Protein AF-A0A7G1IGL3-F1 (afdb_monomer)

pLDDT: mean 75.63, std 27.86, range [20.97, 98.25]

Mean predicted aligned error: 15.27 Å

Secondary structure (DSSP, 8-state):
--HHHHHHHHGGGS-HHHHHTTT-EE-GGG-SS-EEPPPEEESSS-TT--HHHHHHHHHHTTT---EEE-TT-BTTB--EEEEEE-TTSSSEEEEE-TT--EEEEEEEETTTTEEEEEE-TTS-EEEEEE-TTS-EEEEEEB-PPTTS---B---TT--SS--HHHHHHHHH-TTSHHHHHHHTT-SEEEEEETTHHHHSTT---EEEEEEESS-GGGSPTT----EEEEEEEE-TTS-EEEEEEEE-SB--B-B-TTSPBPB-TTSSBPBPSS-BSSEEEEE--EEEPTTS-EEEEE--EEES--S--SS---SSS--EEEEEEE----SSS------EEEEEEETTEEEEE-------PPPP--------------------------------------------------------------------

Nearest PDB structures (foldseek):
  5kis-assembly1_A  TM=7.017E-01  e=1.530E-17  Yersinia entomophaga
  4igl-assembly2_C  TM=7.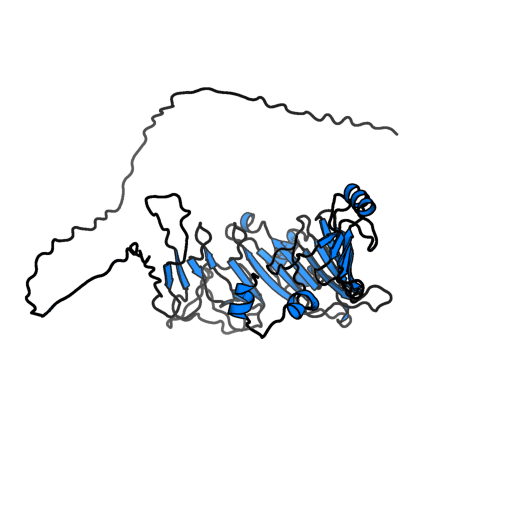071E-01  e=2.386E-16  Yersinia entomophaga
  4igl-assembly1_A  TM=6.979E-01  e=2.171E-15  Yersinia entomophaga
  6suq-assembly1_A  TM=7.398E-01  e=1.391E-12  Photorhabdus luminescens

Organism: Mycobacterium kansasii (NCBI:txid1768)

Radius of gyration: 34.88 Å; Cα contacts (8 Å, |Δi|>4): 692; chains: 1; bounding box: 99×84×81 Å

Structure (mmCIF, N/CA/C/O backbone):
data_AF-A0A7G1IGL3-F1
#
_entry.id   AF-A0A7G1IGL3-F1
#
loop_
_atom_site.group_PDB
_atom_site.id
_atom_site.type_symbol
_atom_site.label_atom_id
_atom_site.label_alt_id
_atom_site.label_comp_id
_atom_site.label_asym_id
_atom_site.label_entity_id
_atom_site.label_seq_id
_atom_site.pdbx_PDB_ins_code
_atom_site.Cartn_x
_atom_site.Cartn_y
_atom_site.Cartn_z
_atom_site.occupancy
_atom_site.B_iso_or_equiv
_atom_site.auth_seq_id
_atom_site.auth_comp_id
_atom_site.auth_asym_id
_atom_site.auth_atom_id
_atom_site.pdbx_PDB_model_num
ATOM 1 N N . MET A 1 1 ? -1.898 -15.864 -35.839 1.00 87.75 1 MET A N 1
ATOM 2 C CA . MET A 1 1 ? -3.063 -15.982 -36.743 1.00 87.75 1 MET A CA 1
ATOM 3 C C . MET A 1 1 ? -2.631 -16.668 -38.027 1.00 87.75 1 MET A C 1
ATOM 5 O O . MET A 1 1 ? -1.588 -16.322 -38.558 1.00 87.75 1 MET A O 1
ATOM 9 N N . THR A 1 2 ? -3.381 -17.653 -38.517 1.00 89.69 2 THR A N 1
ATOM 10 C CA . THR A 1 2 ? -3.116 -18.250 -39.839 1.00 89.69 2 THR A CA 1
ATOM 11 C C . THR A 1 2 ? -3.740 -17.384 -40.940 1.00 89.69 2 THR A C 1
ATOM 13 O O . THR A 1 2 ? -4.746 -16.734 -40.653 1.00 89.69 2 THR A O 1
ATOM 16 N N . PRO A 1 3 ? -3.218 -17.391 -42.183 1.00 86.44 3 PRO A N 1
ATOM 17 C CA . PRO A 1 3 ? -3.793 -16.609 -43.285 1.00 86.44 3 PRO A CA 1
ATOM 18 C C . PRO A 1 3 ? -5.290 -16.876 -43.486 1.00 86.44 3 PRO A C 1
ATOM 20 O O . PRO A 1 3 ? -6.085 -15.946 -43.490 1.00 86.44 3 PRO A O 1
ATOM 23 N N . GLY A 1 4 ? -5.705 -18.150 -43.475 1.00 89.19 4 GLY A N 1
ATOM 24 C CA . GLY A 1 4 ? -7.122 -18.508 -43.606 1.00 89.19 4 GLY A CA 1
ATOM 25 C C . GLY A 1 4 ? -8.015 -17.991 -42.469 1.00 89.19 4 GLY A C 1
ATOM 26 O O . GLY A 1 4 ? -9.182 -17.688 -42.699 1.00 89.19 4 GLY A O 1
ATOM 27 N N . LEU A 1 5 ? -7.483 -17.835 -41.249 1.00 90.62 5 LEU A N 1
ATOM 28 C CA . LEU A 1 5 ? -8.224 -17.205 -40.151 1.00 90.62 5 LEU A CA 1
ATOM 29 C C . LEU A 1 5 ? -8.339 -15.688 -40.353 1.00 90.62 5 LEU A C 1
ATOM 31 O O . LEU A 1 5 ? -9.361 -15.105 -39.991 1.00 90.62 5 LEU A O 1
ATOM 35 N N . VAL A 1 6 ? -7.309 -15.053 -40.925 1.00 89.88 6 VAL A N 1
ATOM 36 C CA . VAL A 1 6 ? -7.352 -13.626 -41.275 1.00 89.88 6 VAL A CA 1
ATOM 37 C C . VAL A 1 6 ? -8.449 -13.381 -42.304 1.00 89.88 6 VAL A C 1
ATOM 39 O O . VAL A 1 6 ? -9.320 -12.545 -42.066 1.00 89.88 6 VAL A O 1
ATOM 42 N N . ASP A 1 7 ? -8.478 -14.177 -43.371 1.00 89.12 7 ASP A N 1
ATOM 43 C CA . ASP A 1 7 ? -9.485 -14.069 -44.428 1.00 89.12 7 ASP A CA 1
ATOM 44 C C . ASP A 1 7 ? -10.902 -14.316 -43.894 1.00 89.12 7 ASP A C 1
ATOM 46 O O . ASP A 1 7 ? -11.820 -13.549 -44.185 1.00 89.12 7 ASP A O 1
ATOM 50 N N . GLN A 1 8 ? -11.083 -15.345 -43.056 1.00 93.12 8 GLN A N 1
ATOM 51 C CA . GLN A 1 8 ? -12.389 -15.700 -42.497 1.00 93.12 8 GLN A CA 1
ATOM 52 C C . GLN A 1 8 ? -12.962 -14.615 -41.572 1.00 93.12 8 GLN A C 1
ATOM 54 O O . GLN A 1 8 ? -14.171 -14.381 -41.576 1.00 93.12 8 GLN A O 1
ATOM 59 N N . VAL A 1 9 ? -12.125 -13.996 -40.735 1.00 93.50 9 VAL A N 1
ATOM 60 C CA . VAL A 1 9 ? -12.582 -13.066 -39.688 1.00 93.50 9 VAL A CA 1
ATOM 61 C C . VAL A 1 9 ? -12.574 -11.617 -40.170 1.00 93.50 9 VAL A C 1
ATOM 63 O O . VAL A 1 9 ? -13.503 -10.863 -39.874 1.00 93.50 9 VAL A O 1
ATOM 66 N N . TYR A 1 10 ? -11.531 -11.215 -40.895 1.00 90.25 10 TYR A N 1
ATOM 67 C CA . TYR A 1 10 ? -11.286 -9.820 -41.260 1.00 90.25 10 TYR A CA 1
ATOM 68 C C . TYR A 1 10 ? -11.553 -9.525 -42.738 1.00 90.25 10 TYR A C 1
ATOM 70 O O . TYR A 1 10 ? -11.852 -8.373 -43.069 1.00 90.25 10 TYR A O 1
ATOM 78 N N . GLY A 1 11 ? -11.502 -10.531 -43.618 1.00 88.12 11 GLY A N 1
ATOM 79 C CA . GLY A 1 11 ? -11.645 -10.339 -45.061 1.00 88.12 11 GLY A CA 1
ATOM 80 C C . GLY A 1 11 ? -10.693 -9.254 -45.572 1.00 88.12 11 GLY A C 1
ATOM 81 O O . GLY A 1 11 ? -9.519 -9.228 -45.225 1.00 88.12 11 GLY A O 1
ATOM 82 N N . THR A 1 12 ? -11.211 -8.288 -46.332 1.00 89.06 12 THR A N 1
ATOM 83 C CA . THR A 1 12 ? -10.421 -7.184 -46.912 1.00 89.06 12 THR A CA 1
ATOM 84 C C . THR A 1 12 ? -10.144 -6.016 -45.959 1.00 89.06 12 THR A C 1
ATOM 86 O O . THR A 1 12 ? -9.533 -5.029 -46.365 1.00 89.06 12 THR A O 1
ATOM 89 N N . LYS A 1 13 ? -10.588 -6.079 -44.696 1.00 90.38 13 LYS A N 1
ATOM 90 C CA . LYS A 1 13 ? -10.428 -4.971 -43.732 1.00 90.38 13 LYS A CA 1
ATOM 91 C C . LYS A 1 13 ? -8.998 -4.815 -43.213 1.00 90.38 13 LYS A C 1
ATOM 93 O O . LYS A 1 13 ? -8.679 -3.786 -42.626 1.00 90.38 13 LYS A O 1
ATOM 98 N N . VAL A 1 14 ? -8.168 -5.840 -43.378 1.00 90.75 14 VAL A N 1
ATOM 99 C CA . VAL A 1 14 ? -6.785 -5.887 -42.901 1.00 90.75 14 VAL A CA 1
ATOM 100 C C . VAL A 1 14 ? -5.908 -6.350 -44.059 1.00 90.75 14 VAL A C 1
ATOM 102 O O . VAL A 1 14 ? -6.238 -7.323 -44.730 1.00 90.75 14 VAL A O 1
ATOM 105 N N . SER A 1 15 ? -4.802 -5.650 -44.306 1.00 89.50 15 SER A N 1
ATOM 106 C CA . SER A 1 15 ? -3.821 -6.021 -45.329 1.00 89.50 15 SER A CA 1
ATOM 107 C C . SER A 1 15 ? -2.584 -6.663 -44.701 1.00 89.50 15 SER A C 1
ATOM 109 O O . SER A 1 15 ? -2.277 -6.414 -43.534 1.00 89.50 15 SER A O 1
ATOM 111 N N . ALA A 1 16 ? -1.831 -7.440 -45.487 1.00 87.19 16 ALA A N 1
ATOM 112 C CA . ALA A 1 16 ? -0.535 -7.968 -45.053 1.00 87.19 16 ALA A CA 1
ATOM 113 C C . ALA A 1 16 ? 0.412 -6.833 -44.625 1.00 87.19 16 ALA A C 1
ATOM 115 O O . ALA A 1 16 ? 0.957 -6.878 -43.533 1.00 87.19 16 ALA A O 1
ATOM 116 N N . ALA A 1 17 ? 0.474 -5.737 -45.392 1.00 90.00 17 ALA A N 1
ATOM 117 C CA . ALA A 1 17 ? 1.268 -4.557 -45.039 1.00 90.00 17 ALA A CA 1
ATOM 118 C C . ALA A 1 17 ? 0.882 -3.939 -43.680 1.00 90.00 17 ALA A C 1
ATOM 120 O O . ALA A 1 17 ? 1.744 -3.431 -42.964 1.00 90.00 17 ALA A O 1
ATOM 121 N N . LEU A 1 18 ? -0.404 -3.984 -43.311 1.00 91.06 18 LEU A N 1
ATOM 122 C CA . LEU A 1 18 ? -0.856 -3.522 -42.001 1.00 91.06 18 LEU A CA 1
ATOM 123 C C . LEU A 1 18 ? -0.391 -4.464 -40.885 1.00 91.06 18 LEU A C 1
ATOM 125 O O . LEU A 1 18 ? -0.004 -3.984 -39.827 1.00 91.06 18 LEU A O 1
ATOM 129 N N . LEU A 1 19 ? -0.435 -5.778 -41.107 1.00 89.69 19 LEU A N 1
ATOM 130 C CA . LEU A 1 19 ? -0.016 -6.778 -40.121 1.00 89.69 19 LEU A CA 1
ATOM 131 C C . LEU A 1 19 ? 1.510 -6.798 -39.942 1.00 89.69 19 LEU A C 1
ATOM 133 O O . LEU A 1 19 ? 1.983 -6.792 -38.807 1.00 89.69 19 LEU A O 1
ATOM 137 N N . ASP A 1 20 ? 2.258 -6.746 -41.041 1.00 87.62 20 ASP A N 1
ATOM 138 C CA . ASP A 1 20 ? 3.723 -6.837 -41.059 1.00 87.62 20 ASP A CA 1
ATOM 139 C C . ASP A 1 20 ? 4.401 -5.529 -40.626 1.00 87.62 20 ASP A C 1
ATOM 141 O O . ASP A 1 20 ? 5.503 -5.545 -40.084 1.00 87.62 20 ASP A O 1
ATOM 145 N N . GLY A 1 21 ? 3.752 -4.385 -40.867 1.00 86.56 21 GLY A N 1
ATOM 146 C CA . GLY A 1 21 ? 4.241 -3.071 -40.456 1.00 86.56 21 GLY A CA 1
ATOM 147 C C . GLY A 1 21 ? 3.646 -2.634 -39.110 1.00 86.56 21 GLY A C 1
ATOM 148 O O . GLY A 1 21 ? 4.119 -3.076 -38.063 1.00 86.56 21 GLY A O 1
ATOM 149 N N . PRO A 1 22 ? 2.607 -1.773 -39.093 1.00 86.06 22 PRO A N 1
ATOM 150 C CA . PRO A 1 22 ? 2.036 -1.235 -37.851 1.00 86.06 22 PRO A CA 1
ATOM 151 C C . PRO A 1 22 ? 1.496 -2.287 -36.870 1.00 86.06 22 PRO A C 1
ATOM 153 O O . PRO A 1 22 ? 1.399 -2.022 -35.676 1.00 86.06 22 PRO A O 1
ATOM 156 N N . GLY A 1 23 ? 1.111 -3.465 -37.363 1.00 87.69 23 GLY A N 1
ATOM 157 C CA . GLY A 1 23 ? 0.586 -4.569 -36.563 1.00 87.69 23 GLY A CA 1
ATOM 158 C C . GLY A 1 23 ? 1.650 -5.329 -35.773 1.00 87.69 23 GLY A C 1
ATOM 159 O O . GLY A 1 23 ? 1.290 -6.040 -34.835 1.00 87.69 23 GLY A O 1
ATOM 160 N N . GLY A 1 24 ? 2.935 -5.172 -36.115 1.00 87.44 24 GLY A N 1
ATOM 161 C CA . GLY A 1 24 ? 4.056 -5.777 -35.391 1.00 87.44 24 GLY A CA 1
ATOM 162 C C . GLY A 1 24 ? 4.089 -7.309 -35.424 1.00 87.44 24 GLY A C 1
ATOM 163 O O . GLY A 1 24 ? 4.694 -7.928 -34.542 1.00 87.44 24 GLY A O 1
ATOM 164 N N . TYR A 1 25 ? 3.419 -7.939 -36.394 1.00 90.94 25 TYR A N 1
ATOM 165 C CA . TYR A 1 25 ? 3.463 -9.388 -36.551 1.00 90.94 25 TYR A CA 1
ATOM 166 C C . TYR A 1 25 ? 4.767 -9.825 -37.222 1.00 90.94 25 TYR A C 1
ATOM 168 O O . TYR A 1 25 ? 5.313 -9.150 -38.088 1.00 90.94 25 TYR A O 1
ATOM 176 N N . ALA A 1 26 ? 5.262 -10.987 -36.809 1.00 89.56 26 ALA A N 1
ATOM 177 C CA . ALA A 1 26 ? 6.474 -11.599 -37.324 1.00 89.56 26 ALA A CA 1
ATOM 178 C C . ALA A 1 26 ? 6.188 -12.975 -37.937 1.00 89.56 26 ALA A C 1
ATOM 180 O O . ALA A 1 26 ? 5.237 -13.669 -37.563 1.00 89.56 26 ALA A O 1
ATOM 181 N N . HIS A 1 27 ? 7.077 -13.386 -38.838 1.00 90.81 27 HIS A N 1
ATOM 182 C CA . HIS A 1 27 ? 7.062 -14.672 -39.530 1.00 90.81 27 HIS A CA 1
ATOM 183 C C . HIS A 1 27 ? 8.341 -15.457 -39.186 1.00 90.81 27 HIS A C 1
ATOM 185 O O . HIS A 1 27 ? 9.282 -15.473 -39.984 1.00 90.81 27 HIS A O 1
ATOM 191 N N . PRO A 1 28 ? 8.434 -16.056 -37.979 1.00 88.38 28 PRO A N 1
ATOM 192 C CA . PRO A 1 28 ? 9.621 -16.799 -37.559 1.00 88.38 28 PRO A CA 1
ATOM 193 C C . PRO A 1 28 ? 9.902 -17.936 -38.543 1.00 88.38 28 PRO A C 1
ATOM 195 O O . PRO A 1 28 ? 8.982 -18.653 -38.935 1.00 88.38 28 PRO A O 1
ATOM 198 N N . ASP A 1 29 ? 11.157 -18.060 -38.972 1.00 89.31 29 ASP A N 1
ATOM 199 C CA . ASP A 1 29 ? 11.633 -19.079 -39.918 1.00 89.31 29 ASP A CA 1
ATOM 200 C C . ASP A 1 29 ? 10.814 -19.167 -41.223 1.00 89.31 29 ASP A C 1
ATOM 202 O O . ASP A 1 29 ? 10.638 -20.239 -41.801 1.00 89.31 29 ASP A O 1
ATOM 206 N N . GLY A 1 30 ? 10.273 -18.031 -41.685 1.00 86.12 30 GLY A N 1
ATOM 207 C CA . GLY A 1 30 ? 9.450 -17.967 -42.898 1.00 86.12 30 GLY A CA 1
ATOM 208 C C . GLY A 1 30 ? 8.064 -18.602 -42.746 1.00 86.12 30 GLY A C 1
ATOM 209 O O . GLY A 1 30 ? 7.402 -18.888 -43.743 1.00 86.12 30 GLY A O 1
ATOM 210 N N . HIS A 1 31 ? 7.608 -18.840 -41.513 1.00 89.38 31 HIS A N 1
ATOM 211 C CA . HIS A 1 31 ? 6.307 -19.442 -41.250 1.00 89.38 31 HIS A CA 1
ATOM 212 C C . HIS A 1 31 ? 5.160 -18.575 -41.819 1.00 89.38 31 HIS A C 1
ATOM 214 O O . HIS A 1 31 ? 5.106 -17.376 -41.547 1.00 89.38 31 HIS A O 1
ATOM 220 N N . PRO A 1 32 ? 4.172 -19.158 -42.529 1.00 88.06 32 PRO A N 1
ATOM 221 C CA . PRO A 1 32 ? 3.148 -18.395 -43.259 1.00 88.06 32 PRO A CA 1
ATOM 222 C C . PRO A 1 32 ? 2.116 -17.697 -42.360 1.00 88.06 32 PRO A C 1
ATOM 224 O O . PRO A 1 32 ? 1.385 -16.817 -42.797 1.00 88.06 32 PRO A O 1
ATOM 227 N N . GLY A 1 33 ? 2.002 -18.115 -41.102 1.00 91.31 33 GLY A N 1
ATOM 228 C CA . GLY A 1 33 ? 1.154 -17.463 -40.103 1.00 91.31 33 GLY A CA 1
ATOM 229 C C . GLY A 1 33 ? 1.803 -16.239 -39.462 1.00 91.31 33 GLY A C 1
ATOM 230 O O . GLY A 1 33 ? 3.015 -16.200 -39.301 1.00 91.31 33 GLY A O 1
ATOM 231 N N . TYR A 1 34 ? 0.962 -15.309 -39.025 1.00 91.50 34 TYR A N 1
ATOM 232 C CA . TYR A 1 34 ? 1.317 -14.118 -38.261 1.00 91.50 34 TYR A CA 1
ATOM 233 C C . TYR A 1 34 ? 1.525 -14.458 -36.783 1.00 91.50 34 TYR A C 1
ATOM 235 O O . TYR A 1 34 ? 0.597 -14.945 -36.122 1.00 91.50 34 TYR A O 1
ATOM 243 N N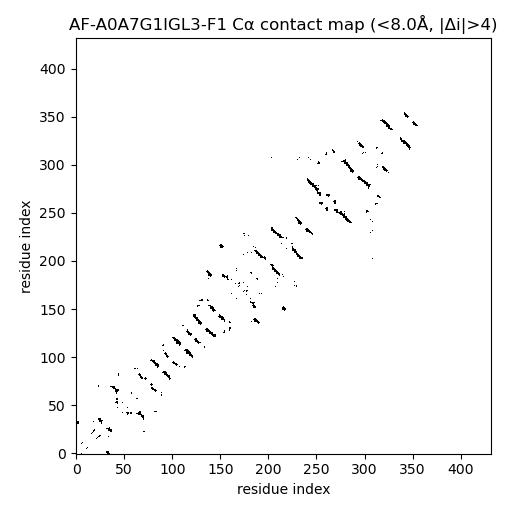 . TRP A 1 35 ? 2.703 -14.172 -36.241 1.00 92.38 35 TRP A N 1
ATOM 244 C CA . TRP A 1 35 ? 3.031 -14.381 -34.830 1.00 92.38 35 TRP A CA 1
ATOM 245 C C . TRP A 1 35 ? 3.256 -13.053 -34.122 1.00 92.38 35 TRP A C 1
ATOM 247 O O . TRP A 1 35 ? 3.836 -12.135 -34.685 1.00 92.38 35 TRP A O 1
ATOM 257 N N . THR A 1 36 ? 2.821 -12.945 -32.871 1.00 90.81 36 THR A N 1
ATOM 258 C CA . THR A 1 36 ? 3.187 -11.810 -32.021 1.00 90.81 36 THR A CA 1
ATOM 259 C C . THR A 1 36 ? 4.529 -12.106 -31.371 1.00 90.81 36 THR A C 1
ATOM 261 O O . THR A 1 36 ? 4.674 -13.149 -30.726 1.00 90.81 36 THR A O 1
ATOM 264 N N . SER A 1 37 ? 5.494 -11.199 -31.499 1.00 88.75 37 SER A N 1
ATOM 265 C CA . SER A 1 37 ? 6.718 -11.304 -30.702 1.00 88.75 37 SER A CA 1
ATOM 266 C C . SER A 1 37 ? 6.401 -11.017 -29.233 1.00 88.75 37 SER A C 1
ATOM 268 O O . SER A 1 37 ? 5.534 -10.200 -28.928 1.00 88.75 37 SER A O 1
ATOM 270 N N . SER A 1 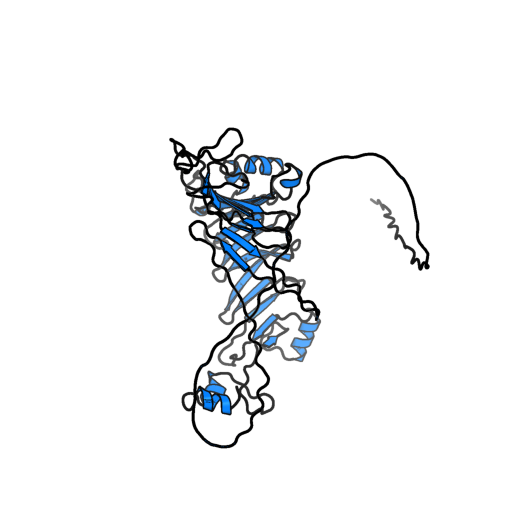38 ? 7.086 -11.688 -28.311 1.00 90.38 38 SER A N 1
ATOM 271 C CA . SER A 1 38 ? 7.060 -11.316 -26.896 1.00 90.38 38 SER A CA 1
ATOM 272 C C . SER A 1 38 ? 8.072 -10.206 -26.620 1.00 90.38 38 SER A C 1
ATOM 274 O O . SER A 1 38 ? 9.048 -10.043 -27.357 1.00 90.38 38 SER A O 1
ATOM 276 N N . THR A 1 39 ? 7.871 -9.479 -25.523 1.00 92.44 39 THR A N 1
ATOM 277 C CA . THR A 1 39 ? 8.895 -8.597 -24.951 1.00 92.44 39 THR A CA 1
ATOM 278 C C . THR A 1 39 ? 10.199 -9.368 -24.756 1.00 92.44 39 THR A C 1
ATOM 280 O O . THR A 1 39 ? 10.188 -10.517 -24.305 1.00 92.44 39 THR A O 1
ATOM 283 N N . ARG A 1 40 ? 11.320 -8.745 -25.119 1.00 93.12 40 ARG A N 1
ATOM 284 C CA . ARG A 1 40 ? 12.663 -9.284 -24.911 1.00 93.12 40 ARG A CA 1
ATOM 285 C C . ARG A 1 40 ? 13.221 -8.770 -23.595 1.00 93.12 40 ARG A C 1
ATOM 287 O O . ARG A 1 40 ? 13.164 -7.570 -23.329 1.00 93.12 40 ARG A O 1
ATOM 294 N N . GLU A 1 41 ? 13.779 -9.679 -22.813 1.00 95.50 41 GLU A N 1
ATOM 295 C CA . GLU A 1 41 ? 14.557 -9.363 -21.620 1.00 95.50 41 GLU A CA 1
ATOM 296 C C . GLU A 1 41 ? 16.033 -9.281 -22.010 1.00 95.50 41 GLU A C 1
ATOM 298 O O . GLU A 1 41 ? 16.555 -10.185 -22.661 1.00 95.50 41 GLU A O 1
ATOM 303 N N . LEU A 1 42 ? 16.681 -8.184 -21.638 1.00 95.94 42 LEU A N 1
ATOM 304 C CA . LEU A 1 42 ? 18.093 -7.915 -21.878 1.00 95.94 42 LEU A CA 1
ATOM 305 C C . LEU A 1 42 ? 18.804 -7.858 -20.523 1.00 95.94 42 LEU A C 1
ATOM 307 O O . LEU A 1 42 ? 18.299 -7.273 -19.555 1.00 95.94 42 LEU A O 1
ATOM 311 N N . LEU A 1 43 ? 19.963 -8.501 -20.447 1.00 96.88 43 LEU A N 1
ATOM 312 C CA . LEU A 1 43 ? 20.664 -8.818 -19.200 1.00 96.88 43 LEU A CA 1
ATOM 313 C C . LEU A 1 43 ? 21.818 -7.857 -18.890 1.00 96.88 43 LEU A C 1
ATOM 315 O O . LEU A 1 43 ? 22.590 -8.092 -17.961 1.00 96.88 43 LEU A O 1
ATOM 319 N N . SER A 1 44 ? 21.943 -6.779 -19.661 1.00 96.19 44 SER A N 1
ATOM 320 C CA . SER A 1 44 ? 22.918 -5.719 -19.432 1.00 96.19 44 SER A CA 1
ATOM 321 C C . SER A 1 44 ? 22.268 -4.336 -19.484 1.00 96.19 44 SER A C 1
ATOM 323 O O . SER A 1 44 ? 21.238 -4.143 -20.143 1.00 96.19 44 SER A O 1
ATOM 325 N N . PRO A 1 45 ? 22.846 -3.343 -18.789 1.00 93.75 45 PRO A N 1
ATOM 326 C CA . PRO A 1 45 ? 22.284 -2.000 -18.750 1.00 93.75 45 PRO A CA 1
ATOM 327 C C . PRO A 1 45 ? 22.565 -1.196 -20.031 1.00 93.75 45 PRO A C 1
ATOM 329 O O . PRO A 1 45 ? 21.823 -0.259 -20.327 1.00 93.75 45 PRO A O 1
ATOM 332 N N . GLY A 1 46 ? 23.612 -1.522 -20.800 1.00 91.81 46 GLY A N 1
ATOM 333 C CA . GLY A 1 46 ? 24.063 -0.718 -21.936 1.00 91.81 46 GLY A CA 1
ATOM 334 C C . GLY A 1 46 ? 23.222 -0.920 -23.196 1.00 91.81 46 GLY A C 1
ATOM 335 O O . GLY A 1 46 ? 23.158 -2.016 -23.751 1.00 91.81 46 GLY A O 1
ATOM 336 N N . ALA A 1 47 ? 22.604 0.160 -23.693 1.00 86.94 47 ALA A N 1
ATOM 337 C CA . ALA A 1 47 ? 21.700 0.130 -24.851 1.00 86.94 47 ALA A CA 1
ATOM 338 C C . ALA A 1 47 ? 22.316 -0.458 -26.129 1.00 86.94 47 ALA A C 1
ATOM 340 O O . ALA A 1 47 ? 21.622 -1.071 -26.943 1.00 86.94 47 ALA A O 1
ATOM 341 N N . THR A 1 48 ? 23.627 -0.282 -26.254 1.00 90.75 48 THR A N 1
ATOM 342 C CA . THR A 1 48 ? 24.457 -0.632 -27.404 1.00 90.75 48 THR A CA 1
ATOM 343 C C . THR A 1 48 ? 25.381 -1.819 -27.128 1.00 90.75 48 THR A C 1
ATOM 345 O O . THR A 1 48 ? 26.286 -2.064 -27.924 1.00 90.75 48 THR A O 1
ATOM 348 N N . ASP A 1 49 ? 25.204 -2.519 -26.003 1.00 94.44 49 ASP A N 1
ATOM 349 C CA . ASP A 1 49 ? 26.029 -3.678 -25.669 1.00 94.44 49 ASP A CA 1
ATOM 350 C C . ASP A 1 49 ? 25.830 -4.779 -26.714 1.00 94.44 49 ASP A C 1
ATOM 352 O O . ASP A 1 49 ? 24.709 -5.120 -27.097 1.00 94.44 49 ASP A O 1
ATOM 356 N N . ASN A 1 50 ? 26.938 -5.343 -27.186 1.00 95.25 50 ASN A N 1
ATOM 357 C CA . ASN A 1 50 ? 26.903 -6.508 -28.058 1.00 95.25 50 ASN A CA 1
ATOM 358 C C . ASN A 1 50 ? 26.690 -7.804 -27.240 1.00 95.25 50 ASN A C 1
ATOM 360 O O . ASN A 1 50 ? 26.890 -7.802 -26.022 1.00 95.25 50 ASN A O 1
ATOM 364 N N . PRO A 1 51 ? 26.361 -8.943 -27.882 1.00 96.31 51 PRO A N 1
ATOM 365 C CA . PRO A 1 51 ? 26.073 -10.189 -27.164 1.00 96.31 51 PRO A CA 1
ATOM 366 C C . PRO A 1 51 ? 27.194 -10.680 -26.233 1.00 96.31 51 PRO A C 1
ATOM 368 O O . PRO A 1 51 ? 26.917 -11.289 -25.202 1.00 96.31 51 PRO A O 1
ATOM 371 N N . ALA A 1 52 ? 28.465 -10.423 -26.563 1.00 97.44 52 ALA A N 1
ATOM 372 C CA . ALA A 1 52 ? 29.588 -10.823 -25.714 1.00 97.44 52 ALA A CA 1
ATOM 373 C C . ALA A 1 52 ? 29.699 -9.941 -24.459 1.00 97.44 52 ALA A C 1
ATOM 375 O O . ALA A 1 52 ? 29.971 -10.455 -23.372 1.00 97.44 52 ALA A O 1
ATOM 376 N N . GLN A 1 53 ? 29.459 -8.633 -24.599 1.00 97.38 53 GLN A N 1
ATOM 377 C CA . GLN A 1 53 ? 29.397 -7.690 -23.478 1.00 97.38 53 GLN A CA 1
ATOM 378 C C . GLN A 1 53 ? 28.208 -8.000 -22.566 1.00 97.38 53 GLN A C 1
ATOM 380 O O . GLN A 1 53 ? 28.380 -8.082 -21.350 1.00 97.38 53 GLN A O 1
ATOM 385 N N . GLU A 1 54 ? 27.035 -8.257 -23.153 1.00 97.44 54 GLU A N 1
ATOM 386 C CA . GLU A 1 54 ? 25.837 -8.634 -22.406 1.00 97.44 54 GLU A CA 1
ATOM 387 C C . GLU A 1 54 ? 26.060 -9.923 -21.613 1.00 97.44 54 GLU A C 1
ATOM 389 O O . GLU A 1 54 ? 25.809 -9.961 -20.411 1.00 97.44 54 GLU A O 1
ATOM 394 N N . PHE A 1 55 ? 26.613 -10.962 -22.246 1.00 97.69 55 PHE A N 1
ATOM 395 C CA . PHE A 1 55 ? 26.913 -12.221 -21.567 1.00 97.69 55 PHE A CA 1
ATOM 396 C C . PHE A 1 55 ? 27.915 -12.048 -20.418 1.00 97.69 55 PHE A C 1
ATOM 398 O O . PHE A 1 55 ? 27.730 -12.623 -19.342 1.00 97.69 55 PHE A O 1
ATOM 405 N N . ALA A 1 56 ? 28.974 -11.258 -20.623 1.00 98.06 56 ALA A N 1
ATOM 406 C CA . ALA A 1 56 ? 29.967 -10.992 -19.588 1.00 98.06 56 ALA A CA 1
ATOM 407 C C . ALA A 1 56 ? 29.350 -10.267 -18.380 1.00 98.06 56 ALA A C 1
ATOM 409 O O . ALA A 1 56 ? 29.598 -10.672 -17.242 1.00 98.06 56 ALA A O 1
ATOM 410 N N . TYR A 1 57 ? 28.514 -9.253 -18.630 1.00 97.12 57 TYR A N 1
ATOM 411 C CA . TYR A 1 57 ? 27.798 -8.520 -17.587 1.00 97.12 57 TYR A CA 1
ATOM 412 C C . TYR A 1 57 ? 26.811 -9.433 -16.852 1.00 97.12 57 TYR A C 1
ATOM 414 O O . TYR A 1 57 ? 26.869 -9.567 -15.632 1.00 97.12 57 TYR A O 1
ATOM 422 N N . ALA A 1 58 ? 25.963 -10.145 -17.594 1.00 97.06 58 ALA A N 1
ATOM 423 C CA . ALA A 1 58 ? 24.975 -11.061 -17.041 1.00 97.06 58 ALA A CA 1
ATOM 424 C C . ALA A 1 58 ? 25.624 -12.120 -16.139 1.00 97.06 58 ALA A C 1
ATOM 426 O O . ALA A 1 58 ? 25.133 -12.391 -15.046 1.00 97.06 58 ALA A O 1
ATOM 427 N N . ARG A 1 59 ? 26.772 -12.679 -16.545 1.00 97.88 59 ARG A N 1
ATOM 428 C CA . ARG A 1 59 ? 27.509 -13.656 -15.732 1.00 97.88 59 ARG A CA 1
ATOM 429 C C . ARG A 1 59 ? 28.011 -13.067 -14.412 1.00 97.88 59 ARG A C 1
ATOM 431 O O . ARG A 1 59 ? 28.050 -13.789 -13.419 1.00 97.88 59 ARG A O 1
ATOM 438 N N . ALA A 1 60 ? 28.414 -11.799 -14.405 1.00 96.94 60 ALA A N 1
ATOM 439 C CA . ALA A 1 60 ? 28.858 -11.105 -13.198 1.00 96.94 60 ALA A CA 1
ATOM 440 C C . ALA A 1 60 ? 27.688 -10.711 -12.277 1.00 96.94 60 ALA A C 1
ATOM 442 O O . ALA A 1 60 ? 27.861 -10.715 -11.064 1.00 96.94 60 ALA A O 1
ATOM 443 N N . HIS A 1 61 ? 26.506 -10.458 -12.849 1.00 96.38 61 HIS A N 1
ATOM 444 C CA . HIS A 1 61 ? 25.313 -9.936 -12.169 1.00 96.38 61 HIS A CA 1
ATOM 445 C C . HIS A 1 61 ? 24.142 -10.937 -12.164 1.00 96.38 61 HIS A C 1
ATOM 447 O O . HIS A 1 61 ? 22.977 -10.575 -12.329 1.00 96.38 61 HIS A O 1
ATOM 453 N N . PHE A 1 62 ? 24.449 -12.229 -12.004 1.00 96.94 62 PHE A N 1
ATOM 454 C CA . PHE A 1 62 ? 23.477 -13.312 -11.774 1.00 96.94 62 PHE A CA 1
ATOM 455 C C . PHE A 1 62 ? 22.354 -13.446 -12.822 1.00 96.94 62 PHE A C 1
ATOM 457 O O . PHE A 1 62 ? 21.253 -13.895 -12.498 1.00 96.94 62 PHE A O 1
ATOM 464 N N . PHE A 1 63 ? 22.630 -13.079 -14.076 1.00 96.62 63 PHE A N 1
ATOM 465 C CA . PHE A 1 63 ? 21.704 -13.141 -15.212 1.00 96.62 63 PHE A CA 1
ATOM 466 C C . PHE A 1 63 ? 20.357 -12.461 -14.923 1.00 96.62 63 PHE A C 1
ATOM 468 O O . PHE A 1 63 ? 19.294 -12.960 -15.295 1.00 96.62 63 PHE A O 1
ATOM 475 N N . ARG A 1 64 ? 20.393 -11.329 -14.212 1.00 95.69 64 ARG A N 1
ATOM 476 C CA . ARG A 1 64 ? 19.196 -10.553 -13.884 1.00 95.69 64 ARG A CA 1
ATOM 477 C C . ARG A 1 64 ? 18.739 -9.737 -15.101 1.00 95.69 64 ARG A C 1
ATOM 479 O O . ARG A 1 64 ? 19.578 -9.122 -15.756 1.00 95.69 64 ARG A O 1
ATOM 486 N N . PRO A 1 65 ? 17.429 -9.688 -15.398 1.00 95.38 65 PRO A N 1
ATOM 487 C CA . PRO A 1 65 ? 16.915 -8.809 -16.439 1.00 95.38 65 PRO A CA 1
ATOM 488 C C . PRO A 1 65 ? 17.036 -7.353 -15.985 1.00 95.38 65 PRO A C 1
ATOM 490 O O . PRO A 1 65 ? 16.542 -6.983 -14.918 1.00 95.38 65 PRO A O 1
ATOM 493 N N . LEU A 1 66 ? 17.697 -6.534 -16.801 1.00 96.50 66 LEU A N 1
ATOM 494 C CA . LEU A 1 66 ? 17.928 -5.113 -16.528 1.00 96.50 66 LEU A CA 1
ATOM 495 C C . LEU A 1 66 ? 17.223 -4.209 -17.526 1.00 96.50 66 LEU A C 1
ATOM 497 O O . LEU A 1 66 ? 16.960 -3.048 -17.224 1.00 96.50 66 LEU A O 1
ATOM 501 N N . ARG A 1 67 ? 16.883 -4.728 -18.703 1.00 96.00 67 ARG A N 1
ATOM 502 C CA . ARG A 1 67 ? 16.133 -3.994 -19.713 1.00 96.00 67 ARG A CA 1
ATOM 503 C C . ARG A 1 67 ? 15.038 -4.858 -20.298 1.00 96.00 67 ARG A C 1
ATOM 505 O O . ARG A 1 67 ? 15.224 -6.050 -20.521 1.00 96.00 67 ARG A O 1
ATOM 512 N N . LEU A 1 68 ? 13.902 -4.235 -20.567 1.00 95.38 68 LEU A N 1
ATOM 513 C CA . LEU A 1 68 ? 12.825 -4.839 -21.338 1.00 95.38 68 LEU A CA 1
ATOM 514 C C . LEU A 1 68 ? 12.678 -4.051 -22.624 1.00 95.38 68 LEU A C 1
ATOM 516 O O . LEU A 1 68 ? 12.657 -2.824 -22.592 1.00 95.38 68 LEU A O 1
ATOM 520 N N . ARG A 1 69 ? 12.569 -4.761 -23.740 1.00 94.38 69 ARG A N 1
ATOM 521 C CA . ARG A 1 69 ? 12.336 -4.183 -25.058 1.00 94.38 69 ARG A CA 1
ATOM 522 C C . ARG A 1 69 ? 11.083 -4.811 -25.637 1.00 94.38 69 ARG A C 1
ATOM 524 O O . ARG A 1 69 ? 11.031 -6.030 -25.811 1.00 94.38 69 ARG A O 1
ATOM 531 N N . ASP A 1 70 ? 10.071 -4.001 -25.905 1.00 91.50 70 ASP A N 1
ATOM 532 C CA . ASP A 1 70 ? 8.839 -4.516 -26.490 1.00 91.50 70 ASP A CA 1
ATOM 533 C C . ASP A 1 70 ? 9.012 -4.859 -27.993 1.00 91.50 70 ASP A C 1
ATOM 535 O O . ASP A 1 70 ? 10.022 -4.501 -28.612 1.00 91.50 70 ASP A O 1
ATOM 539 N N . PRO A 1 71 ? 8.044 -5.567 -28.599 1.00 89.44 71 PRO A N 1
ATOM 540 C CA . PRO A 1 71 ? 8.058 -5.908 -30.024 1.00 89.44 71 PRO A CA 1
ATOM 541 C C . PRO A 1 71 ? 8.055 -4.730 -31.002 1.00 89.44 71 PRO A C 1
ATOM 543 O O . PRO A 1 71 ? 8.453 -4.905 -32.150 1.00 89.44 71 PRO A O 1
ATOM 546 N N . PHE A 1 72 ? 7.579 -3.562 -30.574 1.00 90.06 72 PHE A N 1
ATOM 547 C CA . PHE A 1 72 ? 7.426 -2.367 -31.402 1.00 90.06 72 PHE A CA 1
ATOM 548 C C . PHE A 1 72 ? 8.657 -1.455 -31.345 1.00 90.06 72 PHE A C 1
ATOM 550 O O . PHE A 1 72 ? 8.663 -0.386 -31.958 1.00 90.06 72 PHE A O 1
ATOM 557 N N . HIS A 1 73 ? 9.713 -1.876 -30.644 1.00 90.56 73 HIS A N 1
ATOM 558 C CA . HIS A 1 73 ? 10.986 -1.176 -30.621 1.00 90.56 73 HIS A CA 1
ATOM 559 C C . HIS A 1 73 ? 11.552 -0.996 -32.032 1.00 90.56 73 HIS A C 1
ATOM 561 O O . HIS A 1 73 ? 11.785 -1.966 -32.758 1.00 90.56 73 HIS A O 1
ATOM 567 N N . THR A 1 74 ? 11.884 0.242 -32.384 1.00 88.62 74 THR A N 1
ATOM 568 C CA . THR A 1 74 ? 12.612 0.564 -33.614 1.00 88.62 74 THR A CA 1
ATOM 569 C C . THR A 1 74 ? 13.761 1.519 -33.312 1.00 88.62 74 THR A C 1
ATOM 571 O O . THR A 1 74 ? 13.788 2.168 -32.269 1.00 88.62 74 THR A O 1
ATOM 574 N N . ALA A 1 75 ? 14.693 1.675 -34.255 1.00 85.62 75 ALA A N 1
ATOM 575 C CA . ALA A 1 75 ? 15.760 2.670 -34.129 1.00 85.62 75 ALA A CA 1
ATOM 576 C C . ALA A 1 75 ? 15.227 4.115 -34.001 1.00 85.62 75 ALA A C 1
ATOM 578 O O . ALA A 1 75 ? 15.912 4.969 -33.447 1.00 85.62 75 ALA A O 1
ATOM 579 N N . ALA A 1 76 ? 14.012 4.387 -34.495 1.00 88.31 76 ALA A N 1
ATOM 580 C CA . ALA A 1 76 ? 13.360 5.694 -34.408 1.00 88.31 76 ALA A CA 1
ATOM 581 C C . ALA A 1 76 ? 12.478 5.855 -33.157 1.00 88.31 76 ALA A C 1
ATOM 583 O O . ALA A 1 76 ? 12.141 6.974 -32.776 1.00 88.31 76 ALA A O 1
ATOM 584 N N . THR A 1 77 ? 12.065 4.757 -32.522 1.00 89.19 77 THR A N 1
ATOM 585 C CA . THR A 1 77 ? 11.159 4.771 -31.369 1.00 89.19 77 THR A CA 1
ATOM 586 C C . THR A 1 77 ? 11.615 3.730 -30.361 1.00 89.19 77 THR A C 1
ATOM 588 O O . THR A 1 77 ? 11.352 2.534 -30.508 1.00 89.19 77 THR A O 1
ATOM 591 N N . SER A 1 78 ? 12.311 4.202 -29.326 1.00 90.50 78 SER A N 1
ATOM 592 C CA . SER A 1 78 ? 12.716 3.350 -28.216 1.00 90.50 78 SER A CA 1
ATOM 593 C C . SER A 1 78 ? 11.514 3.022 -27.343 1.00 90.50 78 SER A C 1
ATOM 595 O O . SER A 1 78 ? 10.823 3.910 -26.854 1.00 90.50 78 SER A O 1
ATOM 597 N N . THR A 1 79 ? 11.304 1.734 -27.116 1.00 93.69 79 THR A N 1
ATOM 598 C CA . THR A 1 79 ? 10.321 1.197 -26.169 1.00 93.69 79 THR A CA 1
ATOM 599 C C . THR A 1 79 ? 10.990 0.527 -24.969 1.00 93.69 79 THR A C 1
ATOM 601 O O . THR A 1 79 ? 10.418 -0.345 -24.315 1.00 93.69 79 THR A O 1
ATOM 604 N N . GLU A 1 80 ? 12.244 0.891 -24.693 1.00 94.62 80 GLU A N 1
ATOM 605 C CA . GLU A 1 80 ? 13.015 0.241 -23.642 1.00 94.62 80 GLU A CA 1
ATOM 606 C C . GLU A 1 80 ? 12.698 0.776 -22.258 1.00 94.62 80 GLU A C 1
ATOM 608 O O . GLU A 1 80 ? 12.805 1.973 -22.010 1.00 94.62 80 GLU A O 1
ATOM 613 N N . SER A 1 81 ? 12.408 -0.130 -21.331 1.00 95.50 81 SER A N 1
ATOM 614 C CA . SER A 1 81 ? 12.400 0.180 -19.904 1.00 95.50 81 SER A CA 1
ATOM 615 C C . SER A 1 81 ? 13.645 -0.378 -19.233 1.00 95.50 81 SER A C 1
ATOM 617 O O . SER A 1 81 ? 14.057 -1.500 -19.534 1.00 95.50 81 SER A O 1
ATOM 619 N N . PHE A 1 82 ? 14.196 0.366 -18.283 1.00 96.19 82 PHE A N 1
ATOM 620 C CA . PHE A 1 82 ? 15.423 0.046 -17.568 1.00 96.19 82 PHE A CA 1
ATOM 621 C C . PHE A 1 82 ? 15.118 -0.261 -16.106 1.00 96.19 82 PHE A C 1
ATOM 623 O O . PHE A 1 82 ? 14.250 0.354 -15.491 1.00 96.19 82 PHE A O 1
ATOM 630 N N . THR A 1 83 ? 15.872 -1.194 -15.546 1.00 96.81 83 THR A N 1
ATOM 631 C CA . THR A 1 83 ? 15.900 -1.550 -14.133 1.00 96.81 83 THR A CA 1
ATOM 632 C C . THR A 1 83 ? 17.345 -1.470 -13.670 1.00 96.81 83 THR A C 1
ATOM 634 O O . THR A 1 83 ? 18.232 -2.061 -14.280 1.00 96.81 83 THR A O 1
ATOM 637 N N . VAL A 1 84 ? 17.584 -0.744 -12.586 1.00 96.19 84 VAL A N 1
ATOM 638 C CA . VAL A 1 84 ? 18.883 -0.659 -11.920 1.00 96.19 84 VAL A CA 1
ATOM 639 C C . VAL A 1 84 ? 18.760 -1.373 -10.587 1.00 96.19 84 VAL A C 1
ATOM 641 O O . VAL A 1 84 ? 17.814 -1.126 -9.835 1.00 96.19 84 VAL A O 1
ATOM 644 N N . LEU A 1 85 ? 19.701 -2.266 -10.298 1.00 96.44 85 LEU A N 1
ATOM 645 C CA . LEU A 1 85 ? 19.779 -2.968 -9.021 1.00 96.44 85 LEU A CA 1
ATOM 646 C C . LEU A 1 85 ? 20.678 -2.215 -8.032 1.00 96.44 85 LEU A C 1
ATOM 648 O O . LEU A 1 85 ? 21.421 -1.304 -8.400 1.00 96.44 85 LEU A O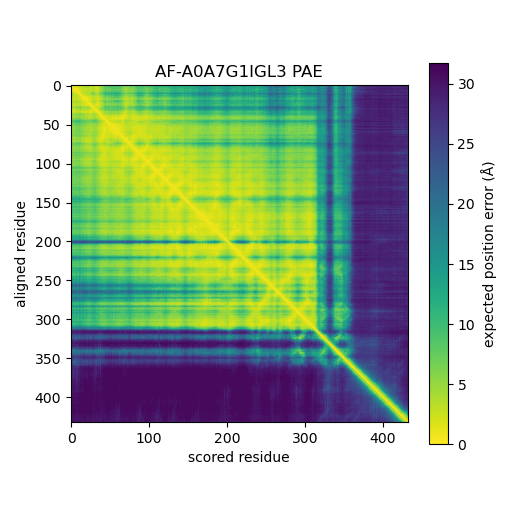 1
ATOM 652 N N . ASP A 1 86 ? 20.582 -2.575 -6.758 1.00 96.31 86 ASP A N 1
ATOM 653 C CA . ASP A 1 86 ? 21.509 -2.131 -5.726 1.00 96.31 86 ASP A CA 1
ATOM 654 C C . ASP A 1 86 ? 22.905 -2.754 -5.914 1.00 96.31 86 ASP A C 1
ATOM 656 O O . ASP A 1 86 ? 23.122 -3.624 -6.755 1.00 96.31 86 ASP A O 1
ATOM 660 N N . ALA A 1 87 ? 23.866 -2.334 -5.089 1.00 94.62 87 ALA A N 1
ATOM 661 C CA . ALA A 1 87 ? 25.257 -2.787 -5.183 1.00 94.62 87 ALA A CA 1
ATOM 662 C C . ALA A 1 87 ? 25.456 -4.306 -4.986 1.00 94.62 87 ALA A C 1
ATOM 664 O O . ALA A 1 87 ? 26.550 -4.805 -5.237 1.00 94.62 87 ALA A O 1
ATOM 665 N N . HIS A 1 88 ? 24.433 -5.028 -4.517 1.00 95.06 88 HIS A N 1
ATOM 666 C CA . HIS A 1 88 ? 24.478 -6.466 -4.257 1.00 95.06 88 HIS A CA 1
ATOM 667 C C . HIS A 1 88 ? 23.656 -7.294 -5.259 1.00 95.06 88 HIS A C 1
ATOM 669 O O . HIS A 1 88 ? 23.499 -8.494 -5.042 1.00 95.06 88 HIS A O 1
ATOM 675 N N . ASP A 1 89 ? 23.100 -6.679 -6.311 1.00 95.38 89 ASP A N 1
ATOM 676 C CA . ASP A 1 89 ? 22.202 -7.325 -7.282 1.00 95.38 89 ASP A CA 1
ATOM 677 C C . ASP A 1 89 ? 20.939 -7.963 -6.653 1.00 95.38 89 ASP A C 1
ATOM 679 O O . ASP A 1 89 ? 20.361 -8.915 -7.190 1.00 95.38 89 ASP A O 1
ATOM 683 N N . LEU A 1 90 ? 20.485 -7.450 -5.503 1.00 94.94 90 LEU A N 1
ATOM 684 C CA . LEU A 1 90 ? 19.374 -8.004 -4.723 1.00 94.94 90 LEU A CA 1
ATOM 685 C C . LEU A 1 90 ? 18.062 -7.253 -4.952 1.00 94.94 90 LEU A C 1
ATOM 687 O O . LEU A 1 90 ? 17.022 -7.872 -5.194 1.00 94.94 90 LEU A O 1
ATOM 691 N N . LEU A 1 91 ? 18.089 -5.928 -4.829 1.00 96.88 91 LEU A N 1
ATOM 692 C CA . LEU A 1 91 ? 16.906 -5.074 -4.818 1.00 96.88 91 LEU A CA 1
ATOM 693 C C . LEU A 1 91 ? 16.926 -4.108 -5.989 1.00 96.88 91 LEU A C 1
ATOM 695 O O . LEU A 1 91 ? 17.965 -3.583 -6.368 1.00 96.88 91 LEU A O 1
ATOM 699 N N . VAL A 1 92 ? 15.744 -3.831 -6.532 1.00 96.69 92 VAL A N 1
ATOM 700 C CA . VAL A 1 92 ? 15.582 -2.791 -7.546 1.00 96.69 92 VAL A CA 1
ATOM 701 C C . VAL A 1 92 ? 15.744 -1.426 -6.883 1.00 96.69 92 VAL A C 1
ATOM 703 O O . VAL A 1 92 ? 14.967 -1.057 -6.001 1.00 96.69 92 VAL A O 1
ATOM 706 N N . ALA A 1 93 ? 16.763 -0.691 -7.315 1.00 96.94 93 ALA A N 1
ATOM 707 C CA . ALA A 1 93 ? 17.068 0.661 -6.874 1.00 96.94 93 ALA A CA 1
ATOM 708 C C . ALA A 1 93 ? 16.386 1.719 -7.752 1.00 96.94 93 ALA A C 1
ATOM 710 O O . ALA A 1 93 ? 15.987 2.765 -7.246 1.00 96.94 93 ALA A O 1
ATOM 711 N N . GLU A 1 94 ? 16.217 1.462 -9.049 1.00 97.75 94 GLU A N 1
ATOM 712 C CA . GLU A 1 94 ? 15.573 2.390 -9.983 1.00 97.75 94 GLU A CA 1
ATOM 713 C C . GLU A 1 94 ? 14.853 1.626 -11.094 1.00 97.75 94 GLU A C 1
ATOM 715 O O . GLU A 1 94 ? 15.342 0.606 -11.576 1.00 97.75 94 GLU A O 1
ATOM 720 N N . THR A 1 95 ? 13.707 2.140 -11.526 1.00 97.31 95 THR A N 1
ATOM 721 C CA . THR A 1 95 ? 13.060 1.743 -12.778 1.00 97.31 95 THR A CA 1
ATOM 722 C C . THR A 1 95 ? 12.804 2.974 -13.623 1.00 97.31 95 THR A C 1
ATOM 724 O O . THR A 1 95 ? 12.289 3.971 -13.112 1.00 97.31 95 THR A O 1
ATOM 727 N N . ARG A 1 96 ? 13.098 2.887 -14.915 1.00 96.94 96 ARG A N 1
ATOM 728 C CA . ARG A 1 96 ? 12.826 3.938 -15.891 1.00 96.94 96 ARG A CA 1
ATOM 729 C C . ARG A 1 96 ? 11.993 3.374 -17.027 1.00 96.94 96 ARG A C 1
ATOM 731 O O . ARG A 1 96 ? 12.364 2.348 -17.589 1.00 96.94 96 ARG A O 1
ATOM 738 N N . ASP A 1 97 ? 10.883 4.018 -17.358 1.00 95.25 97 ASP A N 1
ATOM 739 C CA . ASP A 1 97 ? 10.083 3.622 -18.517 1.00 95.25 97 ASP A CA 1
ATOM 740 C C . ASP A 1 97 ? 10.671 4.150 -19.840 1.00 95.25 97 ASP A C 1
ATOM 742 O O . ASP A 1 97 ? 11.656 4.893 -19.856 1.00 95.25 97 ASP A O 1
ATOM 746 N N . ALA A 1 98 ? 10.057 3.774 -20.963 1.00 93.19 98 ALA A N 1
ATOM 747 C CA . ALA A 1 98 ? 10.497 4.190 -22.295 1.00 93.19 98 ALA A CA 1
ATOM 748 C C . ALA A 1 98 ? 10.389 5.703 -22.553 1.00 93.19 98 ALA A C 1
ATOM 750 O O . ALA A 1 98 ? 11.058 6.222 -23.445 1.00 93.19 98 ALA A O 1
ATOM 751 N N . LEU A 1 99 ? 9.570 6.416 -21.773 1.00 94.06 99 LEU A N 1
ATOM 752 C CA . LEU A 1 99 ? 9.413 7.869 -21.851 1.00 94.06 99 LEU A CA 1
ATOM 753 C C . LEU A 1 99 ? 10.386 8.611 -20.923 1.00 94.06 99 LEU A C 1
ATOM 755 O O . LEU A 1 99 ? 10.423 9.840 -20.926 1.00 94.06 99 LEU A O 1
ATOM 759 N N . GLY A 1 100 ? 11.190 7.883 -20.145 1.00 93.69 100 GLY A N 1
ATOM 760 C CA . GLY A 1 100 ? 12.154 8.442 -19.204 1.00 93.69 100 GLY A CA 1
ATOM 761 C C . GLY A 1 100 ? 11.595 8.705 -17.805 1.00 93.69 100 GLY A C 1
ATOM 762 O O . GLY A 1 100 ? 12.343 9.179 -16.943 1.00 93.69 100 GLY A O 1
ATOM 763 N N . ASN A 1 101 ? 10.331 8.365 -17.528 1.00 97.25 101 ASN A N 1
ATOM 764 C CA . ASN A 1 101 ? 9.773 8.499 -16.185 1.00 97.25 101 ASN A CA 1
ATOM 765 C C . ASN A 1 101 ? 10.508 7.548 -15.248 1.00 97.25 101 ASN A C 1
ATOM 767 O O . ASN A 1 101 ? 10.573 6.340 -15.486 1.00 97.25 101 ASN A O 1
ATOM 771 N N . THR A 1 102 ? 11.068 8.103 -14.179 1.00 97.69 102 THR A N 1
ATOM 772 C CA . THR A 1 102 ? 11.982 7.384 -13.297 1.00 97.69 102 THR A CA 1
ATOM 773 C C . THR A 1 102 ? 11.374 7.252 -11.910 1.00 97.69 102 THR A C 1
ATOM 775 O O . THR A 1 102 ? 11.011 8.241 -11.290 1.00 97.69 102 THR A O 1
ATOM 778 N N . THR A 1 103 ? 11.283 6.025 -11.410 1.00 97.94 103 THR A N 1
ATOM 779 C CA . THR A 1 103 ? 10.927 5.733 -10.018 1.00 97.94 103 THR A CA 1
ATOM 780 C C . THR A 1 103 ? 12.159 5.180 -9.321 1.00 97.94 103 THR A C 1
ATOM 782 O O . THR A 1 103 ? 12.770 4.235 -9.820 1.00 97.94 103 THR A O 1
ATOM 785 N N . ARG A 1 104 ? 12.535 5.747 -8.174 1.00 97.81 104 ARG A N 1
ATOM 786 C CA . ARG A 1 104 ? 13.784 5.397 -7.485 1.00 97.81 104 ARG A CA 1
ATOM 787 C C . ARG A 1 104 ? 13.542 5.029 -6.032 1.00 97.81 104 ARG A C 1
ATOM 789 O O . ARG A 1 104 ? 12.957 5.799 -5.279 1.00 97.81 104 ARG A O 1
ATOM 796 N N . ALA A 1 105 ? 14.049 3.882 -5.600 1.00 97.44 105 ALA A N 1
ATOM 797 C CA . ALA A 1 105 ? 14.152 3.566 -4.185 1.00 97.44 105 ALA A CA 1
ATOM 798 C C . ALA A 1 105 ? 15.275 4.416 -3.573 1.00 97.44 105 ALA A C 1
ATOM 800 O O . ALA A 1 105 ? 16.460 4.184 -3.807 1.00 97.44 105 ALA A O 1
ATOM 801 N N . VAL A 1 106 ? 14.896 5.431 -2.798 1.00 95.38 106 VAL A N 1
ATOM 802 C CA . VAL A 1 106 ? 15.840 6.310 -2.085 1.00 95.38 106 VAL A CA 1
ATOM 803 C C . VAL A 1 106 ? 16.199 5.768 -0.700 1.00 95.38 106 VAL A C 1
ATOM 805 O O . VAL A 1 106 ? 17.130 6.251 -0.064 1.00 95.38 106 VAL A O 1
ATOM 808 N N . GLY A 1 107 ? 15.485 4.738 -0.238 1.00 95.69 107 GLY A N 1
ATOM 809 C CA . GLY A 1 107 ? 15.810 3.975 0.961 1.00 95.69 107 GLY A CA 1
ATOM 810 C C . GLY A 1 107 ? 15.422 2.510 0.791 1.00 95.69 107 GLY A C 1
ATOM 811 O O . GLY A 1 107 ? 14.313 2.207 0.349 1.00 95.69 107 GLY A O 1
ATOM 812 N N . LEU A 1 108 ? 16.331 1.608 1.158 1.00 96.56 108 LEU A N 1
ATOM 813 C CA . LEU A 1 108 ? 16.139 0.157 1.138 1.00 96.56 108 LEU A CA 1
ATOM 814 C C . LEU A 1 108 ? 16.275 -0.389 2.564 1.00 96.56 108 LEU A C 1
ATOM 816 O O . LEU A 1 108 ? 17.220 -0.045 3.271 1.00 96.56 108 LEU A O 1
ATOM 820 N N . ASP A 1 109 ? 15.346 -1.248 2.981 1.00 96.31 109 ASP A N 1
ATOM 821 C CA . ASP A 1 109 ? 15.437 -2.003 4.231 1.00 96.31 109 ASP A CA 1
ATOM 822 C C . ASP A 1 109 ? 15.804 -3.461 3.918 1.00 96.31 109 ASP A C 1
ATOM 824 O O . ASP A 1 109 ? 14.977 -4.270 3.480 1.00 96.31 109 ASP A O 1
ATOM 828 N N . TYR A 1 110 ? 17.072 -3.802 4.153 1.00 96.38 110 TYR A N 1
ATOM 829 C CA . TYR A 1 110 ? 17.614 -5.137 3.894 1.00 96.38 110 TYR A CA 1
ATOM 830 C C . TYR A 1 110 ? 17.130 -6.206 4.880 1.00 96.38 110 TYR A C 1
ATOM 832 O O . TYR A 1 110 ? 17.256 -7.390 4.579 1.00 96.38 110 TYR A O 1
ATOM 840 N N . ARG A 1 111 ? 16.534 -5.843 6.028 1.00 96.00 111 ARG A N 1
ATOM 841 C CA . ARG A 1 111 ? 15.938 -6.842 6.937 1.00 96.00 111 ARG A CA 1
ATOM 842 C C . ARG A 1 111 ? 14.710 -7.492 6.311 1.00 96.00 111 ARG A C 1
ATOM 844 O O . ARG A 1 111 ? 14.437 -8.660 6.570 1.00 96.00 111 ARG A O 1
ATOM 851 N N . VAL A 1 112 ? 13.969 -6.726 5.508 1.00 96.62 112 VAL A N 1
ATOM 852 C CA . VAL A 1 112 ? 12.739 -7.174 4.835 1.00 96.62 112 VAL A CA 1
ATOM 853 C C . VAL A 1 112 ? 12.900 -7.336 3.325 1.00 96.62 112 VAL A C 1
ATOM 855 O O . VAL A 1 112 ? 11.975 -7.828 2.680 1.00 96.62 112 VAL A O 1
ATOM 858 N N . LEU A 1 113 ? 14.056 -6.943 2.773 1.00 96.69 113 LEU A N 1
ATOM 859 C CA . LEU A 1 113 ? 14.370 -6.943 1.341 1.00 96.69 113 LEU A CA 1
ATOM 860 C C . LEU A 1 113 ? 13.349 -6.133 0.524 1.00 96.69 113 LEU A C 1
ATOM 862 O O . LEU A 1 113 ? 12.817 -6.604 -0.482 1.00 96.69 113 LEU A O 1
ATOM 866 N N . ARG A 1 114 ? 13.020 -4.920 0.994 1.00 95.94 114 ARG A N 1
ATOM 867 C CA . ARG A 1 114 ? 12.029 -4.028 0.362 1.00 95.94 114 ARG A CA 1
ATOM 868 C C . ARG A 1 114 ? 12.427 -2.554 0.477 1.00 95.94 114 ARG A C 1
ATOM 870 O O . ARG A 1 114 ? 13.150 -2.196 1.407 1.00 95.94 114 ARG A O 1
ATOM 877 N N . PRO A 1 115 ? 11.914 -1.677 -0.403 1.00 96.94 115 PRO A N 1
ATOM 878 C CA . PRO A 1 115 ? 12.063 -0.236 -0.242 1.00 96.94 115 PRO A CA 1
ATOM 879 C C . PRO A 1 115 ? 11.394 0.270 1.040 1.00 96.94 115 PRO A C 1
ATOM 881 O O . PRO A 1 115 ? 10.287 -0.150 1.386 1.00 96.94 115 PRO A O 1
ATOM 884 N N . SER A 1 116 ? 12.062 1.194 1.724 1.00 96.81 116 SER A N 1
ATOM 885 C CA . SER A 1 116 ? 11.519 1.985 2.834 1.00 96.81 116 SER A CA 1
ATOM 886 C C . SER A 1 116 ? 11.183 3.414 2.412 1.00 96.81 116 SER A C 1
ATOM 888 O O . SER A 1 116 ? 10.359 4.060 3.054 1.00 96.81 116 SER A O 1
ATOM 890 N N . ARG A 1 117 ? 11.782 3.917 1.324 1.00 97.44 117 ARG A N 1
ATOM 891 C CA . ARG A 1 117 ? 11.453 5.215 0.720 1.00 97.44 117 ARG A CA 1
ATOM 892 C C . ARG A 1 117 ? 11.542 5.135 -0.802 1.00 97.44 117 ARG A C 1
ATOM 894 O O . ARG A 1 117 ? 12.520 4.608 -1.333 1.00 97.44 117 ARG A O 1
ATOM 901 N N . LEU A 1 118 ? 10.548 5.684 -1.489 1.00 97.56 118 LEU A N 1
ATOM 902 C CA . LEU A 1 118 ? 10.410 5.667 -2.943 1.00 97.56 118 LEU A CA 1
ATOM 903 C C . LEU A 1 118 ? 10.178 7.091 -3.453 1.00 97.56 118 LEU A C 1
ATOM 905 O O . LEU A 1 118 ? 9.274 7.761 -2.968 1.00 97.56 118 LEU A O 1
ATOM 909 N N . ALA A 1 119 ? 10.980 7.530 -4.416 1.00 97.69 119 ALA A N 1
ATOM 910 C CA . ALA A 1 119 ? 10.746 8.733 -5.199 1.00 97.69 119 ALA A CA 1
ATOM 911 C C . ALA A 1 119 ? 9.954 8.372 -6.457 1.00 97.69 119 ALA A C 1
ATOM 913 O O . ALA A 1 119 ? 10.376 7.489 -7.210 1.00 97.69 119 ALA A O 1
ATOM 914 N N . ASP A 1 120 ? 8.821 9.035 -6.664 1.00 96.75 120 ASP A N 1
ATOM 915 C CA . ASP A 1 120 ? 8.032 8.917 -7.890 1.00 96.75 120 ASP A CA 1
ATOM 916 C C . ASP A 1 120 ? 8.656 9.739 -9.048 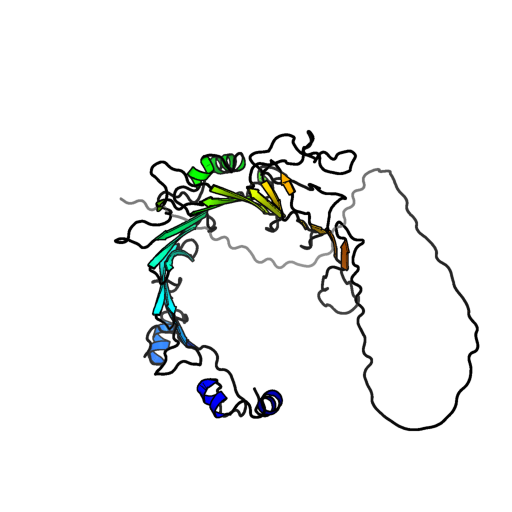1.00 96.75 120 ASP A C 1
ATOM 918 O O . ASP A 1 120 ? 9.588 10.519 -8.819 1.00 96.75 120 ASP A O 1
ATOM 922 N N . PRO A 1 121 ? 8.150 9.616 -10.291 1.00 96.88 121 PRO A N 1
ATOM 923 C CA . PRO A 1 121 ? 8.644 10.405 -11.426 1.00 96.88 121 PRO A CA 1
ATOM 924 C C . PRO A 1 121 ? 8.503 11.926 -11.285 1.00 96.88 121 PRO A C 1
ATOM 926 O O . PRO A 1 121 ? 9.197 12.664 -11.980 1.00 96.88 121 PRO A O 1
ATOM 929 N N . ASN A 1 122 ? 7.641 12.410 -10.388 1.00 95.62 122 ASN A N 1
ATOM 930 C CA . ASN A 1 122 ? 7.473 13.836 -10.102 1.00 95.62 122 ASN A CA 1
ATOM 931 C C . ASN A 1 122 ? 8.438 14.335 -9.009 1.00 95.62 122 ASN A C 1
ATOM 933 O O . ASN A 1 122 ? 8.484 15.540 -8.729 1.00 95.62 122 ASN A O 1
ATOM 937 N N . GLY A 1 123 ? 9.205 13.425 -8.402 1.00 94.12 123 GLY A N 1
ATOM 938 C CA . GLY A 1 123 ? 10.142 13.679 -7.313 1.00 94.12 123 GLY A CA 1
ATOM 939 C C . GLY A 1 123 ? 9.514 13.668 -5.917 1.00 94.12 123 GLY A C 1
ATOM 940 O O . GLY A 1 123 ? 10.209 14.014 -4.961 1.00 94.12 123 GLY A O 1
ATOM 941 N N . ASN A 1 124 ? 8.238 13.296 -5.775 1.00 96.25 124 ASN A N 1
ATOM 942 C CA . ASN A 1 124 ? 7.598 13.176 -4.463 1.00 96.25 124 ASN A CA 1
ATOM 943 C C . ASN A 1 124 ? 8.068 11.897 -3.770 1.00 96.25 124 ASN A C 1
ATOM 945 O O . ASN A 1 124 ? 8.260 10.865 -4.421 1.00 96.25 124 ASN A O 1
ATOM 949 N N . ILE A 1 125 ? 8.223 11.945 -2.447 1.00 97.38 125 ILE A N 1
ATOM 950 C CA . ILE A 1 125 ? 8.685 10.798 -1.666 1.00 97.38 125 ILE A CA 1
ATOM 951 C C . ILE A 1 125 ? 7.513 10.115 -0.962 1.00 97.38 125 ILE A C 1
ATOM 953 O O . ILE A 1 125 ? 6.770 10.725 -0.208 1.00 97.38 125 ILE A O 1
ATOM 957 N N . SER A 1 126 ? 7.386 8.803 -1.128 1.00 97.00 126 SER A N 1
ATOM 958 C CA . SER A 1 126 ? 6.562 7.957 -0.261 1.00 97.00 126 SER A CA 1
ATOM 959 C C . SER A 1 126 ? 7.457 7.109 0.633 1.00 97.00 126 SER A C 1
ATOM 961 O O . SER A 1 126 ? 8.394 6.470 0.154 1.00 97.00 126 SER A O 1
ATOM 963 N N . ALA A 1 127 ? 7.175 7.083 1.931 1.00 97.81 127 ALA A N 1
ATOM 964 C CA . ALA A 1 127 ? 7.964 6.367 2.924 1.00 97.81 127 ALA A CA 1
ATOM 965 C C . ALA A 1 127 ? 7.127 5.337 3.687 1.00 97.81 127 ALA A C 1
ATOM 967 O O . ALA A 1 127 ? 5.929 5.515 3.906 1.00 97.81 127 ALA A O 1
ATOM 968 N N . VAL A 1 128 ? 7.777 4.259 4.118 1.00 98.06 128 VAL A N 1
ATOM 969 C CA . VAL A 1 128 ? 7.187 3.146 4.861 1.00 98.06 128 VAL A CA 1
ATOM 970 C C . VAL A 1 128 ? 8.138 2.715 5.977 1.00 98.06 128 VAL A C 1
ATOM 972 O O . VAL A 1 128 ? 9.329 2.515 5.747 1.00 98.06 128 VAL A O 1
ATOM 975 N N . ALA A 1 129 ? 7.597 2.527 7.180 1.00 97.94 129 ALA A N 1
ATOM 976 C CA . ALA A 1 129 ? 8.285 1.905 8.306 1.00 97.94 129 ALA A CA 1
ATOM 977 C C . ALA A 1 129 ? 7.767 0.477 8.511 1.00 97.94 129 ALA A C 1
ATOM 979 O O . ALA A 1 129 ? 6.555 0.250 8.553 1.00 97.94 129 ALA A O 1
ATOM 980 N N . TYR A 1 130 ? 8.683 -0.477 8.676 1.00 97.94 130 TYR A N 1
ATOM 981 C CA . TYR A 1 130 ? 8.360 -1.879 8.935 1.00 97.94 130 TYR A CA 1
ATOM 982 C C . TYR A 1 130 ? 8.510 -2.222 10.421 1.00 97.94 130 TYR A C 1
ATOM 984 O O . TYR A 1 130 ? 9.455 -1.785 11.079 1.00 97.94 130 TYR A O 1
ATOM 992 N N . ASP A 1 131 ? 7.594 -3.033 10.948 1.00 95.25 131 ASP A N 1
ATOM 993 C CA . ASP A 1 131 ? 7.709 -3.625 12.281 1.00 95.25 131 ASP A CA 1
ATOM 994 C C . ASP A 1 131 ? 8.827 -4.701 12.320 1.00 95.25 131 ASP A C 1
ATOM 996 O O . ASP A 1 131 ? 9.373 -5.100 11.281 1.00 95.25 131 ASP A O 1
ATOM 1000 N N . PRO A 1 132 ? 9.196 -5.225 13.504 1.00 94.38 132 PRO A N 1
ATOM 1001 C CA . PRO A 1 132 ? 10.166 -6.316 13.628 1.00 94.38 132 PRO A CA 1
ATOM 1002 C C . PRO A 1 132 ? 9.824 -7.601 12.858 1.00 94.38 132 PRO A C 1
ATOM 1004 O O . PRO A 1 132 ? 10.702 -8.435 12.654 1.00 94.38 132 PRO A O 1
ATOM 1007 N N . PHE A 1 133 ? 8.578 -7.764 12.416 1.00 93.06 133 PHE A N 1
ATOM 1008 C CA . PHE A 1 133 ? 8.111 -8.898 11.624 1.00 93.06 133 PHE A CA 1
ATOM 1009 C C . PHE A 1 133 ? 8.012 -8.592 10.121 1.00 93.06 133 PHE A C 1
ATOM 1011 O O . PHE A 1 133 ? 7.550 -9.447 9.364 1.00 93.06 133 PHE A O 1
ATOM 1018 N N . GLY A 1 134 ? 8.405 -7.394 9.687 1.00 95.12 134 GLY A N 1
ATOM 1019 C CA . GLY A 1 134 ? 8.353 -6.958 8.295 1.00 95.12 134 GLY A CA 1
ATOM 1020 C C . GLY A 1 134 ? 6.967 -6.560 7.783 1.00 95.12 134 GLY A C 1
ATOM 1021 O O . GLY A 1 134 ? 6.762 -6.477 6.571 1.00 95.12 134 GLY A O 1
ATOM 1022 N N . VAL A 1 135 ? 6.005 -6.315 8.675 1.00 94.75 135 VAL A N 1
ATOM 1023 C CA . VAL A 1 135 ? 4.704 -5.731 8.325 1.00 94.75 135 VAL A CA 1
ATOM 1024 C C . VAL A 1 135 ? 4.824 -4.212 8.321 1.00 94.75 135 VAL A C 1
ATOM 1026 O O . VAL A 1 135 ? 5.553 -3.639 9.121 1.00 94.75 135 VAL A O 1
ATOM 1029 N N . VAL A 1 136 ? 4.106 -3.545 7.420 1.00 97.62 136 VAL A N 1
ATOM 1030 C CA . VAL A 1 136 ? 4.051 -2.080 7.375 1.00 97.62 136 VAL A CA 1
ATOM 1031 C C . VAL A 1 136 ? 3.393 -1.553 8.652 1.00 97.62 136 VAL A C 1
ATOM 1033 O O . VAL A 1 136 ? 2.195 -1.740 8.850 1.00 97.62 136 VAL A O 1
ATOM 1036 N N . ALA A 1 137 ? 4.185 -0.907 9.506 1.00 97.75 137 ALA A N 1
ATOM 1037 C CA . ALA A 1 137 ? 3.737 -0.287 10.749 1.00 97.75 137 ALA A CA 1
ATOM 1038 C C . ALA A 1 137 ? 3.218 1.136 10.520 1.00 97.75 137 ALA A C 1
ATOM 1040 O O . ALA A 1 137 ? 2.279 1.570 11.183 1.00 97.75 137 ALA A O 1
ATOM 1041 N N . GLY A 1 138 ? 3.801 1.860 9.566 1.00 98.06 138 GLY A N 1
ATOM 1042 C CA . GLY A 1 138 ? 3.346 3.193 9.190 1.00 98.06 138 GLY A CA 1
ATOM 1043 C C . GLY A 1 138 ? 3.809 3.599 7.802 1.00 98.06 138 GLY A C 1
ATOM 1044 O O . GLY A 1 138 ? 4.770 3.039 7.270 1.00 98.06 138 GLY A O 1
ATOM 1045 N N . SER A 1 139 ? 3.112 4.568 7.219 1.00 98.25 139 SER A N 1
ATOM 1046 C CA . SER A 1 139 ? 3.464 5.168 5.935 1.00 98.25 139 SER A CA 1
ATOM 1047 C C . SER A 1 139 ? 3.346 6.684 5.992 1.00 98.25 139 SER A C 1
ATOM 1049 O O . SER A 1 139 ? 2.474 7.212 6.684 1.00 98.25 139 SER A O 1
ATOM 1051 N N . ALA A 1 140 ? 4.175 7.372 5.216 1.00 98.00 140 ALA A N 1
ATOM 1052 C CA . ALA A 1 140 ? 4.074 8.807 4.997 1.00 98.00 140 ALA A CA 1
ATOM 1053 C C . ALA A 1 140 ? 4.074 9.106 3.499 1.00 98.00 140 ALA A C 1
ATOM 1055 O O . ALA A 1 140 ? 4.933 8.615 2.763 1.00 98.00 140 ALA A O 1
ATOM 1056 N N . VAL A 1 141 ? 3.108 9.908 3.066 1.00 96.75 141 VAL A N 1
ATOM 1057 C CA . VAL A 1 141 ? 3.152 10.602 1.781 1.00 96.75 141 VAL A CA 1
ATOM 1058 C C . VAL A 1 141 ? 3.834 11.932 2.043 1.00 96.75 141 VAL A C 1
ATOM 1060 O O . VAL A 1 141 ? 3.336 12.741 2.820 1.00 96.75 141 VAL A O 1
ATOM 1063 N N . MET A 1 142 ? 4.999 12.119 1.444 1.00 95.88 142 MET A N 1
ATOM 1064 C CA . MET A 1 142 ? 5.837 13.294 1.620 1.00 95.88 142 MET A CA 1
ATOM 1065 C C . MET A 1 142 ? 5.887 14.069 0.301 1.00 95.88 142 MET A C 1
ATOM 1067 O O . MET A 1 142 ? 5.671 13.516 -0.781 1.00 95.88 142 MET A O 1
ATOM 1071 N N . GLY A 1 143 ? 6.218 15.350 0.391 1.00 93.81 143 GLY A N 1
ATOM 1072 C CA . GLY A 1 143 ? 6.538 16.167 -0.768 1.00 93.81 143 GLY A CA 1
ATOM 1073 C C . GLY A 1 143 ? 7.903 15.839 -1.368 1.00 93.81 143 GLY A C 1
ATOM 1074 O O . GLY A 1 143 ? 8.467 14.746 -1.222 1.00 93.81 143 GLY A O 1
ATOM 1075 N N . LYS A 1 144 ? 8.451 16.834 -2.056 1.00 94.50 144 LYS A N 1
ATOM 1076 C CA . LYS A 1 144 ? 9.781 16.763 -2.662 1.00 94.50 144 LYS A CA 1
ATOM 1077 C C . LYS A 1 144 ? 10.866 17.014 -1.608 1.00 94.50 144 LYS A C 1
ATOM 1079 O O . LYS A 1 144 ? 10.631 17.745 -0.647 1.00 94.50 144 LYS A O 1
ATOM 1084 N N . PRO A 1 145 ? 12.068 16.434 -1.764 1.00 91.19 145 PRO A N 1
ATOM 1085 C CA . PRO A 1 145 ? 13.185 16.754 -0.884 1.00 91.19 145 PRO A CA 1
ATOM 1086 C C . PRO A 1 145 ? 13.619 18.221 -1.040 1.00 91.19 145 PRO A C 1
ATOM 1088 O O . PRO A 1 145 ? 13.308 18.884 -2.034 1.00 91.19 145 PRO A O 1
ATOM 1091 N N . ALA A 1 146 ? 14.391 18.716 -0.067 1.00 88.00 146 ALA A N 1
ATOM 1092 C CA . ALA A 1 146 ? 14.998 20.043 -0.127 1.00 88.00 146 ALA A CA 1
ATOM 1093 C C . ALA A 1 146 ? 15.729 20.264 -1.475 1.00 88.00 146 ALA A C 1
ATOM 1095 O O . ALA A 1 146 ? 16.358 19.332 -1.986 1.00 88.00 146 ALA A O 1
ATOM 1096 N N . PRO A 1 147 ? 15.673 21.476 -2.058 1.00 92.81 147 PRO A N 1
ATOM 1097 C CA . PRO A 1 147 ? 15.241 22.742 -1.454 1.00 92.81 147 PRO A CA 1
ATOM 1098 C C . PRO A 1 147 ? 13.736 23.049 -1.575 1.00 92.81 147 PRO A C 1
ATOM 1100 O O . PRO A 1 147 ? 13.336 24.177 -1.296 1.00 92.81 147 PRO A O 1
ATOM 1103 N N . ALA A 1 148 ? 12.901 22.096 -2.005 1.00 92.50 148 ALA A N 1
ATOM 1104 C CA . ALA A 1 148 ? 11.455 22.305 -2.031 1.00 92.50 148 ALA A CA 1
ATOM 1105 C C . ALA A 1 148 ? 10.893 22.552 -0.612 1.00 92.50 148 ALA A C 1
ATOM 1107 O O . ALA A 1 148 ? 11.482 22.076 0.366 1.00 92.50 148 ALA A O 1
ATOM 1108 N N . PRO A 1 149 ? 9.764 23.277 -0.482 1.00 92.38 149 PRO A N 1
ATOM 1109 C CA . PRO A 1 149 ? 9.048 23.388 0.783 1.00 92.38 149 PRO A CA 1
ATOM 1110 C C . PRO A 1 149 ? 8.697 22.012 1.357 1.00 92.38 149 PRO A C 1
ATOM 1112 O O . PRO A 1 149 ? 8.463 21.056 0.618 1.00 92.38 149 PRO A O 1
ATOM 1115 N N . VAL A 1 150 ? 8.652 21.915 2.686 1.00 91.88 150 VAL A N 1
ATOM 1116 C CA . VAL A 1 150 ? 8.215 20.691 3.364 1.00 91.88 150 VAL A CA 1
ATOM 1117 C C . VAL A 1 150 ? 6.703 20.561 3.201 1.00 91.88 150 VAL A C 1
ATOM 1119 O O . VAL A 1 150 ? 5.949 21.354 3.756 1.00 91.88 150 VAL A O 1
ATOM 1122 N N . GLU A 1 151 ? 6.281 19.545 2.459 1.00 94.50 151 GLU A N 1
ATOM 1123 C CA . GLU A 1 151 ? 4.878 19.215 2.205 1.00 94.50 151 GLU A CA 1
ATOM 1124 C C . GLU A 1 151 ? 4.588 17.771 2.640 1.00 94.50 151 GLU A C 1
ATOM 1126 O O . GLU A 1 151 ? 5.470 16.905 2.618 1.00 94.50 151 GLU A O 1
ATOM 1131 N N . GLY A 1 152 ? 3.337 17.502 3.005 1.00 95.56 152 GLY A N 1
ATOM 1132 C CA . GLY A 1 152 ? 2.857 16.186 3.398 1.00 95.56 152 GLY A CA 1
ATOM 1133 C C . GLY A 1 152 ? 3.180 15.815 4.848 1.00 95.56 152 GLY A C 1
ATOM 1134 O O . GLY A 1 152 ? 3.138 16.629 5.774 1.00 95.56 152 GLY A O 1
ATOM 1135 N N . ASP A 1 153 ? 3.458 14.531 5.032 1.00 97.06 153 ASP A N 1
ATOM 1136 C CA . ASP A 1 153 ? 3.689 13.870 6.312 1.00 97.06 153 ASP A CA 1
ATOM 1137 C C . ASP A 1 153 ? 5.147 13.402 6.452 1.00 97.06 153 ASP A C 1
ATOM 1139 O O . ASP A 1 153 ? 5.948 13.473 5.520 1.00 97.06 153 ASP A O 1
ATOM 1143 N N . THR A 1 154 ? 5.515 12.882 7.624 1.00 95.88 154 THR A N 1
ATOM 1144 C CA . THR A 1 154 ? 6.869 12.371 7.886 1.00 95.88 154 THR A CA 1
ATOM 1145 C C . THR A 1 154 ? 6.862 11.120 8.766 1.00 95.88 154 THR A C 1
ATOM 1147 O O . THR A 1 154 ? 5.953 10.886 9.558 1.00 95.88 154 THR A O 1
ATOM 1150 N N . LEU A 1 155 ? 7.905 10.297 8.640 1.00 96.75 155 LEU A N 1
ATOM 1151 C CA . LEU A 1 155 ? 8.190 9.195 9.567 1.00 96.75 155 LEU A CA 1
ATOM 1152 C C . LEU A 1 155 ? 9.285 9.552 10.584 1.00 96.75 155 LEU A C 1
ATOM 1154 O O . LEU A 1 155 ? 9.757 8.677 11.311 1.00 96.75 155 LEU A O 1
ATOM 1158 N N . ASP A 1 156 ? 9.705 10.814 10.654 1.00 93.69 156 ASP A N 1
ATOM 1159 C CA . ASP A 1 156 ? 10.702 11.249 11.628 1.00 93.69 156 ASP A CA 1
ATOM 1160 C C . ASP A 1 156 ? 10.149 11.112 13.055 1.00 93.69 156 ASP A C 1
ATOM 1162 O O . ASP A 1 156 ? 9.030 11.526 13.361 1.00 93.69 156 ASP A O 1
ATOM 1166 N N . GLY A 1 157 ? 10.916 10.455 13.930 1.00 93.50 157 GLY A N 1
ATOM 1167 C CA . GLY A 1 157 ? 10.479 10.117 15.290 1.00 93.50 157 GLY A CA 1
ATOM 1168 C C . GLY A 1 157 ? 9.410 9.015 15.378 1.00 93.50 157 GLY A C 1
ATOM 1169 O O . GLY A 1 157 ? 8.949 8.709 16.478 1.00 93.50 157 GLY A O 1
ATOM 1170 N N . PHE A 1 158 ? 9.013 8.390 14.263 1.00 97.19 158 PHE A N 1
ATOM 1171 C CA . PHE A 1 158 ? 8.009 7.325 14.264 1.00 97.19 158 PHE A CA 1
ATOM 1172 C C . PHE A 1 158 ? 8.558 6.021 14.859 1.00 97.19 158 PHE A C 1
ATOM 1174 O O . PHE A 1 158 ? 9.523 5.439 14.361 1.00 97.19 158 PHE A O 1
ATOM 1181 N N . VAL A 1 159 ? 7.890 5.504 15.893 1.00 96.94 159 VAL A N 1
ATOM 1182 C CA . VAL A 1 159 ? 8.235 4.219 16.517 1.00 96.94 159 VAL A CA 1
ATOM 1183 C C . VAL A 1 159 ? 7.395 3.097 15.902 1.00 96.94 159 VAL A C 1
ATOM 1185 O O . VAL A 1 159 ? 6.182 3.012 16.131 1.00 96.94 159 VAL A O 1
ATOM 1188 N N . ALA A 1 160 ? 8.046 2.223 15.128 1.00 96.25 160 ALA A N 1
ATOM 1189 C CA . ALA A 1 160 ? 7.388 1.134 14.402 1.00 96.25 160 ALA A CA 1
ATOM 1190 C C . ALA A 1 160 ? 6.802 0.044 15.316 1.00 96.25 160 ALA A C 1
ATOM 1192 O O . ALA A 1 160 ? 5.741 -0.494 15.008 1.00 96.25 160 ALA A O 1
ATOM 1193 N N . ASP A 1 161 ? 7.454 -0.252 16.443 1.00 95.56 161 ASP A N 1
ATOM 1194 C CA . ASP A 1 161 ? 7.011 -1.274 17.397 1.00 95.56 161 ASP A CA 1
ATOM 1195 C C . ASP A 1 161 ? 6.471 -0.620 18.683 1.00 95.56 161 ASP A C 1
ATOM 1197 O O . ASP A 1 161 ? 7.261 -0.159 19.511 1.00 95.56 161 ASP A O 1
ATOM 1201 N N . PRO A 1 162 ? 5.140 -0.489 18.849 1.00 95.62 162 PRO A N 1
ATOM 1202 C CA . PRO A 1 162 ? 4.567 0.052 20.075 1.00 95.62 162 PRO A CA 1
ATOM 1203 C C . PRO A 1 162 ? 4.742 -0.932 21.234 1.00 95.62 162 PRO A C 1
ATOM 1205 O O . PRO A 1 162 ? 4.670 -2.149 21.060 1.00 95.62 162 PRO A O 1
ATOM 1208 N N . THR A 1 163 ? 4.889 -0.412 22.451 1.00 95.50 163 THR A N 1
ATOM 1209 C CA . THR A 1 163 ? 4.965 -1.277 23.634 1.00 95.50 163 THR A CA 1
ATOM 1210 C C . THR A 1 163 ? 3.653 -2.051 23.841 1.00 95.50 163 THR A C 1
ATOM 1212 O O . THR A 1 163 ? 2.576 -1.565 23.477 1.00 95.50 163 THR A O 1
ATOM 1215 N N . PRO A 1 164 ? 3.688 -3.233 24.485 1.00 92.69 164 PRO A N 1
ATOM 1216 C CA . PRO A 1 164 ? 2.472 -3.985 24.793 1.00 92.69 164 PRO A CA 1
ATOM 1217 C C . PRO A 1 164 ? 1.432 -3.182 25.586 1.00 92.69 164 PRO A C 1
ATOM 1219 O O . PRO A 1 164 ? 0.238 -3.369 25.360 1.00 92.69 164 PRO A O 1
ATOM 1222 N N . ALA A 1 165 ? 1.875 -2.282 26.473 1.00 94.31 165 ALA A N 1
ATOM 1223 C CA . ALA A 1 165 ? 1.002 -1.390 27.235 1.00 94.31 165 ALA A CA 1
ATOM 1224 C C . ALA A 1 165 ? 0.274 -0.402 26.312 1.00 94.31 165 ALA A C 1
ATOM 1226 O O . ALA A 1 165 ? -0.950 -0.413 26.270 1.00 94.31 165 ALA A O 1
ATOM 1227 N N . GLN A 1 166 ? 1.011 0.328 25.464 1.00 96.56 166 GLN A N 1
ATOM 1228 C CA . GLN A 1 166 ? 0.416 1.236 24.474 1.00 96.56 166 GLN A CA 1
ATOM 1229 C C . GLN A 1 166 ? -0.558 0.516 23.534 1.00 96.56 166 GLN A C 1
ATOM 1231 O O . GLN A 1 166 ? -1.584 1.073 23.156 1.00 96.56 166 GLN A O 1
ATOM 1236 N N . LEU A 1 167 ? -0.261 -0.730 23.153 1.00 94.69 167 LEU A N 1
ATOM 1237 C CA . LEU A 1 167 ? -1.186 -1.537 22.363 1.00 94.69 167 LEU A CA 1
ATOM 1238 C C . LEU A 1 167 ? -2.490 -1.823 23.122 1.00 94.69 167 LEU A C 1
ATOM 1240 O O . LEU A 1 167 ? -3.559 -1.731 22.525 1.00 94.69 167 LEU A O 1
ATOM 1244 N N . GLN A 1 168 ? -2.424 -2.199 24.404 1.00 92.81 168 GLN A N 1
ATOM 1245 C CA . GLN A 1 168 ? -3.641 -2.440 25.188 1.00 92.81 168 GLN A CA 1
ATOM 1246 C C . GLN A 1 168 ? -4.427 -1.149 25.418 1.00 92.81 168 GLN A C 1
ATOM 1248 O O . GLN A 1 168 ? -5.642 -1.165 25.242 1.00 92.81 168 GLN A O 1
ATOM 1253 N N . ASP A 1 169 ? -3.750 -0.044 25.720 1.00 96.06 169 ASP A N 1
ATOM 1254 C CA . ASP A 1 169 ? -4.383 1.261 25.919 1.00 96.06 169 ASP A CA 1
ATOM 1255 C C . ASP A 1 169 ? -5.077 1.738 24.636 1.00 96.06 169 ASP A C 1
ATOM 1257 O O . ASP A 1 169 ? -6.229 2.169 24.672 1.00 96.06 169 ASP A O 1
ATOM 1261 N N . LEU A 1 170 ? -4.437 1.558 23.474 1.00 96.50 170 LEU A N 1
ATOM 1262 C CA . LEU A 1 170 ? -5.055 1.848 22.179 1.00 96.50 170 LEU A CA 1
ATOM 1263 C C . LEU A 1 170 ? -6.263 0.944 21.909 1.00 96.50 170 LEU A C 1
ATOM 1265 O O . LEU A 1 170 ? -7.253 1.385 21.342 1.00 96.50 170 LEU A O 1
ATOM 1269 N N . LEU A 1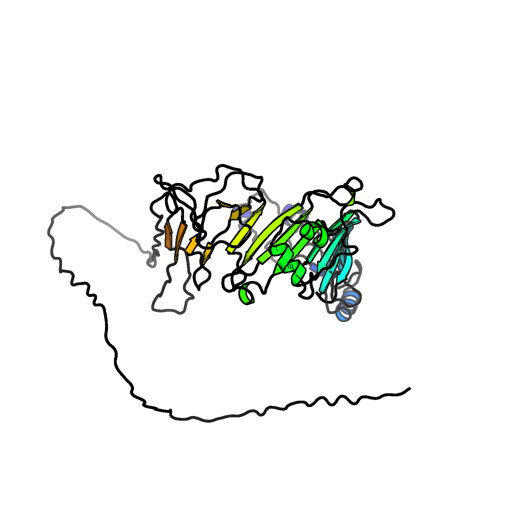 171 ? -6.200 -0.337 22.268 1.00 93.88 171 LEU A N 1
ATOM 1270 C CA . LEU A 1 171 ? -7.338 -1.241 22.100 1.00 93.88 171 LEU A CA 1
ATOM 1271 C C . LEU A 1 171 ? -8.464 -0.960 23.100 1.00 93.88 171 LEU A C 1
ATOM 1273 O O . LEU A 1 171 ? -9.603 -1.331 22.821 1.00 93.88 171 LEU A O 1
ATOM 1277 N N . ALA A 1 172 ? -8.177 -0.330 24.238 1.00 93.88 172 ALA A N 1
ATOM 1278 C CA . ALA A 1 172 ? -9.181 0.119 25.193 1.00 93.88 172 ALA A CA 1
ATOM 1279 C C . ALA A 1 172 ? -9.893 1.383 24.691 1.00 93.88 172 ALA A C 1
ATOM 1281 O O . ALA A 1 172 ? -11.123 1.425 24.717 1.00 93.88 172 ALA A O 1
ATOM 1282 N N . ASP A 1 173 ? -9.138 2.344 24.151 1.00 95.00 173 ASP A N 1
ATOM 1283 C CA . ASP A 1 173 ? -9.661 3.576 23.556 1.00 95.00 173 ASP A CA 1
ATOM 1284 C C . ASP A 1 173 ? -8.995 3.891 22.196 1.00 95.00 173 ASP A C 1
ATOM 1286 O O . ASP A 1 173 ? -8.050 4.684 22.115 1.00 95.00 173 ASP A O 1
ATOM 1290 N N . PRO A 1 174 ? -9.492 3.302 21.087 1.00 95.12 174 PRO A N 1
ATOM 1291 C CA . PRO A 1 174 ? -8.881 3.473 19.769 1.00 95.12 174 PRO A CA 1
ATOM 1292 C C . PRO A 1 174 ? -8.962 4.894 19.214 1.00 95.12 174 PRO A C 1
ATOM 1294 O O . PRO A 1 174 ? -8.222 5.212 18.287 1.00 95.12 174 PRO A O 1
ATOM 1297 N N . ARG A 1 175 ? -9.879 5.724 19.731 1.00 92.50 175 ARG A N 1
ATOM 1298 C CA . ARG A 1 175 ? -10.066 7.130 19.330 1.00 92.50 175 ARG A CA 1
ATOM 1299 C C . ARG A 1 175 ? -9.431 8.109 20.322 1.00 92.50 175 ARG A C 1
ATOM 1301 O O . ARG A 1 175 ? -9.505 9.315 20.097 1.00 92.50 175 ARG A O 1
ATOM 1308 N N . GLY A 1 176 ? -8.816 7.599 21.385 1.00 93.31 176 GLY A N 1
ATOM 1309 C CA . GLY A 1 176 ? -8.163 8.396 22.406 1.00 93.31 176 GLY A CA 1
ATOM 1310 C C . GLY A 1 176 ? -6.918 9.130 21.905 1.00 93.31 176 GLY A C 1
ATOM 1311 O O . GLY A 1 176 ? -6.425 8.881 20.799 1.00 93.31 176 GLY A O 1
ATOM 1312 N N . PRO A 1 177 ? -6.337 10.006 22.742 1.00 94.69 177 PRO A N 1
ATOM 1313 C CA . PRO A 1 177 ? -5.163 10.808 22.385 1.00 94.69 177 PRO A CA 1
ATOM 1314 C C . PRO A 1 177 ? -3.948 9.955 21.992 1.00 94.69 177 PRO A C 1
ATOM 1316 O O . PRO A 1 177 ? -3.139 10.371 21.161 1.00 94.69 177 PRO A O 1
ATOM 1319 N N . LEU A 1 178 ? -3.848 8.728 22.519 1.00 96.62 178 LEU A N 1
ATOM 1320 C CA . LEU A 1 178 ? -2.772 7.799 22.186 1.00 96.62 178 LEU A CA 1
ATOM 1321 C C . LEU A 1 178 ? -2.743 7.439 20.692 1.00 96.62 178 LEU A C 1
ATOM 1323 O O . LEU A 1 178 ? -1.663 7.205 20.152 1.00 96.62 178 LEU A O 1
ATOM 1327 N N . ALA A 1 179 ? -3.889 7.434 20.000 1.00 96.44 179 ALA A N 1
ATOM 1328 C CA . ALA A 1 179 ? -3.935 7.186 18.561 1.00 96.44 179 ALA A CA 1
ATOM 1329 C C . ALA A 1 179 ? -3.113 8.228 17.784 1.00 96.44 179 ALA A C 1
ATOM 1331 O O . ALA A 1 179 ? -2.326 7.863 16.908 1.00 96.44 179 ALA A O 1
ATOM 1332 N N . ALA A 1 180 ? -3.226 9.506 18.159 1.00 95.81 180 ALA A N 1
ATOM 1333 C CA . ALA A 1 180 ? -2.442 10.591 17.575 1.00 95.81 180 ALA A CA 1
ATOM 1334 C C . ALA A 1 180 ? -0.957 10.488 17.951 1.00 95.81 180 ALA A C 1
ATOM 1336 O O . ALA A 1 180 ? -0.097 10.632 17.085 1.00 95.81 180 ALA A O 1
ATOM 1337 N N . THR A 1 181 ? -0.645 10.166 19.212 1.00 96.06 1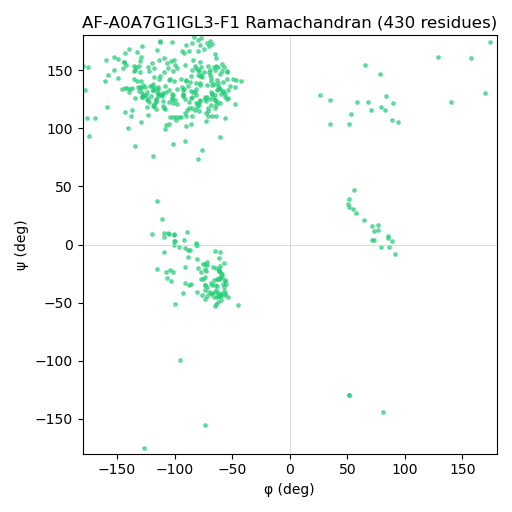81 THR A N 1
ATOM 1338 C CA . THR A 1 181 ? 0.741 9.959 19.667 1.00 96.06 181 THR A CA 1
ATOM 1339 C C . THR A 1 181 ? 1.431 8.832 18.902 1.00 96.06 181 THR A C 1
ATOM 1341 O O . THR A 1 181 ? 2.576 8.977 18.485 1.00 96.06 181 THR A O 1
ATOM 1344 N N . LEU A 1 182 ? 0.739 7.709 18.698 1.00 97.12 182 LEU A N 1
ATOM 1345 C CA . LEU A 1 182 ? 1.280 6.564 17.974 1.00 97.12 182 LEU A CA 1
ATOM 1346 C C . LEU A 1 182 ? 1.387 6.840 16.471 1.00 97.12 182 LEU A C 1
ATOM 1348 O O . LEU A 1 182 ? 2.335 6.375 15.841 1.00 97.12 182 LEU A O 1
ATOM 1352 N N . LEU A 1 183 ? 0.443 7.576 15.882 1.00 97.19 183 LEU A N 1
ATOM 1353 C CA . LEU A 1 183 ? 0.538 7.998 14.484 1.00 97.19 183 LEU A CA 1
ATOM 1354 C C . LEU A 1 183 ? 1.716 8.960 14.260 1.00 97.19 183 LEU A C 1
ATOM 1356 O O . LEU A 1 183 ? 2.370 8.881 13.222 1.00 97.19 183 LEU A O 1
ATOM 1360 N N . ALA A 1 184 ? 2.015 9.816 15.243 1.00 95.81 184 ALA A N 1
ATOM 1361 C CA . ALA A 1 184 ? 3.054 10.838 15.168 1.00 95.81 184 ALA A CA 1
ATOM 1362 C C . ALA A 1 184 ? 2.897 11.686 13.890 1.00 95.81 184 ALA A C 1
ATOM 1364 O O . ALA A 1 184 ? 1.802 12.177 13.605 1.00 95.81 184 ALA A O 1
ATOM 1365 N N . GLY A 1 185 ? 3.965 11.854 13.108 1.00 95.56 185 GLY A N 1
ATOM 1366 C CA . GLY A 1 185 ? 3.939 12.592 11.845 1.00 95.56 185 GLY A CA 1
ATOM 1367 C C . GLY A 1 185 ? 3.406 11.815 10.637 1.00 95.56 185 GLY A C 1
ATOM 1368 O O . GLY A 1 185 ? 3.384 12.382 9.553 1.00 95.56 185 GLY A O 1
ATOM 1369 N N . ALA A 1 186 ? 3.013 10.544 10.784 1.00 97.88 186 ALA A N 1
ATOM 1370 C CA . ALA A 1 186 ? 2.708 9.669 9.652 1.00 97.88 186 ALA A CA 1
ATOM 1371 C C . ALA A 1 186 ? 1.318 9.932 9.038 1.00 97.88 186 ALA A C 1
ATOM 1373 O O . ALA A 1 186 ? 0.394 10.397 9.713 1.00 97.88 186 ALA A O 1
ATOM 1374 N N . THR A 1 187 ? 1.151 9.538 7.771 1.00 98.00 187 THR A N 1
ATOM 1375 C CA . THR A 1 187 ? -0.147 9.528 7.071 1.00 98.00 187 THR A CA 1
ATOM 1376 C C . THR A 1 187 ? -1.020 8.387 7.572 1.00 98.00 187 THR A C 1
ATOM 1378 O O . THR A 1 187 ? -2.207 8.560 7.854 1.00 98.00 187 THR A O 1
ATOM 1381 N N . THR A 1 188 ? -0.432 7.192 7.680 1.00 98.25 188 THR A N 1
ATOM 1382 C CA . THR A 1 188 ? -1.134 6.004 8.167 1.00 98.25 188 THR A CA 1
ATOM 1383 C C . THR A 1 188 ? -0.293 5.239 9.172 1.00 98.25 188 THR A C 1
ATOM 1385 O O . THR A 1 188 ? 0.937 5.213 9.096 1.00 98.25 188 THR A O 1
ATOM 1388 N N . ARG A 1 189 ? -0.973 4.569 10.100 1.00 98.19 189 ARG A N 1
ATOM 1389 C CA . ARG A 1 189 ? -0.384 3.617 11.037 1.00 98.19 189 ARG A CA 1
ATOM 1390 C C . ARG A 1 189 ? -1.204 2.343 11.059 1.00 98.19 189 ARG A C 1
ATOM 1392 O O . ARG A 1 189 ? -2.427 2.392 11.139 1.00 98.19 189 ARG A O 1
ATOM 1399 N N . THR A 1 190 ? -0.525 1.205 11.036 1.00 97.81 190 THR A N 1
ATOM 1400 C CA . THR A 1 190 ? -1.131 -0.115 11.190 1.00 97.81 190 THR A CA 1
ATOM 1401 C C . THR A 1 190 ? -0.463 -0.843 12.344 1.00 97.81 190 THR A C 1
ATOM 1403 O O . THR A 1 190 ? 0.750 -1.016 12.371 1.00 97.81 190 THR A O 1
ATOM 1406 N N . ILE A 1 191 ? -1.261 -1.283 13.311 1.00 96.94 191 ILE A N 1
ATOM 1407 C CA . ILE A 1 191 ? -0.792 -2.025 14.479 1.00 96.94 191 ILE A CA 1
ATOM 1408 C C . ILE A 1 191 ? -1.546 -3.346 14.532 1.00 96.94 191 ILE A C 1
ATOM 1410 O O . ILE A 1 191 ? -2.771 -3.376 14.415 1.00 96.94 191 ILE A O 1
ATOM 1414 N N . VAL A 1 192 ? -0.821 -4.449 14.709 1.00 94.31 192 VAL A N 1
ATOM 1415 C CA . VAL A 1 192 ? -1.406 -5.792 14.718 1.00 94.31 192 VAL A CA 1
ATOM 1416 C C . VAL A 1 192 ? -1.227 -6.437 16.082 1.00 94.31 192 VAL A C 1
ATOM 1418 O O . VAL A 1 192 ? -0.114 -6.767 16.486 1.00 94.31 192 VAL A O 1
ATOM 1421 N N . ASP A 1 193 ? -2.335 -6.725 16.751 1.00 93.25 193 ASP A N 1
ATOM 1422 C CA . ASP A 1 193 ? -2.345 -7.553 17.945 1.00 93.25 193 ASP A CA 1
ATOM 1423 C C . ASP A 1 193 ? -2.552 -9.025 17.586 1.00 93.25 193 ASP A C 1
ATOM 1425 O O . ASP A 1 193 ? -3.662 -9.562 17.539 1.00 93.25 193 ASP A O 1
ATOM 1429 N N . ARG A 1 194 ? -1.432 -9.700 17.340 1.00 89.31 194 ARG A N 1
ATOM 1430 C CA . ARG A 1 194 ? -1.406 -11.130 16.996 1.00 89.31 194 ARG A CA 1
ATOM 1431 C C . ARG A 1 194 ? -1.698 -12.029 18.197 1.00 89.31 194 ARG A C 1
ATOM 1433 O O . ARG A 1 194 ? -2.071 -13.186 18.025 1.00 89.31 194 ARG A O 1
ATOM 1440 N N . ASN A 1 195 ? -1.505 -11.508 19.408 1.00 88.31 195 ASN A N 1
ATOM 1441 C CA . ASN A 1 195 ? -1.578 -12.273 20.649 1.00 88.31 195 ASN A CA 1
ATOM 1442 C C . ASN A 1 195 ? -2.917 -12.102 21.382 1.00 88.31 195 ASN A C 1
ATOM 1444 O O . ASN A 1 195 ? -3.083 -12.715 22.436 1.00 88.31 195 ASN A O 1
ATOM 1448 N N . ALA A 1 196 ? -3.873 -11.349 20.820 1.00 88.56 196 ALA A N 1
ATOM 1449 C CA . ALA A 1 196 ? -5.209 -11.126 21.384 1.00 88.56 196 ALA A CA 1
ATOM 1450 C C . ALA A 1 196 ? -5.848 -12.427 21.896 1.00 88.56 196 ALA A C 1
ATOM 1452 O O . ALA A 1 196 ? -6.193 -12.537 23.070 1.00 88.56 196 ALA A O 1
ATOM 1453 N N . PHE A 1 197 ? -5.879 -13.460 21.048 1.00 87.69 197 PHE A N 1
ATOM 1454 C CA . PHE A 1 197 ? -6.501 -14.746 21.376 1.00 87.69 197 PHE A CA 1
ATOM 1455 C C . PHE A 1 197 ? -5.791 -15.500 22.505 1.00 87.69 197 PHE A C 1
ATOM 1457 O O . PHE A 1 197 ? -6.423 -16.240 23.253 1.00 87.69 197 PHE A O 1
ATOM 1464 N N . ARG A 1 198 ? -4.469 -15.324 22.634 1.00 87.69 198 ARG A N 1
ATOM 1465 C CA . ARG A 1 198 ? -3.689 -15.947 23.712 1.00 87.69 198 ARG A CA 1
ATOM 1466 C C . ARG A 1 198 ? -3.947 -15.273 25.056 1.00 87.69 198 ARG A C 1
ATOM 1468 O O . ARG A 1 198 ? -3.919 -15.956 26.071 1.00 87.69 198 ARG A O 1
ATOM 1475 N N . ARG A 1 199 ? -4.165 -13.952 25.061 1.00 88.06 199 ARG A N 1
ATOM 1476 C CA . ARG A 1 199 ? -4.415 -13.173 26.285 1.00 88.06 199 ARG A CA 1
ATOM 1477 C C . ARG A 1 199 ? -5.864 -13.281 26.746 1.00 88.06 199 ARG A C 1
ATOM 1479 O O . ARG A 1 199 ? -6.111 -13.437 27.936 1.00 88.06 199 ARG A O 1
ATOM 1486 N N . THR A 1 200 ? -6.808 -13.241 25.812 1.00 80.12 200 THR A N 1
ATOM 1487 C CA . THR A 1 200 ? -8.240 -13.301 26.106 1.00 80.12 200 THR A CA 1
ATOM 1488 C C . THR A 1 200 ? -8.884 -14.374 25.232 1.00 80.12 200 THR A C 1
ATOM 1490 O O . THR A 1 200 ? -9.079 -14.153 24.032 1.00 80.12 200 THR A O 1
ATOM 1493 N N . PRO A 1 201 ? -9.233 -15.543 25.801 1.00 69.38 201 PRO A N 1
ATOM 1494 C CA . PRO A 1 201 ? -10.020 -16.543 25.094 1.00 69.38 201 PRO A CA 1
ATOM 1495 C C . PRO A 1 201 ? -11.305 -15.891 24.559 1.00 69.38 201 PRO A C 1
ATOM 1497 O O . PRO A 1 201 ? -12.030 -15.261 25.319 1.00 69.38 201 PRO A O 1
ATOM 1500 N N . ALA A 1 202 ? -11.557 -16.027 23.252 1.00 70.75 202 ALA A N 1
ATOM 1501 C CA . ALA A 1 202 ? -12.598 -15.340 22.461 1.00 70.75 202 ALA A CA 1
ATOM 1502 C C . ALA A 1 202 ? -12.262 -13.948 21.878 1.00 70.75 202 ALA A C 1
ATOM 1504 O O . ALA A 1 202 ? -13.072 -13.429 21.113 1.00 70.75 202 ALA A O 1
ATOM 1505 N N . GLY A 1 203 ? -11.075 -13.381 22.121 1.00 81.00 203 GLY A N 1
ATOM 1506 C CA . GLY A 1 203 ? -10.582 -12.193 21.411 1.00 81.00 203 GLY A CA 1
ATOM 1507 C C . GLY A 1 203 ? -9.871 -12.569 20.103 1.00 81.00 203 GLY A C 1
ATOM 1508 O O . GLY A 1 203 ? -8.742 -13.057 20.163 1.00 81.00 203 GLY A O 1
ATOM 1509 N N . PRO A 1 204 ? -10.474 -12.402 18.910 1.00 91.00 204 PRO A N 1
ATOM 1510 C CA . PRO A 1 204 ? -9.762 -12.667 17.662 1.00 91.00 204 PRO A CA 1
ATOM 1511 C C . PRO A 1 204 ? -8.588 -11.692 17.480 1.00 91.00 204 PRO A C 1
ATOM 1513 O O . PRO A 1 204 ? -8.684 -10.547 17.929 1.00 91.00 204 PRO A O 1
ATOM 1516 N N . PRO A 1 205 ? -7.500 -12.103 16.798 1.00 93.62 205 PRO A N 1
ATOM 1517 C CA . PRO A 1 205 ? -6.463 -11.181 16.351 1.00 93.62 205 PRO A CA 1
ATOM 1518 C C . PRO A 1 205 ? -7.063 -9.953 15.669 1.00 93.62 205 PRO A C 1
ATOM 1520 O O . PRO A 1 205 ? -7.976 -10.072 14.842 1.00 93.62 205 PRO A O 1
ATOM 1523 N N . VAL A 1 206 ? -6.539 -8.783 16.021 1.00 94.94 206 VAL A N 1
ATOM 1524 C CA . VAL A 1 206 ? -7.058 -7.497 15.559 1.00 94.94 206 VAL A CA 1
ATOM 1525 C C . VAL A 1 206 ? -5.952 -6.659 14.945 1.00 94.94 206 VAL A C 1
ATOM 1527 O O . VAL A 1 206 ? -4.840 -6.579 15.462 1.00 94.94 206 VAL A O 1
ATOM 1530 N N . THR A 1 207 ? -6.278 -6.023 13.829 1.00 96.62 207 THR A N 1
ATOM 1531 C CA . THR A 1 207 ? -5.461 -4.996 13.197 1.00 96.62 207 THR A CA 1
ATOM 1532 C C . THR A 1 207 ? -6.162 -3.660 13.363 1.00 96.62 207 THR A C 1
ATOM 1534 O O . THR A 1 207 ? -7.311 -3.518 12.946 1.00 96.62 207 THR A O 1
ATOM 1537 N N . VAL A 1 208 ? -5.477 -2.695 13.967 1.00 97.56 208 VAL A N 1
ATOM 1538 C CA . VAL A 1 208 ? -5.928 -1.307 14.077 1.00 97.56 208 VAL A CA 1
ATOM 1539 C C . VAL A 1 208 ? -5.210 -0.498 13.009 1.00 97.56 208 VAL A C 1
ATOM 1541 O O . VAL A 1 208 ? -3.981 -0.503 12.954 1.00 97.56 208 VAL A O 1
ATOM 1544 N N . THR A 1 209 ? -5.971 0.191 12.170 1.00 98.25 209 THR A N 1
ATOM 1545 C CA . THR A 1 209 ? -5.456 1.139 11.186 1.00 98.25 209 THR A CA 1
ATOM 1546 C C . THR A 1 209 ? -5.930 2.534 11.559 1.00 98.25 209 THR A C 1
ATOM 1548 O O . THR A 1 209 ? -7.125 2.746 11.762 1.00 98.25 209 THR A O 1
ATOM 1551 N N . ILE A 1 210 ? -4.989 3.465 11.647 1.00 98.12 210 ILE A N 1
ATOM 1552 C CA . ILE A 1 210 ? -5.212 4.881 11.921 1.00 98.12 210 ILE A CA 1
ATOM 1553 C C . ILE A 1 210 ? -4.783 5.641 10.670 1.00 98.12 210 ILE A C 1
ATOM 1555 O O . ILE A 1 210 ? -3.701 5.386 10.138 1.00 98.12 210 ILE A O 1
ATOM 1559 N N . VAL A 1 211 ? -5.626 6.550 10.197 1.00 98.00 211 VAL A N 1
ATOM 1560 C CA . VAL A 1 211 ? -5.361 7.390 9.027 1.00 98.00 211 VAL A CA 1
ATOM 1561 C C . VAL A 1 211 ? -5.618 8.841 9.397 1.00 98.00 211 VAL A C 1
ATOM 1563 O O . VAL A 1 211 ? -6.623 9.158 10.030 1.00 98.00 211 VAL A O 1
ATOM 1566 N N . ARG A 1 212 ? -4.694 9.710 9.009 1.00 96.50 212 ARG A N 1
ATOM 1567 C CA . ARG A 1 212 ? -4.800 11.162 9.122 1.00 96.50 212 ARG A CA 1
ATOM 1568 C C . ARG A 1 212 ? -5.619 11.723 7.958 1.00 96.50 212 ARG A C 1
ATOM 1570 O O . ARG A 1 212 ? -5.439 11.279 6.829 1.00 96.50 212 ARG A O 1
ATOM 1577 N N . GLU A 1 213 ? -6.490 12.694 8.220 1.00 95.62 213 GLU A N 1
ATOM 1578 C CA . GLU A 1 213 ? -7.254 13.377 7.162 1.00 95.62 213 GLU A CA 1
ATOM 1579 C C . GLU A 1 213 ? -6.518 14.582 6.558 1.00 95.62 213 GLU A C 1
ATOM 1581 O O . GLU A 1 213 ? -6.647 14.830 5.364 1.00 95.62 213 GLU A O 1
ATOM 1586 N N . ILE A 1 214 ? -5.750 15.319 7.368 1.00 96.25 214 ILE A N 1
ATOM 1587 C CA . ILE A 1 214 ? -5.027 16.531 6.962 1.00 96.25 214 ILE A CA 1
ATOM 1588 C C . ILE A 1 214 ? -3.541 16.338 7.245 1.00 96.25 214 ILE A C 1
ATOM 1590 O O . ILE A 1 214 ? -3.165 16.089 8.397 1.00 96.25 214 ILE A O 1
ATOM 1594 N N . HIS A 1 215 ? -2.709 16.469 6.210 1.00 96.12 215 HIS A N 1
ATOM 1595 C CA . HIS A 1 215 ? -1.257 16.338 6.312 1.00 96.12 215 HIS A CA 1
ATOM 1596 C C . HIS A 1 215 ? -0.664 17.271 7.368 1.00 96.12 215 HIS A C 1
ATOM 1598 O O . HIS A 1 215 ? -1.176 18.361 7.614 1.00 96.12 215 HIS A O 1
ATOM 1604 N N . VAL A 1 216 ? 0.435 16.849 7.997 1.00 94.69 216 VAL A N 1
ATOM 1605 C CA . VAL A 1 216 ? 1.114 17.645 9.030 1.00 94.69 216 VAL A CA 1
ATOM 1606 C C . VAL A 1 216 ? 1.526 19.022 8.507 1.00 94.69 216 VAL A C 1
ATOM 1608 O O . VAL A 1 216 ? 1.367 19.997 9.238 1.00 94.69 216 VAL A O 1
ATOM 1611 N N . SER A 1 217 ? 2.007 19.116 7.261 1.00 94.62 217 SER A N 1
ATOM 1612 C CA . SER A 1 217 ? 2.387 20.393 6.635 1.00 94.62 217 SER A CA 1
ATOM 1613 C C . SER A 1 217 ? 1.238 21.392 6.505 1.00 94.62 217 SER A C 1
ATOM 1615 O O . SER A 1 217 ? 1.475 22.596 6.509 1.00 94.62 217 SER A O 1
ATOM 1617 N N . ASP A 1 218 ? 0.005 20.896 6.400 1.00 95.31 218 ASP A N 1
ATOM 1618 C CA . ASP A 1 218 ? -1.179 21.703 6.092 1.00 95.31 218 ASP A CA 1
ATOM 1619 C C . ASP A 1 218 ? -1.935 22.116 7.365 1.00 95.31 218 ASP A C 1
ATOM 1621 O O . ASP A 1 218 ? -2.947 22.819 7.309 1.00 95.31 218 ASP A O 1
ATOM 1625 N N . LEU A 1 219 ? -1.458 21.675 8.535 1.00 94.12 219 LEU A N 1
ATOM 1626 C CA . LEU A 1 219 ? -2.052 22.016 9.819 1.00 94.12 219 LEU A CA 1
ATOM 1627 C C . LEU A 1 219 ? -1.595 23.402 10.298 1.00 94.12 219 LEU A C 1
ATOM 1629 O O . LEU A 1 219 ? -0.395 23.682 10.353 1.00 94.12 219 LEU A O 1
ATOM 1633 N N . PRO A 1 220 ? -2.528 24.251 10.766 1.00 92.62 220 PRO A N 1
ATOM 1634 C CA . PRO A 1 220 ? -2.175 25.430 11.545 1.00 92.62 220 PRO A CA 1
ATOM 1635 C C . PRO A 1 220 ? -1.370 25.059 12.797 1.00 92.62 220 PRO A C 1
ATOM 1637 O O . PRO A 1 220 ? -1.544 23.982 13.375 1.00 92.62 220 PRO A O 1
ATOM 1640 N N . ALA A 1 221 ? -0.529 25.980 13.269 1.00 88.00 221 ALA A N 1
ATOM 1641 C CA . ALA A 1 221 ? 0.264 25.771 14.477 1.00 88.00 221 ALA A CA 1
ATOM 1642 C C . ALA A 1 221 ? -0.627 25.395 15.679 1.00 88.00 221 ALA A C 1
ATOM 1644 O O . ALA A 1 221 ? -1.567 26.110 16.021 1.00 88.00 221 ALA A O 1
ATOM 1645 N N . GLY A 1 222 ? -0.325 24.259 16.317 1.00 84.88 222 GLY A N 1
ATOM 1646 C CA . GLY A 1 222 ? -1.075 23.740 17.466 1.00 84.88 222 GLY A CA 1
ATOM 1647 C C . GLY A 1 222 ? -2.384 23.014 17.127 1.00 84.88 222 GLY A C 1
ATOM 1648 O O . GLY A 1 222 ? -3.029 22.498 18.039 1.00 84.88 222 GLY A O 1
ATOM 1649 N N . ALA A 1 223 ? -2.778 22.931 15.852 1.00 92.00 223 ALA A N 1
ATOM 1650 C CA . ALA A 1 223 ? -3.937 22.150 15.434 1.00 92.00 223 ALA A CA 1
ATOM 1651 C C . ALA A 1 223 ? -3.612 20.649 15.362 1.00 92.00 223 ALA A C 1
ATOM 1653 O O . ALA A 1 223 ? -2.492 20.241 15.051 1.00 92.00 223 ALA A O 1
ATOM 1654 N N . ALA A 1 224 ? -4.620 19.813 15.611 1.00 90.94 224 ALA A N 1
ATOM 1655 C CA . ALA A 1 224 ? -4.545 18.371 15.414 1.00 90.94 224 ALA A CA 1
ATOM 1656 C C . ALA A 1 224 ? -5.394 17.969 14.204 1.00 90.94 224 ALA A C 1
ATOM 1658 O O . ALA A 1 224 ? -6.526 18.431 14.055 1.00 90.94 224 ALA A O 1
ATOM 1659 N N . SER A 1 225 ? -4.870 17.081 13.357 1.00 94.00 225 SER A N 1
ATOM 1660 C CA . SER A 1 225 ? -5.670 16.506 12.274 1.00 94.00 225 SER A CA 1
ATOM 1661 C C . SER A 1 225 ? -6.759 15.600 12.848 1.00 94.00 225 SER A C 1
ATOM 1663 O O . SER A 1 225 ? -6.463 14.790 13.733 1.00 94.00 225 SER A O 1
ATOM 1665 N N . PRO A 1 226 ? -7.976 15.624 12.280 1.00 94.38 226 PRO A N 1
ATOM 1666 C CA . PRO A 1 226 ? -8.926 14.539 12.454 1.00 94.38 226 PRO A CA 1
ATOM 1667 C C . PRO A 1 226 ? -8.289 13.204 12.056 1.00 94.38 226 PRO A C 1
ATOM 1669 O O . PRO A 1 226 ? -7.497 13.137 11.106 1.00 94.38 226 PRO A O 1
ATOM 1672 N N . LEU A 1 227 ? -8.624 12.156 12.808 1.00 96.00 227 LEU A N 1
ATOM 1673 C CA . LEU A 1 227 ? -8.137 10.800 12.586 1.00 96.00 227 LEU A CA 1
ATOM 1674 C C . LEU A 1 227 ? -9.307 9.865 12.305 1.00 96.00 227 LEU A C 1
ATOM 1676 O O . LEU A 1 227 ? -10.321 9.895 13.005 1.00 96.00 227 LEU A O 1
ATOM 1680 N N . GLN A 1 228 ? -9.118 8.983 11.331 1.00 95.88 228 GLN A N 1
ATOM 1681 C CA . GLN A 1 228 ? -10.009 7.867 11.059 1.00 95.88 228 GLN A CA 1
ATOM 1682 C C . GLN A 1 228 ? -9.406 6.584 11.605 1.00 95.88 228 GLN A C 1
ATOM 1684 O O . GLN A 1 228 ? -8.259 6.242 11.311 1.00 95.88 228 GLN A O 1
ATOM 1689 N N . VAL A 1 229 ? -10.205 5.846 12.372 1.00 96.50 229 VAL A N 1
ATOM 1690 C CA . VAL A 1 229 ? -9.784 4.578 12.966 1.00 96.50 229 VAL A CA 1
ATOM 1691 C C . VAL A 1 229 ? -10.629 3.435 12.425 1.00 96.50 229 VAL A C 1
ATOM 1693 O O . VAL A 1 229 ? -11.860 3.501 12.351 1.00 96.50 229 VAL A O 1
ATOM 1696 N N . ARG A 1 230 ? -9.950 2.350 12.058 1.00 96.94 230 ARG A N 1
ATOM 1697 C CA . ARG A 1 230 ? -10.554 1.107 11.588 1.00 96.94 230 ARG A CA 1
ATOM 1698 C C . ARG A 1 230 ? -9.963 -0.072 12.343 1.00 96.94 230 ARG A C 1
ATOM 1700 O O . ARG A 1 230 ? -8.749 -0.180 12.468 1.00 96.94 230 ARG A O 1
ATOM 1707 N N . LEU A 1 231 ? -10.817 -0.997 12.773 1.00 97.25 231 LEU A N 1
ATOM 1708 C CA . LEU A 1 231 ? -10.398 -2.271 13.349 1.00 97.25 231 LEU A CA 1
ATOM 1709 C C . LEU A 1 231 ? -10.832 -3.414 12.434 1.00 97.25 231 LEU A C 1
ATOM 1711 O O . LEU A 1 231 ? -11.993 -3.501 12.032 1.00 97.25 231 LEU A O 1
ATOM 1715 N N . ALA A 1 232 ? -9.905 -4.303 12.099 1.00 96.50 232 ALA A N 1
ATOM 1716 C CA . ALA A 1 232 ? -10.167 -5.508 11.328 1.00 96.50 232 ALA A CA 1
ATOM 1717 C C . ALA A 1 232 ? -9.840 -6.740 12.173 1.00 96.50 232 ALA A C 1
ATOM 1719 O O . ALA A 1 232 ? -8.708 -6.926 12.610 1.00 96.50 232 ALA A O 1
ATOM 1720 N N . TYR A 1 233 ? -10.841 -7.587 12.387 1.00 95.44 233 TYR A N 1
ATOM 1721 C CA . TYR A 1 233 ? -10.717 -8.828 13.137 1.00 95.44 233 TYR A CA 1
ATOM 1722 C C . TYR A 1 233 ? -10.535 -9.998 12.188 1.00 95.44 233 TYR A C 1
ATOM 1724 O O . TYR A 1 233 ? -11.294 -10.138 11.222 1.00 95.44 233 TYR A O 1
ATOM 1732 N N . SER A 1 234 ? -9.569 -10.855 12.497 1.00 93.19 234 SER A N 1
ATOM 1733 C CA . SER A 1 234 ? -9.269 -12.055 11.720 1.00 93.19 234 SER A CA 1
ATOM 1734 C C . SER A 1 234 ? -9.473 -13.321 12.542 1.00 93.19 234 SER A C 1
ATOM 1736 O O . SER A 1 234 ? -9.344 -13.309 13.762 1.00 93.19 234 SER A O 1
ATOM 1738 N N . ASP A 1 235 ? -9.796 -14.432 11.888 1.00 90.12 235 ASP A N 1
ATOM 1739 C CA . ASP A 1 235 ? -9.815 -15.737 12.546 1.00 90.12 235 ASP A CA 1
ATOM 1740 C C . ASP A 1 235 ? -8.423 -16.389 12.608 1.00 90.12 235 ASP A C 1
ATOM 1742 O O . ASP A 1 235 ? -7.435 -15.867 12.092 1.00 90.12 235 ASP A O 1
ATOM 1746 N N . GLY A 1 236 ? -8.339 -17.571 13.227 1.00 87.56 236 GLY A N 1
ATOM 1747 C CA . GLY A 1 236 ? -7.089 -18.330 13.349 1.00 87.56 236 GLY A CA 1
ATOM 1748 C C . GLY A 1 236 ? -6.497 -18.838 12.025 1.00 87.56 236 GLY A C 1
ATOM 1749 O O . GLY A 1 236 ? -5.404 -19.393 12.039 1.00 87.56 236 GLY A O 1
ATOM 1750 N N . LEU A 1 237 ? -7.192 -18.663 10.894 1.00 89.81 237 LEU A N 1
ATOM 1751 C CA . LEU A 1 237 ? -6.686 -18.958 9.549 1.00 89.81 237 LEU A CA 1
ATOM 1752 C C . LEU A 1 237 ? -6.323 -17.678 8.775 1.00 89.81 237 LEU A C 1
ATOM 1754 O O . LEU A 1 237 ? -6.064 -17.746 7.576 1.00 89.81 237 LEU A O 1
ATOM 1758 N N . GLY A 1 238 ? -6.316 -16.518 9.441 1.00 88.31 238 GLY A N 1
ATOM 1759 C CA . GLY A 1 238 ? -5.955 -15.229 8.848 1.00 88.31 238 GLY A CA 1
ATOM 1760 C C . GLY A 1 238 ? -7.043 -14.614 7.968 1.00 88.31 238 GLY A C 1
ATOM 1761 O O . GLY A 1 238 ? -6.772 -13.671 7.231 1.00 88.31 238 GLY A O 1
ATOM 1762 N N . ARG A 1 239 ? -8.278 -15.127 8.010 1.00 90.38 239 ARG A N 1
ATOM 1763 C CA . ARG A 1 239 ? -9.385 -14.550 7.238 1.00 90.38 239 ARG A CA 1
ATOM 1764 C C . ARG A 1 239 ? -10.021 -13.432 8.035 1.00 90.38 239 ARG A C 1
ATOM 1766 O O . ARG A 1 239 ? -10.395 -13.641 9.186 1.00 90.38 239 ARG A O 1
ATOM 1773 N N . GLN A 1 240 ? -10.236 -12.291 7.395 1.00 92.12 240 GLN A N 1
ATOM 1774 C CA . GLN A 1 240 ? -11.004 -11.204 7.986 1.00 92.12 240 GLN A CA 1
ATOM 1775 C C . GLN A 1 240 ? -12.451 -11.661 8.206 1.00 92.12 240 GLN A C 1
ATOM 1777 O O . GLN A 1 240 ? -13.153 -12.049 7.267 1.00 92.12 240 GLN A O 1
ATOM 1782 N N . VAL A 1 241 ? -12.883 -11.639 9.464 1.00 92.50 241 VAL A N 1
ATOM 1783 C CA . VAL A 1 241 ? -14.220 -12.071 9.871 1.00 92.50 241 VAL A CA 1
ATOM 1784 C C . VAL A 1 241 ? -15.121 -10.914 10.230 1.00 92.50 241 VAL A C 1
ATOM 1786 O O . VAL A 1 241 ? -16.313 -11.070 10.062 1.00 92.50 241 VAL A O 1
ATOM 1789 N N . GLN A 1 242 ? -14.609 -9.782 10.712 1.00 94.06 242 GLN A N 1
ATOM 1790 C CA . GLN A 1 242 ? -15.419 -8.612 11.058 1.00 94.06 242 GLN A CA 1
ATOM 1791 C C . GLN A 1 242 ? -14.582 -7.342 10.916 1.00 94.06 242 GLN A C 1
ATOM 1793 O O . GLN A 1 242 ? -13.368 -7.356 11.105 1.00 94.06 242 GLN A O 1
ATOM 1798 N N . THR A 1 243 ? -15.218 -6.227 10.585 1.00 96.75 243 THR A N 1
ATOM 1799 C CA . THR A 1 243 ? -14.573 -4.914 10.527 1.00 96.75 243 THR A CA 1
ATOM 1800 C C . THR A 1 243 ? -15.415 -3.884 11.239 1.00 96.75 243 THR A C 1
ATOM 1802 O O . THR A 1 243 ? -16.637 -3.905 11.115 1.00 96.75 243 THR A O 1
ATOM 1805 N N . LYS A 1 244 ? -14.748 -2.983 11.952 1.00 96.69 244 LYS A N 1
ATOM 1806 C CA . LYS A 1 244 ? -15.325 -1.825 12.621 1.00 96.69 244 LYS A CA 1
ATOM 1807 C C . LYS A 1 244 ? -14.741 -0.578 11.983 1.00 96.69 244 LYS A C 1
ATOM 1809 O O . LYS A 1 244 ? -13.522 -0.427 11.933 1.00 96.69 244 LYS A O 1
ATOM 1814 N N . VAL A 1 245 ? -15.610 0.274 11.462 1.00 95.88 245 VAL A N 1
ATOM 1815 C CA . VAL A 1 245 ? -15.243 1.574 10.892 1.00 95.88 245 VAL A CA 1
ATOM 1816 C C . VAL A 1 245 ? -15.965 2.649 11.682 1.00 95.88 245 VAL A C 1
ATOM 1818 O O . VAL A 1 245 ? -17.139 2.476 12.012 1.00 95.88 245 VAL A O 1
ATOM 1821 N N . GLN A 1 246 ? -15.262 3.726 12.010 1.00 93.19 246 GLN A N 1
ATOM 1822 C CA . GLN A 1 246 ? -15.843 4.862 12.708 1.00 93.19 246 GLN A CA 1
ATOM 1823 C C . GLN A 1 246 ? -17.017 5.456 11.919 1.00 93.19 246 GLN A C 1
ATOM 1825 O O . GLN A 1 246 ? -16.985 5.562 10.694 1.00 93.19 246 GLN A O 1
ATOM 1830 N N . ALA A 1 247 ? -18.062 5.842 12.639 1.00 92.19 247 ALA A N 1
ATOM 1831 C CA . ALA A 1 247 ? -19.213 6.545 12.105 1.00 92.19 247 ALA A CA 1
ATOM 1832 C C . ALA A 1 247 ? -19.507 7.782 12.952 1.00 92.19 247 ALA A C 1
ATOM 1834 O O . ALA A 1 247 ? -19.133 7.861 14.123 1.00 92.19 247 ALA A O 1
ATOM 1835 N N . ARG A 1 248 ? -20.212 8.743 12.355 1.00 92.25 248 ARG A N 1
ATOM 1836 C CA . ARG A 1 248 ? -20.747 9.896 13.081 1.00 92.25 248 ARG A CA 1
ATOM 1837 C C . ARG A 1 248 ? -21.689 9.432 14.195 1.00 92.25 248 ARG A C 1
ATOM 1839 O O . ARG A 1 248 ? -22.373 8.417 14.026 1.00 92.25 248 ARG A O 1
ATOM 1846 N N . ALA A 1 249 ? -21.746 10.205 15.279 1.00 94.19 249 ALA A N 1
ATOM 1847 C CA . ALA A 1 249 ? -22.692 10.009 16.369 1.00 94.19 249 ALA A CA 1
ATOM 1848 C C . ALA A 1 249 ? -24.120 9.773 15.850 1.00 94.19 249 ALA A C 1
ATOM 1850 O O . ALA A 1 249 ? -24.528 10.320 14.820 1.00 94.19 249 ALA A O 1
ATOM 1851 N N . GLY A 1 250 ? -24.841 8.880 16.515 1.00 93.12 250 GLY A N 1
ATOM 1852 C CA . GLY A 1 250 ? -26.188 8.492 16.114 1.00 93.12 250 GLY A CA 1
ATOM 1853 C C . GLY A 1 250 ? -26.734 7.340 16.953 1.00 93.12 250 GLY A C 1
ATOM 1854 O O . GLY A 1 250 ? -25.984 6.736 17.728 1.00 93.12 250 GLY A O 1
ATOM 1855 N N . PRO A 1 251 ? -28.006 6.963 16.758 1.00 91.12 251 PRO A N 1
ATOM 1856 C CA . PRO A 1 251 ? -28.631 5.909 17.539 1.00 91.12 251 PRO A CA 1
ATOM 1857 C C . PRO A 1 251 ? -28.032 4.535 17.213 1.00 91.12 251 PRO A C 1
ATOM 1859 O O . PRO A 1 251 ? -27.699 4.218 16.058 1.00 91.12 251 PRO A O 1
ATOM 1862 N N . VAL A 1 252 ? -27.914 3.699 18.242 1.00 91.50 252 VAL A N 1
ATOM 1863 C CA . VAL A 1 252 ? -27.422 2.315 18.158 1.00 91.50 252 VAL A CA 1
ATOM 1864 C C . VAL A 1 252 ? -28.397 1.365 18.841 1.00 91.50 252 VAL A C 1
ATOM 1866 O O . VAL A 1 252 ? -29.244 1.792 19.620 1.00 91.50 252 VAL A O 1
ATOM 1869 N N . ALA A 1 253 ? -28.308 0.072 18.540 1.00 89.50 253 ALA A N 1
ATOM 1870 C CA . ALA A 1 253 ? -29.151 -0.918 19.198 1.00 89.50 253 ALA A CA 1
ATOM 1871 C C . ALA A 1 253 ? -28.777 -1.054 20.686 1.00 89.50 253 ALA A C 1
ATOM 1873 O O . ALA A 1 253 ? -27.606 -1.255 21.013 1.00 89.50 253 ALA A O 1
ATOM 1874 N N . GLN A 1 254 ? -29.772 -0.975 21.570 1.00 89.44 254 GLN A N 1
ATOM 1875 C CA . GLN A 1 254 ? -29.615 -1.218 23.000 1.00 89.44 254 GLN A CA 1
ATOM 1876 C C . GLN A 1 254 ? -29.249 -2.676 23.263 1.00 89.44 254 GLN A C 1
ATOM 1878 O O . GLN A 1 254 ? -29.607 -3.581 22.499 1.00 89.44 254 GLN A O 1
ATOM 1883 N N . ARG A 1 255 ? -28.545 -2.908 24.370 1.00 86.19 255 ARG A N 1
ATOM 1884 C CA . ARG A 1 255 ? -28.077 -4.234 24.770 1.00 86.19 255 ARG A CA 1
ATOM 1885 C C . ARG A 1 255 ? -28.431 -4.533 26.212 1.00 86.19 255 ARG A C 1
ATOM 1887 O O . ARG A 1 255 ? -28.462 -3.630 27.041 1.00 86.19 255 ARG A O 1
ATOM 1894 N N . ASP A 1 256 ? -28.674 -5.806 26.491 1.00 85.31 256 ASP A N 1
ATOM 1895 C CA . ASP A 1 256 ? -28.862 -6.296 27.851 1.00 85.31 256 ASP A CA 1
ATOM 1896 C C . ASP A 1 256 ? -27.520 -6.441 28.598 1.00 85.31 256 ASP A C 1
ATOM 1898 O O . ASP A 1 256 ? -26.436 -6.217 28.046 1.00 85.31 256 ASP A O 1
ATOM 1902 N N . ALA A 1 257 ? -27.587 -6.847 29.868 1.00 83.19 257 ALA A N 1
ATOM 1903 C CA . ALA A 1 257 ? -26.406 -7.073 30.704 1.00 83.19 257 ALA A CA 1
ATOM 1904 C C . ALA A 1 257 ? -25.470 -8.174 30.160 1.00 83.19 257 ALA A C 1
ATOM 1906 O O . ALA A 1 257 ? -24.280 -8.173 30.467 1.00 83.19 257 ALA A O 1
ATOM 1907 N N . ALA A 1 258 ? -25.982 -9.094 29.334 1.00 79.25 258 ALA A N 1
ATOM 1908 C CA . ALA A 1 258 ? -25.197 -10.135 28.672 1.00 79.25 258 ALA A CA 1
ATOM 1909 C C . ALA A 1 258 ? -24.590 -9.663 27.332 1.00 79.25 258 ALA A C 1
ATOM 1911 O O . ALA A 1 258 ? -23.809 -10.388 26.714 1.00 79.25 258 ALA A O 1
ATOM 1912 N N . GLY A 1 259 ? -24.914 -8.447 26.880 1.00 78.12 259 GLY A N 1
ATOM 1913 C CA . GLY A 1 259 ? -24.429 -7.849 25.638 1.00 78.12 259 GLY A CA 1
ATOM 1914 C C . GLY A 1 259 ? -25.235 -8.216 24.389 1.00 78.12 259 GLY A C 1
ATOM 1915 O O . GLY A 1 259 ? -24.837 -7.822 23.285 1.00 78.12 259 GLY A O 1
ATOM 1916 N N . ALA A 1 260 ? -26.351 -8.936 24.531 1.00 82.12 260 ALA A N 1
ATOM 1917 C CA . ALA A 1 260 ? -27.242 -9.252 23.422 1.00 82.12 260 ALA A CA 1
ATOM 1918 C C . ALA A 1 260 ? -28.107 -8.037 23.060 1.00 82.12 260 ALA A C 1
ATOM 1920 O O . ALA A 1 260 ? -28.474 -7.244 23.922 1.00 82.12 260 ALA A O 1
ATOM 1921 N N . VAL A 1 261 ? -28.422 -7.881 21.772 1.00 85.38 261 VAL A N 1
ATOM 1922 C CA . VAL A 1 261 ? -29.284 -6.791 21.289 1.00 85.38 261 VAL A CA 1
ATOM 1923 C C . VAL A 1 261 ? -30.705 -6.985 21.816 1.00 85.38 261 VAL A C 1
ATOM 1925 O O . VAL A 1 261 ? -31.296 -8.046 21.612 1.00 85.38 261 VAL A O 1
ATOM 1928 N N . ILE A 1 262 ? -31.253 -5.951 22.454 1.00 86.44 262 ILE A N 1
ATOM 1929 C CA . ILE A 1 262 ? -32.635 -5.937 22.937 1.00 86.44 262 ILE A CA 1
ATOM 1930 C C . ILE A 1 262 ? -33.563 -5.775 21.734 1.00 86.44 262 ILE A C 1
ATOM 1932 O O . ILE A 1 262 ? -33.427 -4.837 20.945 1.00 86.44 262 ILE A O 1
ATOM 1936 N N . VAL A 1 263 ? -34.513 -6.696 21.600 1.00 84.88 263 VAL A N 1
ATOM 1937 C CA . VAL A 1 263 ? -35.510 -6.702 20.527 1.00 84.88 263 VAL A CA 1
ATOM 1938 C C . VAL A 1 263 ? -36.877 -6.386 21.128 1.00 84.88 263 VAL A C 1
ATOM 1940 O O . VAL A 1 263 ? -37.274 -7.003 22.116 1.00 84.88 263 VAL A O 1
ATOM 1943 N N . GLY A 1 264 ? -37.575 -5.413 20.547 1.00 82.88 264 GLY A N 1
ATOM 1944 C CA . GLY A 1 264 ? -38.917 -5.011 20.945 1.00 82.88 264 GLY A CA 1
ATOM 1945 C C . GLY A 1 264 ? -39.982 -6.043 20.571 1.00 82.88 264 GLY A C 1
ATOM 1946 O O . GLY A 1 264 ? -39.728 -7.022 19.864 1.00 82.88 264 GLY A O 1
ATOM 1947 N N . ALA A 1 265 ? -41.214 -5.806 21.026 1.00 80.88 265 ALA A N 1
ATOM 1948 C CA . ALA A 1 265 ? -42.362 -6.664 20.715 1.00 80.88 265 ALA A CA 1
ATOM 1949 C C . ALA A 1 265 ? -42.679 -6.737 19.203 1.00 80.88 265 ALA A C 1
ATOM 1951 O O . ALA A 1 265 ? -43.290 -7.697 18.742 1.00 80.88 265 ALA A O 1
ATOM 1952 N N . ASP A 1 266 ? -42.226 -5.749 18.430 1.00 78.19 266 ASP A N 1
ATOM 1953 C CA . ASP A 1 266 ? -42.318 -5.650 16.969 1.00 78.19 266 ASP A CA 1
ATOM 1954 C C . ASP A 1 266 ? -41.227 -6.447 16.220 1.00 78.19 266 ASP A C 1
ATOM 1956 O O . ASP A 1 266 ? -41.174 -6.458 14.985 1.00 78.19 266 ASP A O 1
ATOM 1960 N N . GLY A 1 267 ? -40.333 -7.115 16.954 1.00 76.44 267 GLY A N 1
ATOM 1961 C CA . GLY A 1 267 ? -39.212 -7.850 16.384 1.00 76.44 267 GLY A CA 1
ATOM 1962 C C . GLY A 1 267 ? -38.092 -6.956 15.842 1.00 76.44 267 GLY A C 1
ATOM 1963 O O . GLY A 1 267 ? -37.221 -7.477 15.139 1.00 76.44 267 GLY A O 1
ATOM 1964 N N . GLN A 1 268 ? -38.095 -5.647 16.133 1.00 79.25 268 GLN A N 1
ATOM 1965 C CA . GLN A 1 268 ? -37.007 -4.730 15.781 1.00 79.25 268 GLN A CA 1
ATOM 1966 C C . GLN A 1 268 ? -36.051 -4.485 16.957 1.00 79.25 268 GLN A C 1
ATOM 1968 O O . GLN A 1 268 ? -36.456 -4.559 18.116 1.00 79.25 268 GLN A O 1
ATOM 1973 N N . PRO A 1 269 ? -34.772 -4.173 16.688 1.00 84.69 269 PRO A N 1
ATOM 1974 C CA . PRO A 1 269 ? -33.850 -3.698 17.714 1.00 84.69 269 PRO A CA 1
ATOM 1975 C C . PRO A 1 269 ? -34.359 -2.404 18.359 1.00 84.69 269 PRO A C 1
ATOM 1977 O O . PRO A 1 269 ? -34.653 -1.439 17.652 1.00 84.69 269 PRO A O 1
ATOM 1980 N N . VAL A 1 270 ? -34.400 -2.358 19.689 1.00 88.06 270 VAL A N 1
ATOM 1981 C CA . VAL A 1 270 ? -34.677 -1.114 20.421 1.00 88.06 270 VAL A CA 1
ATOM 1982 C C . VAL A 1 270 ? -33.456 -0.209 20.295 1.00 88.06 270 VAL A C 1
ATOM 1984 O O . VAL A 1 270 ? -32.342 -0.643 20.580 1.00 88.06 270 VAL A O 1
ATOM 1987 N N . LEU A 1 271 ? -33.637 1.034 19.851 1.00 89.69 271 LEU A N 1
ATOM 1988 C CA . LEU A 1 271 ? -32.538 1.990 19.685 1.00 89.69 271 LEU A CA 1
ATOM 1989 C C . LEU A 1 271 ? -32.311 2.826 20.952 1.00 89.69 271 LEU A C 1
ATOM 1991 O O . LEU A 1 271 ? -33.212 3.011 21.772 1.00 89.69 271 LEU A O 1
ATOM 1995 N N . THR A 1 272 ? -31.089 3.320 21.141 1.00 89.31 272 THR A N 1
ATOM 1996 C CA . THR A 1 272 ? -30.769 4.291 22.194 1.00 89.31 272 THR A CA 1
ATOM 1997 C C . THR A 1 272 ? -31.539 5.593 21.969 1.00 89.31 272 THR A C 1
ATOM 1999 O O . THR A 1 272 ? -31.712 6.031 20.834 1.00 89.31 272 THR A O 1
ATOM 2002 N N . ALA A 1 273 ? -32.011 6.210 23.057 1.00 85.62 273 ALA A N 1
ATOM 2003 C CA . ALA A 1 273 ? -32.700 7.503 22.994 1.00 85.62 273 ALA A CA 1
ATOM 2004 C C . ALA A 1 273 ? -31.730 8.665 22.722 1.00 85.62 273 ALA A C 1
ATOM 2006 O O . ALA A 1 273 ? -32.116 9.672 22.137 1.00 85.62 273 ALA A O 1
ATOM 2007 N N . THR A 1 274 ? -30.474 8.514 23.144 1.00 89.94 274 THR A N 1
ATOM 2008 C CA . THR A 1 274 ? -29.379 9.441 22.867 1.00 89.94 274 THR A CA 1
ATOM 2009 C C . THR A 1 274 ? -28.436 8.863 21.819 1.00 89.94 274 THR A C 1
ATOM 2011 O O . THR A 1 274 ? -28.288 7.641 21.682 1.00 89.94 274 THR A O 1
ATOM 2014 N N . ASP A 1 275 ? -27.783 9.757 21.084 1.00 91.62 275 ASP A N 1
ATOM 2015 C CA . ASP A 1 275 ? -26.758 9.389 20.118 1.00 91.62 275 ASP A CA 1
ATOM 2016 C C . ASP A 1 275 ? -25.522 8.838 20.832 1.00 91.62 275 ASP A C 1
ATOM 2018 O O . ASP A 1 275 ? -25.009 9.441 21.775 1.00 91.62 275 ASP A O 1
ATOM 2022 N N . ALA A 1 276 ? -25.031 7.689 20.369 1.00 89.75 276 ALA A N 1
ATOM 2023 C CA . ALA A 1 276 ? -23.776 7.131 20.848 1.00 89.75 276 ALA A CA 1
ATOM 2024 C C . ALA A 1 276 ? -22.597 7.791 20.120 1.00 89.75 276 ALA A C 1
ATOM 2026 O O . ALA A 1 276 ? -22.582 7.837 18.888 1.00 89.75 276 ALA A O 1
ATOM 2027 N N . ASP A 1 277 ? -21.592 8.241 20.870 1.00 90.50 277 ASP A N 1
ATOM 2028 C CA . ASP A 1 277 ? -20.265 8.610 20.370 1.00 90.50 277 ASP A CA 1
ATOM 2029 C C . ASP A 1 277 ? -19.217 8.034 21.343 1.00 90.50 277 ASP A C 1
ATOM 2031 O O . ASP A 1 277 ? -19.222 8.405 22.516 1.00 90.50 277 ASP A O 1
ATOM 2035 N N . PRO A 1 278 ? -18.362 7.088 20.916 1.00 91.38 278 PRO A N 1
ATOM 2036 C CA . PRO A 1 278 ? -18.138 6.662 19.540 1.00 91.38 278 PRO A CA 1
ATOM 2037 C C . PRO A 1 278 ? -19.215 5.733 18.967 1.00 91.38 278 PRO A C 1
ATOM 2039 O O . PRO A 1 278 ? -19.657 4.782 19.605 1.00 91.38 278 PRO A O 1
ATOM 2042 N N . ARG A 1 279 ? -19.572 5.966 17.698 1.00 94.69 279 ARG A N 1
ATOM 2043 C CA . ARG A 1 279 ? -20.385 5.052 16.886 1.00 94.69 279 ARG A CA 1
ATOM 2044 C C . ARG A 1 279 ? -19.512 4.318 15.875 1.00 94.69 279 ARG A C 1
ATOM 2046 O O . ARG A 1 279 ? -18.629 4.906 15.253 1.00 94.69 279 ARG A O 1
ATOM 2053 N N . TRP A 1 280 ? -19.808 3.044 15.654 1.00 95.12 280 TRP A N 1
ATOM 2054 C CA . TRP A 1 280 ? -19.087 2.162 14.742 1.00 95.12 280 TRP A CA 1
ATOM 2055 C C . TRP A 1 280 ? -20.043 1.455 13.789 1.00 95.12 280 TRP A C 1
ATOM 2057 O O . TRP A 1 280 ? -21.108 0.990 14.194 1.00 95.12 280 TRP A O 1
ATOM 2067 N N . ILE A 1 281 ? -19.635 1.308 12.531 1.00 95.12 281 ILE A N 1
ATOM 2068 C CA . ILE A 1 281 ? -20.248 0.388 11.571 1.00 95.12 281 ILE A CA 1
ATOM 2069 C C . ILE A 1 281 ? -19.506 -0.941 11.664 1.00 95.12 281 ILE A C 1
ATOM 2071 O O . ILE A 1 281 ? -18.334 -1.039 11.291 1.00 95.12 281 ILE A O 1
ATOM 2075 N N . ALA A 1 282 ? -20.197 -1.972 12.139 1.00 94.00 282 ALA A N 1
ATOM 2076 C CA . ALA A 1 282 ? -19.737 -3.3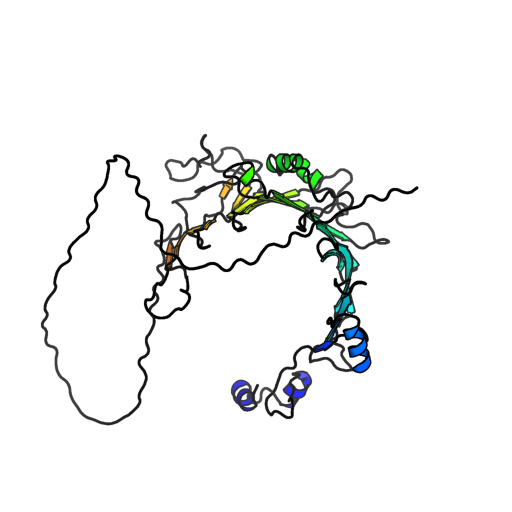47 12.091 1.00 94.00 282 ALA A CA 1
ATOM 2077 C C . ALA A 1 282 ? -20.157 -3.976 10.760 1.00 94.00 282 ALA A C 1
ATOM 2079 O O . ALA A 1 282 ? -21.341 -4.012 10.435 1.00 94.00 282 ALA A O 1
ATOM 2080 N N . SER A 1 283 ? -19.204 -4.480 9.979 1.00 91.62 283 SER A N 1
ATOM 2081 C CA . SER A 1 283 ? -19.459 -5.084 8.666 1.00 91.62 283 SER A CA 1
ATOM 2082 C C . SER A 1 283 ? -18.608 -6.331 8.425 1.00 91.62 283 SER A C 1
ATOM 2084 O O . SER A 1 283 ? -17.689 -6.647 9.184 1.00 91.62 283 SER A O 1
ATOM 2086 N N . GLY A 1 284 ? -18.951 -7.082 7.376 1.00 82.62 284 GLY A N 1
ATOM 2087 C CA . GLY A 1 284 ? -18.187 -8.254 6.944 1.00 82.62 284 GLY A CA 1
ATOM 2088 C C . GLY A 1 284 ? -18.328 -9.489 7.837 1.00 82.62 284 GLY A C 1
ATOM 2089 O O . GLY A 1 284 ? -17.681 -10.493 7.543 1.00 82.62 284 GLY A O 1
ATOM 2090 N N . TRP A 1 285 ? -19.184 -9.449 8.874 1.00 89.50 285 TRP A N 1
ATOM 2091 C CA . TRP A 1 285 ? -19.371 -10.567 9.801 1.00 89.50 285 TRP A CA 1
ATOM 2092 C C . TRP A 1 285 ? -19.759 -11.853 9.067 1.00 89.50 285 TRP A C 1
ATOM 2094 O O . TRP A 1 285 ? -20.862 -11.980 8.527 1.00 89.50 285 TRP A O 1
ATOM 2104 N N . THR A 1 286 ? -18.820 -12.802 9.025 1.00 87.62 286 THR A N 1
ATOM 2105 C CA . THR A 1 286 ? -18.952 -14.052 8.273 1.00 87.62 286 THR A CA 1
ATOM 2106 C C . THR A 1 286 ? -18.509 -15.242 9.110 1.00 87.62 286 THR A C 1
ATOM 2108 O O . THR A 1 286 ? -17.379 -15.308 9.586 1.00 87.62 286 THR A O 1
ATOM 2111 N N . VAL A 1 287 ? -19.390 -16.235 9.230 1.00 87.69 287 VAL A N 1
ATOM 2112 C CA . VAL A 1 287 ? -19.090 -17.513 9.882 1.00 87.69 287 VAL A CA 1
ATOM 2113 C C . VAL A 1 287 ? -18.751 -18.542 8.818 1.00 87.69 287 VAL A C 1
ATOM 2115 O O . VAL A 1 287 ? -19.579 -18.866 7.958 1.00 87.69 287 VAL A O 1
ATOM 2118 N N . TYR A 1 288 ? -17.546 -19.089 8.908 1.00 88.38 288 TYR A N 1
ATOM 2119 C CA . TYR A 1 288 ? -17.038 -20.112 8.004 1.00 88.38 288 TYR A CA 1
ATOM 2120 C C . TYR A 1 288 ? -17.139 -21.513 8.615 1.00 88.38 288 TYR A C 1
ATOM 2122 O O . TYR A 1 288 ? -17.117 -21.679 9.830 1.00 88.38 288 TYR A O 1
ATOM 2130 N N . ASN A 1 289 ? -17.211 -22.541 7.770 1.00 88.00 289 ASN A N 1
ATOM 2131 C CA . ASN A 1 289 ? -16.961 -23.916 8.202 1.00 88.00 289 ASN A CA 1
ATOM 2132 C C . ASN A 1 289 ? -15.459 -24.252 8.175 1.00 88.00 289 ASN A C 1
ATOM 2134 O O . ASN A 1 289 ? -14.643 -23.512 7.619 1.00 88.00 289 ASN A O 1
ATOM 2138 N N . ASN A 1 290 ? -15.116 -25.439 8.683 1.00 88.62 290 ASN A N 1
ATOM 2139 C CA . ASN A 1 290 ? -13.749 -25.982 8.717 1.00 88.62 290 ASN A CA 1
ATOM 2140 C C . ASN A 1 290 ? -13.109 -26.172 7.327 1.00 88.62 290 ASN A C 1
ATOM 2142 O O . ASN A 1 290 ? -11.946 -26.539 7.233 1.00 88.62 290 ASN A O 1
ATOM 2146 N N . LYS A 1 291 ? -13.864 -25.974 6.240 1.00 88.31 291 LYS A N 1
ATOM 2147 C CA . LYS A 1 291 ? -13.395 -26.123 4.855 1.00 88.31 291 LYS A CA 1
ATOM 2148 C C . LYS A 1 291 ? -13.191 -24.787 4.150 1.00 88.31 291 LYS A C 1
ATOM 2150 O O . LYS A 1 291 ? -13.042 -24.773 2.935 1.00 88.31 291 LYS A O 1
ATOM 2155 N N . GLY A 1 292 ? -13.245 -23.673 4.873 1.00 85.25 292 GLY A N 1
ATOM 2156 C CA . GLY A 1 292 ? -13.034 -22.369 4.257 1.00 85.25 292 GLY A CA 1
ATOM 2157 C C . GLY A 1 292 ? -14.307 -21.681 3.771 1.00 85.25 292 GLY A C 1
ATOM 2158 O O . GLY A 1 292 ? -14.253 -20.518 3.395 1.00 85.25 292 GLY A O 1
ATOM 2159 N N . PHE A 1 293 ? -15.458 -22.358 3.779 1.00 87.12 293 PHE A N 1
ATOM 2160 C CA . PHE A 1 293 ? -16.651 -21.842 3.116 1.00 87.12 293 PHE A CA 1
ATOM 2161 C C . PHE A 1 293 ? -17.555 -21.048 4.049 1.00 87.12 293 PHE A C 1
ATOM 2163 O O . PHE A 1 293 ? -17.865 -21.505 5.151 1.00 87.12 293 PHE A O 1
ATOM 2170 N N . ALA A 1 294 ? -18.040 -19.900 3.571 1.00 88.19 294 ALA A N 1
ATOM 2171 C CA . ALA A 1 294 ? -19.016 -19.086 4.281 1.00 88.19 294 ALA A CA 1
ATOM 2172 C C . ALA A 1 294 ? -20.332 -19.864 4.451 1.00 88.19 294 ALA A C 1
ATOM 2174 O O . ALA A 1 294 ? -20.940 -20.324 3.480 1.00 88.19 294 ALA A O 1
ATOM 2175 N N . VAL A 1 295 ? -20.759 -20.027 5.702 1.00 87.62 295 VAL A N 1
ATOM 2176 C CA . VAL A 1 295 ? -22.025 -20.666 6.093 1.00 87.62 295 VAL A CA 1
ATOM 2177 C C . VAL A 1 295 ? -23.053 -19.616 6.498 1.00 87.62 295 VAL A C 1
ATOM 2179 O O . VAL A 1 295 ? -24.255 -19.836 6.321 1.00 87.62 295 VAL A O 1
ATOM 2182 N N . ARG A 1 296 ? -22.597 -18.488 7.054 1.00 85.00 296 ARG A N 1
ATOM 2183 C CA . ARG A 1 296 ? -23.441 -17.352 7.439 1.00 85.00 296 ARG A CA 1
ATOM 2184 C C . ARG A 1 296 ? -22.740 -16.054 7.078 1.00 85.00 296 ARG A C 1
ATOM 2186 O O . ARG A 1 296 ? -21.583 -15.899 7.451 1.00 85.00 296 ARG A O 1
ATOM 2193 N N . GLN A 1 297 ? -23.443 -15.143 6.420 1.00 84.88 297 GLN A N 1
ATOM 2194 C CA . GLN A 1 297 ? -23.019 -13.751 6.277 1.00 84.88 297 GLN A CA 1
ATOM 2195 C C . GLN A 1 297 ? -24.101 -12.853 6.863 1.00 84.88 297 GLN A C 1
ATOM 2197 O O . GLN A 1 297 ? -25.299 -13.095 6.661 1.00 84.88 297 GLN A O 1
ATOM 2202 N N . TYR A 1 298 ? -23.661 -11.856 7.617 1.00 85.88 298 TYR A N 1
ATOM 2203 C CA . TYR A 1 298 ? -24.519 -10.932 8.341 1.00 85.88 298 TYR A CA 1
ATOM 2204 C C . TYR A 1 298 ? -24.463 -9.555 7.681 1.00 85.88 298 TYR A C 1
ATOM 2206 O O . TYR A 1 298 ? -23.453 -9.173 7.087 1.00 85.88 298 TYR A O 1
ATOM 2214 N N . GLN A 1 299 ? -25.577 -8.831 7.763 1.00 84.31 299 GLN A N 1
ATOM 2215 C CA . GLN A 1 299 ? -25.656 -7.459 7.276 1.00 84.31 299 GLN A CA 1
ATOM 2216 C C . GLN A 1 299 ? -24.849 -6.518 8.181 1.00 84.31 299 GLN A C 1
ATOM 2218 O O . GLN A 1 299 ? -24.682 -6.817 9.368 1.00 84.31 299 GLN A O 1
ATOM 2223 N N . PRO A 1 300 ? -24.358 -5.389 7.645 1.00 90.06 300 PRO A N 1
ATOM 2224 C CA . PRO A 1 300 ? -23.751 -4.356 8.465 1.00 90.06 300 PRO A CA 1
ATOM 2225 C C . PRO A 1 300 ? -24.730 -3.790 9.502 1.00 90.06 300 PRO A C 1
ATOM 2227 O O . PRO A 1 300 ? -25.926 -3.685 9.233 1.00 90.06 300 PRO A O 1
ATOM 2230 N N . PHE A 1 301 ? -24.223 -3.399 10.670 1.00 89.81 301 PHE A N 1
ATOM 2231 C CA . PHE A 1 301 ? -25.017 -2.772 11.730 1.00 89.81 301 PHE A CA 1
ATOM 2232 C C . PHE A 1 301 ? -24.219 -1.698 12.475 1.00 89.81 301 PHE A C 1
ATOM 2234 O O . PHE A 1 301 ? -22.988 -1.721 12.485 1.00 89.81 301 PHE A O 1
ATOM 2241 N N . TYR A 1 302 ? -24.927 -0.762 13.108 1.00 92.88 302 TYR A N 1
ATOM 2242 C CA . TYR A 1 302 ? -24.321 0.254 13.967 1.00 92.88 302 TYR A CA 1
ATOM 2243 C C . TYR A 1 302 ? -24.226 -0.226 15.415 1.00 92.88 302 TYR A C 1
ATOM 2245 O O . TYR A 1 302 ? -25.155 -0.849 15.928 1.00 92.88 302 TYR A O 1
ATOM 2253 N N . THR A 1 303 ? -23.127 0.105 16.086 1.00 92.19 303 THR A N 1
ATOM 2254 C CA . THR A 1 303 ? -22.923 -0.176 17.510 1.00 92.19 303 THR A CA 1
ATOM 2255 C C . THR A 1 303 ? -22.039 0.890 18.154 1.00 92.19 303 THR A C 1
ATOM 2257 O O . THR A 1 303 ? -21.285 1.576 17.475 1.00 92.19 303 THR A O 1
ATOM 2260 N N . ASP A 1 304 ? -22.109 0.994 19.469 1.00 92.50 304 ASP A N 1
ATOM 2261 C CA . ASP A 1 304 ? -21.233 1.767 20.357 1.00 92.50 304 ASP A CA 1
ATOM 2262 C C . ASP A 1 304 ? -19.891 1.075 20.685 1.00 92.50 304 ASP A C 1
ATOM 2264 O O . ASP A 1 304 ? -18.971 1.700 21.202 1.00 92.50 304 ASP A O 1
ATOM 2268 N N . ARG A 1 305 ? -19.744 -0.220 20.374 1.00 92.00 305 ARG A N 1
ATOM 2269 C CA . ARG A 1 305 ? -18.573 -1.037 20.733 1.00 92.00 305 ARG A CA 1
ATOM 2270 C C . ARG A 1 305 ? -17.622 -1.250 19.560 1.00 92.00 305 ARG A C 1
ATOM 2272 O O . ARG A 1 305 ? -18.002 -1.811 18.522 1.00 92.00 305 ARG A O 1
ATOM 2279 N N . HIS A 1 306 ? -16.353 -0.903 19.755 1.00 93.25 306 HIS A N 1
ATOM 2280 C CA . HIS A 1 306 ? -15.288 -1.231 18.805 1.00 93.25 306 HIS A CA 1
ATOM 2281 C C . HIS A 1 306 ? -14.805 -2.671 18.925 1.00 93.25 306 HIS A C 1
ATOM 2283 O O . HIS A 1 306 ? -14.226 -3.166 17.968 1.00 93.25 306 HIS A O 1
ATOM 2289 N N . GLN A 1 307 ? -15.036 -3.352 20.052 1.00 92.00 307 GLN A N 1
ATOM 2290 C CA . GLN A 1 307 ? -14.604 -4.737 20.235 1.00 92.00 307 GLN A CA 1
ATOM 2291 C C . GLN A 1 307 ? -15.302 -5.683 19.251 1.00 92.00 307 GLN A C 1
ATOM 2293 O O . GLN A 1 307 ? -16.361 -5.385 18.688 1.00 92.00 307 GLN A O 1
ATOM 2298 N N . PHE A 1 308 ? -14.702 -6.857 19.060 1.00 91.19 308 PHE A N 1
ATOM 2299 C CA . PHE A 1 308 ? -15.307 -7.926 18.283 1.00 91.19 308 PHE A CA 1
ATOM 2300 C C . PHE A 1 308 ? -16.625 -8.375 18.912 1.00 91.19 308 PHE A C 1
ATOM 2302 O O . PHE A 1 308 ? -16.698 -8.632 20.114 1.00 91.19 308 PHE A O 1
ATOM 2309 N N . GLU A 1 309 ? -17.650 -8.536 18.080 1.00 89.12 309 GLU A N 1
ATOM 2310 C CA . GLU A 1 309 ? -18.957 -8.984 18.542 1.00 89.12 309 GLU A CA 1
ATOM 2311 C C . GLU A 1 309 ? -19.412 -10.237 17.813 1.00 89.12 309 GLU A C 1
ATOM 2313 O O . GLU A 1 309 ? -19.501 -10.279 16.582 1.00 89.12 309 GLU A O 1
ATOM 2318 N N . PHE A 1 310 ? -19.737 -11.261 18.592 1.00 85.31 310 PHE A N 1
ATOM 2319 C CA . PHE A 1 310 ? -20.117 -12.557 18.068 1.00 85.31 310 PHE A CA 1
ATOM 2320 C C . PHE A 1 310 ? -21.633 -12.669 17.867 1.00 85.31 310 PHE A C 1
ATOM 2322 O O . PHE A 1 310 ? -22.409 -12.335 18.755 1.00 85.31 310 PHE A O 1
ATOM 2329 N N . ASP A 1 311 ? -22.046 -13.190 16.705 1.00 79.06 311 ASP A N 1
ATOM 2330 C CA . ASP A 1 311 ? -23.444 -13.542 16.378 1.00 79.06 311 ASP A CA 1
ATOM 2331 C C . ASP A 1 311 ? -24.475 -12.426 16.642 1.00 79.06 311 ASP A C 1
ATOM 2333 O O . ASP A 1 311 ? -25.624 -12.703 16.986 1.00 79.06 311 ASP A O 1
ATOM 2337 N N . VAL A 1 312 ? -24.089 -11.164 16.430 1.00 78.50 312 VAL A N 1
ATOM 2338 C CA . VAL A 1 312 ? -25.027 -10.038 16.493 1.00 78.50 312 VAL A CA 1
ATOM 2339 C C . VAL A 1 312 ? -26.016 -10.132 15.331 1.00 78.50 312 VAL A C 1
ATOM 2341 O O . VAL A 1 312 ? -25.635 -10.314 14.172 1.00 78.50 312 VAL A O 1
ATOM 2344 N N . ARG A 1 313 ? -27.309 -10.028 15.647 1.00 73.56 313 ARG A N 1
ATOM 2345 C CA . ARG A 1 313 ? -28.419 -10.134 14.695 1.00 73.56 313 ARG A CA 1
ATOM 2346 C C . ARG A 1 313 ? -29.248 -8.857 14.782 1.00 73.56 313 ARG A C 1
ATOM 2348 O O . ARG A 1 313 ? -29.887 -8.622 15.798 1.00 73.56 313 ARG A O 1
ATOM 2355 N N . VAL A 1 314 ? -29.219 -8.045 13.728 1.00 63.38 314 VAL A N 1
ATOM 2356 C CA . VAL A 1 314 ? -29.933 -6.760 13.640 1.00 63.38 314 VAL A CA 1
ATOM 2357 C C . VAL A 1 314 ? -30.748 -6.753 12.345 1.00 63.38 314 VAL A C 1
ATOM 2359 O O . VAL A 1 314 ? -30.181 -7.015 11.285 1.00 63.38 314 VAL A O 1
ATOM 2362 N N . GLY A 1 315 ? -32.058 -6.483 12.429 1.00 53.50 315 GLY A N 1
ATOM 2363 C CA . GLY A 1 315 ? -32.983 -6.403 11.285 1.00 53.50 315 GLY A CA 1
ATOM 2364 C C . GLY A 1 315 ? -34.260 -7.247 11.432 1.00 53.50 315 GLY A C 1
ATOM 2365 O O . GLY A 1 315 ? -34.320 -8.165 12.248 1.00 53.50 315 GLY A O 1
ATOM 2366 N N . SER A 1 316 ? -35.287 -6.932 10.629 1.00 34.34 316 SER A N 1
ATOM 2367 C CA . SER A 1 316 ? -36.568 -7.649 10.595 1.00 34.34 316 SER A CA 1
ATOM 2368 C C . SER A 1 316 ? -36.401 -9.069 10.028 1.00 34.34 316 SER A C 1
ATOM 2370 O O . SER A 1 316 ? -35.962 -9.251 8.891 1.00 34.34 316 SER A O 1
ATOM 2372 N N . ALA A 1 317 ? -36.749 -10.076 10.843 1.00 33.41 317 ALA A N 1
ATOM 2373 C CA . ALA A 1 317 ? -36.381 -11.497 10.705 1.00 33.41 317 ALA A CA 1
ATOM 2374 C C . ALA A 1 317 ? -34.863 -11.735 10.867 1.00 33.41 317 ALA A C 1
ATOM 2376 O O . ALA A 1 317 ? -34.083 -10.824 10.612 1.00 33.41 317 ALA A O 1
ATOM 2377 N N . PRO A 1 318 ? -34.383 -12.930 11.285 1.00 37.22 318 PRO A N 1
ATOM 2378 C CA . PRO A 1 318 ? -32.947 -13.198 11.363 1.00 37.22 318 PRO A CA 1
ATOM 2379 C C . PRO A 1 318 ? -32.349 -13.053 9.959 1.00 37.22 318 PRO A C 1
ATOM 2381 O O . PRO A 1 318 ? -32.369 -13.990 9.158 1.00 37.22 318 PRO A O 1
ATOM 2384 N N . SER A 1 319 ? -31.865 -11.852 9.644 1.00 38.94 319 SER A N 1
ATOM 2385 C CA . SER A 1 319 ? -31.511 -11.400 8.307 1.00 38.94 319 SER A CA 1
ATOM 2386 C C . SER A 1 319 ? -30.149 -11.969 7.948 1.00 38.94 319 SER A C 1
ATOM 2388 O O . SER A 1 319 ? -29.111 -11.313 7.985 1.00 38.94 319 SER A O 1
ATOM 2390 N N . ARG A 1 320 ? -30.163 -13.266 7.677 1.00 44.56 320 ARG A N 1
ATOM 2391 C CA . ARG A 1 320 ? -28.997 -14.110 7.501 1.00 44.56 320 ARG A CA 1
ATOM 2392 C C . ARG A 1 320 ? -29.054 -14.697 6.109 1.00 44.56 320 ARG A C 1
ATOM 2394 O O . ARG A 1 320 ? -30.034 -15.361 5.768 1.00 44.56 320 ARG A O 1
ATOM 2401 N N . SER A 1 321 ? -27.974 -14.548 5.345 1.00 44.94 321 SER A N 1
ATOM 2402 C CA . SER A 1 321 ? -27.772 -15.449 4.218 1.00 44.94 321 SER A CA 1
ATOM 2403 C C . SER A 1 321 ? -27.167 -16.756 4.742 1.00 44.94 321 SER A C 1
ATOM 2405 O O . SER A 1 321 ? -26.154 -16.757 5.444 1.00 44.94 321 SER A O 1
ATOM 2407 N N . THR A 1 322 ? -27.831 -17.891 4.506 1.00 50.25 322 THR A N 1
ATOM 2408 C CA . THR A 1 322 ? -27.260 -19.214 4.821 1.00 50.25 322 THR A CA 1
ATOM 2409 C C . THR A 1 322 ? -26.926 -19.937 3.536 1.00 50.25 322 THR A C 1
ATOM 2411 O O . THR A 1 322 ? -27.833 -20.259 2.766 1.00 50.25 322 THR A O 1
ATOM 2414 N N . THR A 1 323 ? -25.649 -20.258 3.352 1.00 48.47 323 THR A N 1
ATOM 2415 C CA . THR A 1 323 ? -25.177 -21.022 2.195 1.00 48.47 323 THR A CA 1
ATOM 2416 C C . THR A 1 323 ? -24.873 -22.453 2.618 1.00 48.47 323 THR A C 1
ATOM 2418 O O . THR A 1 323 ? -24.074 -22.691 3.527 1.00 48.47 323 THR A O 1
ATOM 2421 N N . ARG A 1 324 ? -25.520 -23.428 1.968 1.00 43.19 324 ARG A N 1
ATOM 2422 C CA . ARG A 1 324 ? -25.141 -24.845 2.090 1.00 43.19 324 ARG A CA 1
ATOM 2423 C C . ARG A 1 324 ? -24.199 -25.220 0.958 1.00 43.19 324 ARG A C 1
ATOM 2425 O O . ARG A 1 324 ? -24.370 -24.792 -0.183 1.00 43.19 324 ARG A O 1
ATOM 2432 N N . TRP A 1 325 ? -23.233 -26.060 1.299 1.00 42.12 325 TRP A N 1
ATOM 2433 C CA . TRP A 1 325 ? -22.213 -26.559 0.389 1.00 42.12 325 TRP A CA 1
ATOM 2434 C C . TRP A 1 325 ? -22.375 -28.068 0.246 1.00 42.12 325 TRP A C 1
ATOM 2436 O O . TRP A 1 325 ? -22.357 -28.784 1.247 1.00 42.12 325 TRP A O 1
ATOM 2446 N N . ALA A 1 326 ? -22.523 -28.552 -0.986 1.00 45.06 326 ALA A N 1
ATOM 2447 C CA . ALA A 1 326 ? -22.571 -29.981 -1.274 1.00 45.06 326 ALA A CA 1
ATOM 2448 C C . ALA A 1 326 ? -21.160 -30.522 -1.558 1.00 45.06 326 ALA A C 1
ATOM 2450 O O . ALA A 1 326 ? -20.347 -29.873 -2.219 1.00 45.06 326 ALA A O 1
ATOM 2451 N N . ALA A 1 327 ? -20.871 -31.730 -1.073 1.00 35.00 327 ALA A N 1
ATOM 2452 C CA . ALA A 1 327 ? -19.724 -32.518 -1.509 1.00 35.00 327 ALA A CA 1
ATOM 2453 C C . ALA A 1 327 ? -20.231 -33.596 -2.475 1.00 35.00 327 ALA A C 1
ATOM 2455 O O . ALA A 1 327 ? -21.150 -34.333 -2.128 1.00 35.00 327 ALA A O 1
ATOM 2456 N N . ARG A 1 328 ? -19.657 -33.689 -3.680 1.00 36.19 328 ARG A N 1
ATOM 2457 C CA . ARG A 1 328 ? -19.864 -34.859 -4.540 1.00 36.19 328 ARG A CA 1
ATOM 2458 C C . ARG A 1 328 ? -18.897 -35.951 -4.097 1.00 36.19 328 ARG A C 1
ATOM 2460 O O . ARG A 1 328 ? -17.694 -35.771 -4.228 1.00 36.19 328 ARG A O 1
ATOM 2467 N N . SER A 1 329 ? -19.428 -37.063 -3.610 1.00 32.34 329 SER A N 1
ATOM 2468 C C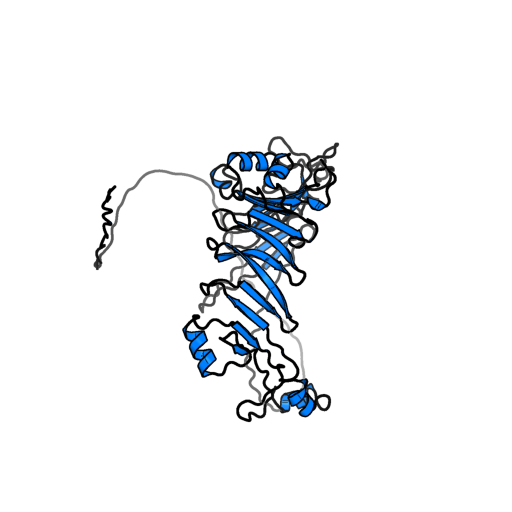A . SER A 1 329 ? -18.707 -38.332 -3.529 1.00 32.34 329 SER A CA 1
ATOM 2469 C C . SER A 1 329 ? -19.199 -39.171 -4.704 1.00 32.34 329 SER A C 1
ATOM 2471 O O . SER A 1 329 ? -20.208 -39.859 -4.594 1.00 32.34 329 SER A O 1
ATOM 2473 N N . GLY A 1 330 ? -18.579 -39.015 -5.873 1.00 31.58 330 GLY A N 1
ATOM 2474 C CA . GLY A 1 330 ? -18.795 -39.952 -6.972 1.00 31.58 330 GLY A CA 1
ATOM 2475 C C . GLY A 1 330 ? -17.955 -41.186 -6.689 1.00 31.58 330 GLY A C 1
ATOM 2476 O O . GLY A 1 330 ? -16.735 -41.074 -6.614 1.00 31.58 330 GLY A O 1
ATOM 2477 N N . CYS A 1 331 ? -18.595 -42.333 -6.469 1.00 32.06 331 CYS A N 1
ATOM 2478 C CA . CYS A 1 331 ? -17.897 -43.606 -6.566 1.00 32.06 331 CYS A CA 1
ATOM 2479 C C . CYS A 1 331 ? -17.413 -43.749 -8.018 1.00 32.06 331 CYS A C 1
ATOM 2481 O O . CYS A 1 331 ? -18.172 -43.447 -8.939 1.00 32.06 331 CYS A O 1
ATOM 2483 N N . CYS A 1 332 ? -16.166 -44.194 -8.173 1.00 30.19 332 CYS A N 1
ATOM 2484 C CA . CYS A 1 332 ? -15.421 -44.395 -9.420 1.00 30.19 332 CYS A CA 1
ATOM 2485 C C . CYS A 1 332 ? -14.758 -43.122 -10.008 1.00 30.19 332 CYS A C 1
ATOM 2487 O O . CYS A 1 332 ? -15.421 -42.206 -10.486 1.00 30.19 332 CYS A O 1
ATOM 2489 N N . ILE A 1 333 ? -13.413 -43.164 -10.041 1.00 28.81 333 ILE A N 1
ATOM 2490 C CA . ILE A 1 333 ? -12.410 -42.217 -10.588 1.00 28.81 333 ILE A CA 1
ATOM 2491 C C . ILE A 1 333 ? -11.917 -41.131 -9.594 1.00 28.81 333 ILE A C 1
ATOM 2493 O O . ILE A 1 333 ? -12.719 -40.330 -9.109 1.00 28.81 333 ILE A O 1
ATOM 2497 N N . PRO A 1 334 ? -10.593 -41.040 -9.310 1.00 31.19 334 PRO A N 1
ATOM 2498 C CA . PRO A 1 334 ? -10.022 -40.040 -8.413 1.00 31.19 334 PRO A CA 1
ATOM 2499 C C . PRO A 1 334 ? -9.965 -38.688 -9.129 1.00 31.19 334 PRO A C 1
ATOM 2501 O O . PRO A 1 334 ? -8.947 -38.278 -9.673 1.00 31.19 334 PRO A O 1
ATOM 2504 N N . THR A 1 335 ? -11.089 -37.981 -9.147 1.00 31.64 335 THR A N 1
ATOM 2505 C CA . THR A 1 335 ? -11.113 -36.558 -9.483 1.00 31.64 335 THR A CA 1
ATOM 2506 C C . THR A 1 335 ? -11.493 -35.775 -8.242 1.00 31.64 335 THR A C 1
ATOM 2508 O O . THR A 1 335 ? -12.463 -36.086 -7.548 1.00 31.64 335 THR A O 1
ATOM 2511 N N . THR A 1 336 ? -10.684 -34.763 -7.940 1.00 32.50 336 THR A N 1
ATOM 2512 C CA . THR A 1 336 ? -10.879 -33.835 -6.830 1.00 32.50 336 THR A CA 1
ATOM 2513 C C . THR A 1 336 ? -12.328 -33.338 -6.827 1.00 32.50 336 THR A C 1
ATOM 2515 O O . THR A 1 336 ? -12.780 -32.768 -7.825 1.00 32.50 336 THR A O 1
ATOM 2518 N N . PRO A 1 337 ? -13.103 -33.544 -5.748 1.00 41.44 337 PRO A N 1
ATOM 2519 C CA . PRO A 1 337 ? -14.509 -33.180 -5.753 1.00 41.44 337 PRO A CA 1
ATOM 2520 C C . PRO A 1 337 ? -14.651 -31.658 -5.810 1.00 41.44 337 PRO A C 1
ATOM 2522 O O . PRO A 1 337 ? -14.364 -30.956 -4.839 1.00 41.44 337 PRO A O 1
ATOM 2525 N N . GLY A 1 338 ? -15.125 -31.145 -6.948 1.00 40.56 338 GLY A N 1
ATOM 2526 C CA . GLY A 1 338 ? -15.452 -29.732 -7.116 1.00 40.56 338 GLY A CA 1
ATOM 2527 C C . GLY A 1 338 ? -16.536 -29.308 -6.122 1.00 40.56 338 GLY A C 1
ATOM 2528 O O . GLY A 1 338 ? -17.630 -29.877 -6.102 1.00 40.56 338 GLY A O 1
ATOM 2529 N N . ARG A 1 339 ? -16.238 -28.313 -5.281 1.00 52.94 339 ARG A N 1
ATOM 2530 C CA . ARG A 1 339 ? -17.162 -27.781 -4.267 1.00 52.94 339 ARG A CA 1
ATOM 2531 C C . ARG A 1 339 ? -17.760 -26.469 -4.771 1.00 52.94 339 ARG A C 1
ATOM 2533 O O . ARG A 1 339 ? -17.030 -25.537 -5.085 1.00 52.94 339 ARG A O 1
ATOM 2540 N N . ARG A 1 340 ? -19.088 -26.403 -4.871 1.00 50.31 340 ARG A N 1
ATOM 2541 C CA . ARG A 1 340 ? -19.851 -25.210 -5.280 1.00 50.31 340 ARG A CA 1
ATOM 2542 C C . ARG A 1 340 ? -21.058 -25.029 -4.347 1.00 50.31 340 ARG A C 1
ATOM 2544 O O . ARG A 1 340 ? -21.507 -26.027 -3.770 1.00 50.31 340 ARG A O 1
ATOM 2551 N N . PRO A 1 341 ? -21.567 -23.798 -4.165 1.00 43.28 341 PRO A N 1
ATOM 2552 C CA . PRO A 1 341 ? -22.738 -23.572 -3.326 1.00 43.28 341 PRO A CA 1
ATOM 2553 C C . PRO A 1 341 ? -23.938 -24.310 -3.930 1.00 43.28 341 PRO A C 1
ATOM 2555 O O . PRO A 1 341 ? -24.143 -24.269 -5.141 1.00 43.28 341 PRO A O 1
ATOM 2558 N N . SER A 1 342 ? -24.692 -25.033 -3.099 1.00 47.53 342 SER A N 1
ATOM 2559 C CA . SER A 1 342 ? -25.846 -25.830 -3.547 1.00 47.53 342 SER A CA 1
ATOM 2560 C C . SER A 1 342 ? -27.186 -25.146 -3.272 1.00 47.53 342 SER A C 1
ATOM 2562 O O . SER A 1 342 ? -28.183 -25.436 -3.927 1.00 47.53 342 SER A O 1
ATOM 2564 N N . SER A 1 343 ? -27.226 -24.242 -2.292 1.00 51.78 343 SER A N 1
ATOM 2565 C CA . SER A 1 343 ? -28.389 -23.400 -2.001 1.00 51.78 343 SER A CA 1
ATOM 2566 C C . SER A 1 343 ? -27.968 -22.184 -1.184 1.00 51.78 343 SER A C 1
ATOM 2568 O O . SER A 1 343 ? -27.195 -22.346 -0.232 1.00 51.78 343 SER A O 1
ATOM 2570 N N . ALA A 1 344 ? -28.550 -21.024 -1.472 1.00 45.84 344 ALA A N 1
ATOM 2571 C CA . ALA A 1 344 ? -28.482 -19.840 -0.623 1.00 45.84 344 ALA A CA 1
ATOM 2572 C C . ALA A 1 344 ? -29.900 -19.461 -0.172 1.00 45.84 344 ALA A C 1
ATOM 2574 O O . ALA A 1 344 ? -30.832 -19.441 -0.973 1.00 45.84 344 ALA A O 1
ATOM 2575 N N . ARG A 1 345 ? -30.085 -19.188 1.121 1.00 44.56 345 ARG A N 1
ATOM 2576 C CA . ARG A 1 345 ? -31.334 -18.624 1.658 1.00 44.56 345 ARG A CA 1
ATOM 2577 C C . ARG A 1 345 ? -31.061 -17.189 2.070 1.00 44.56 345 ARG A C 1
ATOM 2579 O O . ARG A 1 345 ? -30.210 -17.017 2.930 1.00 44.56 345 ARG A O 1
ATOM 2586 N N . GLY A 1 346 ? -31.727 -16.213 1.451 1.00 41.78 346 GLY A N 1
ATOM 2587 C CA . GLY A 1 346 ? -31.577 -14.787 1.759 1.00 41.78 346 GLY A CA 1
ATOM 2588 C C . GLY A 1 346 ? -32.508 -14.314 2.879 1.00 41.78 346 GLY A C 1
ATOM 2589 O O . GLY A 1 346 ? -33.459 -15.005 3.231 1.00 41.78 346 GLY A O 1
ATOM 2590 N N . ALA A 1 347 ? -32.245 -13.116 3.408 1.00 49.66 347 ALA A N 1
ATOM 2591 C CA . ALA A 1 347 ? -32.991 -12.520 4.522 1.00 49.66 347 ALA A CA 1
ATOM 2592 C C . ALA A 1 347 ? -34.484 -12.265 4.226 1.00 49.66 347 ALA A C 1
ATOM 2594 O O . ALA A 1 347 ? -35.293 -12.323 5.141 1.00 49.66 347 ALA A O 1
ATOM 2595 N N . ARG A 1 348 ? -34.851 -12.006 2.960 1.00 39.59 348 ARG A N 1
ATOM 2596 C CA . ARG A 1 348 ? -36.231 -11.678 2.544 1.00 39.59 348 ARG A CA 1
ATOM 2597 C C . ARG A 1 348 ? -36.845 -12.651 1.525 1.00 39.59 348 ARG A C 1
ATOM 2599 O O . ARG A 1 348 ? -37.894 -12.345 0.981 1.00 39.59 348 ARG A O 1
ATOM 2606 N N . ASN A 1 349 ? -36.212 -13.793 1.226 1.00 34.97 349 ASN A N 1
ATOM 2607 C CA . ASN A 1 349 ? -36.676 -14.683 0.147 1.00 34.97 349 ASN A CA 1
ATOM 2608 C C . ASN A 1 349 ? -36.535 -16.178 0.516 1.00 34.97 349 ASN A C 1
ATOM 2610 O O . ASN A 1 349 ? -35.465 -16.573 1.006 1.00 34.97 349 ASN A O 1
ATOM 2614 N N . PRO A 1 350 ? -37.548 -17.043 0.274 1.00 39.44 350 PRO A N 1
ATOM 2615 C CA . PRO A 1 350 ? -37.362 -18.492 0.326 1.00 39.44 350 PRO A CA 1
ATOM 2616 C C . PRO A 1 350 ? -36.266 -18.886 -0.677 1.00 39.44 350 PRO A C 1
ATOM 2618 O O . PRO A 1 350 ? -36.212 -18.378 -1.790 1.00 39.44 350 PRO A O 1
ATOM 2621 N N . GLY A 1 351 ? -35.308 -19.699 -0.224 1.00 42.38 351 GLY A N 1
ATOM 2622 C CA . GLY A 1 351 ? -33.997 -19.814 -0.872 1.00 42.38 351 GLY A CA 1
ATOM 2623 C C . GLY A 1 351 ? -34.028 -20.261 -2.334 1.00 42.38 351 GLY A C 1
ATOM 2624 O O . GLY A 1 351 ? -34.937 -20.964 -2.756 1.00 42.38 351 GLY A O 1
ATOM 2625 N N . THR A 1 352 ? -32.985 -19.895 -3.078 1.00 43.12 352 THR A N 1
ATOM 2626 C CA . THR A 1 352 ? -32.764 -20.279 -4.476 1.00 43.12 352 THR A CA 1
ATOM 2627 C C . THR A 1 352 ? -31.966 -21.590 -4.527 1.00 43.12 352 THR A C 1
ATOM 2629 O O . THR A 1 352 ? -30.752 -21.585 -4.278 1.00 43.12 352 THR A O 1
ATOM 2632 N N . PRO A 1 353 ? -32.599 -22.750 -4.791 1.00 39.38 353 PRO A N 1
ATOM 2633 C CA . PRO A 1 353 ? -31.870 -23.983 -5.054 1.00 39.38 353 PRO A CA 1
ATOM 2634 C C . PRO A 1 353 ? -31.208 -23.913 -6.434 1.00 39.38 353 PRO A C 1
ATOM 2636 O O . PRO A 1 353 ? -31.817 -23.477 -7.407 1.00 39.38 353 PRO A O 1
ATOM 2639 N N . THR A 1 354 ? -29.960 -24.366 -6.536 1.00 36.16 354 THR A N 1
ATOM 2640 C CA . THR A 1 354 ? -29.281 -24.544 -7.827 1.00 36.16 354 THR A CA 1
ATOM 2641 C C . THR A 1 354 ? -29.167 -26.035 -8.123 1.00 36.16 354 THR A C 1
ATOM 2643 O O . THR A 1 354 ? -28.321 -26.732 -7.564 1.00 36.16 354 THR A O 1
ATOM 2646 N N . THR A 1 355 ? -30.023 -26.538 -9.012 1.00 33.06 355 THR A N 1
ATOM 2647 C CA . THR A 1 355 ? -29.980 -27.931 -9.483 1.00 33.06 355 THR A CA 1
ATOM 2648 C C . THR A 1 355 ? -29.136 -28.008 -10.755 1.00 33.06 355 THR A C 1
ATOM 2650 O O . THR A 1 355 ? -29.351 -27.236 -11.685 1.00 33.06 355 THR A O 1
ATOM 2653 N N . ARG A 1 356 ? -28.165 -28.930 -10.818 1.00 31.92 356 ARG A N 1
ATOM 2654 C CA . ARG A 1 356 ? -27.382 -29.194 -12.039 1.00 31.92 356 ARG A CA 1
ATOM 2655 C C . ARG A 1 356 ? -27.563 -30.627 -12.507 1.00 31.92 356 ARG A C 1
ATOM 2657 O O . ARG A 1 356 ? -27.130 -31.558 -11.827 1.00 31.92 356 ARG A O 1
ATOM 2664 N N . TRP A 1 357 ? -28.086 -30.763 -13.716 1.00 31.23 357 TRP A N 1
ATOM 2665 C CA . TRP A 1 357 ? -28.038 -31.988 -14.502 1.00 31.23 357 TRP A CA 1
ATOM 2666 C C . TRP A 1 357 ? -26.729 -32.035 -15.304 1.00 31.23 357 TRP A C 1
ATOM 2668 O O . TRP A 1 357 ? -26.271 -31.012 -15.812 1.00 31.23 357 TRP A O 1
ATOM 2678 N N . ARG A 1 358 ? -26.097 -33.212 -15.390 1.00 27.39 358 ARG A N 1
ATOM 2679 C CA . ARG A 1 358 ? -25.107 -33.498 -16.441 1.00 27.39 358 ARG A CA 1
ATOM 2680 C C . ARG A 1 358 ? -25.907 -34.025 -17.624 1.00 27.39 358 ARG A C 1
ATOM 2682 O O . ARG A 1 358 ? -26.534 -35.069 -17.489 1.00 27.39 358 ARG A O 1
ATOM 2689 N N . TRP A 1 359 ? -25.877 -33.319 -18.746 1.00 27.80 359 TRP A N 1
ATOM 2690 C CA . TRP A 1 359 ? -26.317 -33.888 -20.012 1.00 27.80 359 TRP A CA 1
ATOM 2691 C C . TRP A 1 359 ? -25.276 -34.924 -20.439 1.00 27.80 359 TRP A C 1
ATOM 2693 O O . TRP A 1 359 ? -24.109 -34.587 -20.637 1.00 27.80 359 TRP A O 1
ATOM 2703 N N . TRP A 1 360 ? -25.681 -36.191 -20.490 1.00 27.84 360 TRP A N 1
ATOM 2704 C CA . TRP A 1 360 ? -24.955 -37.227 -21.217 1.00 27.84 360 TRP A CA 1
ATOM 2705 C C . TRP A 1 360 ? -25.429 -37.153 -22.666 1.00 27.84 360 TRP A C 1
ATOM 2707 O O . TRP A 1 360 ? -26.591 -37.439 -22.941 1.00 27.84 360 TRP A O 1
ATOM 2717 N N . ALA A 1 361 ? -24.557 -36.721 -23.573 1.00 25.23 361 ALA A N 1
ATOM 2718 C CA . ALA A 1 361 ? -24.790 -36.898 -25.000 1.00 25.23 361 ALA A CA 1
ATOM 2719 C C . ALA A 1 361 ? -24.463 -38.362 -25.351 1.00 25.23 361 ALA A C 1
ATOM 2721 O O . ALA A 1 361 ? -23.354 -38.805 -25.035 1.00 25.23 361 ALA A O 1
ATOM 2722 N N . PRO A 1 362 ? -25.385 -39.139 -25.945 1.00 27.56 362 PRO A N 1
ATOM 2723 C CA . PRO A 1 362 ? -25.031 -40.428 -26.526 1.00 27.56 362 PRO A CA 1
ATOM 2724 C C . PRO A 1 362 ? -24.170 -40.202 -27.784 1.00 27.56 362 PRO A C 1
ATOM 2726 O O . PRO A 1 362 ? -24.321 -39.168 -28.441 1.00 27.56 362 PRO A O 1
ATOM 2729 N N . PRO A 1 363 ? -23.256 -41.126 -28.129 1.00 29.55 363 PRO A N 1
ATOM 2730 C CA . PRO A 1 363 ? -22.419 -40.977 -29.312 1.00 29.55 363 PRO A CA 1
ATOM 2731 C C . PRO A 1 363 ? -23.288 -41.004 -30.574 1.00 29.55 363 PRO A C 1
ATOM 2733 O O . PRO A 1 363 ? -24.054 -41.937 -30.804 1.00 29.55 363 PRO A O 1
ATOM 2736 N N . THR A 1 364 ? -23.169 -39.961 -31.391 1.00 25.56 364 THR A N 1
ATOM 2737 C CA . THR A 1 364 ? -23.753 -39.873 -32.730 1.00 25.56 364 THR A CA 1
ATOM 2738 C C . THR A 1 364 ? -23.114 -40.911 -33.644 1.00 25.56 364 THR A C 1
ATOM 2740 O O . THR A 1 364 ? -21.917 -40.840 -33.918 1.00 25.56 364 THR A O 1
ATOM 2743 N N . THR A 1 365 ? -23.912 -41.848 -34.154 1.00 25.28 365 THR A N 1
ATOM 2744 C CA . THR A 1 365 ? -23.578 -42.629 -35.351 1.00 25.28 365 THR A CA 1
ATOM 2745 C C . THR A 1 365 ? -24.630 -42.339 -36.413 1.00 25.28 365 THR A C 1
ATOM 2747 O O . THR A 1 365 ? -25.824 -42.537 -36.204 1.00 25.28 365 THR A O 1
ATOM 2750 N N . THR A 1 366 ? -24.168 -41.795 -37.532 1.00 24.42 366 THR A N 1
ATOM 2751 C CA . THR A 1 366 ? -24.947 -41.430 -38.715 1.00 24.42 366 THR A CA 1
ATOM 2752 C C . THR A 1 366 ? -25.139 -42.655 -39.605 1.00 24.42 366 THR A C 1
ATOM 2754 O O . THR A 1 366 ? -24.152 -43.308 -39.935 1.00 24.42 366 THR A O 1
ATOM 2757 N N . SER A 1 367 ? -26.363 -42.945 -40.054 1.00 23.22 367 SER A N 1
ATOM 2758 C CA . SER A 1 367 ? -26.658 -43.391 -41.432 1.00 23.22 367 SER A CA 1
ATOM 2759 C C . SER A 1 367 ? -28.164 -43.529 -41.682 1.00 23.22 367 SER A C 1
ATOM 2761 O O . SER A 1 367 ? -28.971 -43.685 -40.773 1.00 23.22 367 SER A O 1
ATOM 2763 N N . VAL A 1 368 ? -28.494 -43.353 -42.956 1.00 22.02 368 VAL A N 1
ATOM 2764 C CA . VAL A 1 368 ? -29.759 -42.950 -43.576 1.00 22.02 368 VAL A CA 1
ATOM 2765 C C . VAL A 1 368 ? -30.508 -44.183 -44.121 1.00 22.02 368 VAL A C 1
ATOM 2767 O O . VAL A 1 368 ? -29.857 -45.172 -44.441 1.00 22.02 368 VAL A O 1
ATOM 2770 N N . VAL A 1 369 ? -31.835 -44.071 -44.313 1.00 21.97 369 VAL A N 1
ATOM 2771 C CA . VAL A 1 369 ? -32.620 -44.473 -45.518 1.00 21.97 369 VAL A CA 1
ATOM 2772 C C . VAL A 1 369 ? -33.990 -45.144 -45.221 1.00 21.97 369 VAL A C 1
ATOM 2774 O O . VAL A 1 369 ? -34.091 -46.180 -44.578 1.00 21.97 369 VAL A O 1
ATOM 2777 N N . SER A 1 370 ? -35.012 -44.487 -45.796 1.00 21.42 370 SER A N 1
ATOM 2778 C CA . SER A 1 370 ? -36.296 -44.920 -46.398 1.00 21.42 370 SER A CA 1
ATOM 2779 C C . SER A 1 370 ? -37.495 -45.481 -45.601 1.00 21.42 370 SER A C 1
ATOM 2781 O O . SER A 1 370 ? -37.530 -46.630 -45.179 1.00 21.42 370 SER A O 1
ATOM 2783 N N . SER A 1 371 ? -38.569 -44.678 -45.691 1.00 22.30 371 SER A N 1
ATOM 2784 C CA . SER A 1 371 ? -39.891 -44.970 -46.293 1.00 22.30 371 SER A CA 1
ATOM 2785 C C . SER A 1 371 ? -41.008 -45.711 -45.532 1.00 22.30 371 SER A C 1
ATOM 2787 O O . SER A 1 371 ? -40.887 -46.871 -45.165 1.00 22.30 371 SER A O 1
ATOM 2789 N N . ASN A 1 372 ? -42.161 -45.021 -45.563 1.00 22.66 372 ASN A N 1
ATOM 2790 C CA . ASN A 1 372 ? -43.562 -45.465 -45.667 1.00 22.66 372 ASN A CA 1
ATOM 2791 C C . ASN A 1 372 ? -44.436 -45.685 -44.406 1.00 22.66 372 ASN A C 1
ATOM 2793 O O . ASN A 1 372 ? -44.414 -46.718 -43.756 1.00 22.66 372 ASN A O 1
ATOM 2797 N N . ALA A 1 373 ? -45.338 -44.703 -44.236 1.00 22.72 373 ALA A N 1
ATOM 2798 C CA . ALA A 1 373 ? -46.802 -44.809 -44.114 1.00 22.72 373 ALA A CA 1
ATOM 2799 C C . ALA A 1 373 ? -47.510 -45.227 -42.794 1.00 22.72 373 ALA A C 1
ATOM 2801 O O . ALA A 1 373 ? -47.527 -46.378 -42.383 1.00 22.72 373 ALA A O 1
ATOM 2802 N N . CYS A 1 374 ? -48.320 -44.256 -42.339 1.00 20.97 374 CYS A N 1
ATOM 2803 C CA . CYS A 1 374 ? -49.674 -44.310 -41.751 1.00 20.97 374 CYS A CA 1
ATOM 2804 C C . CYS A 1 374 ? -49.931 -44.719 -40.271 1.00 20.97 374 CYS A C 1
ATOM 2806 O O . CYS A 1 374 ? -49.224 -45.539 -39.699 1.00 20.97 374 CYS A O 1
ATOM 2808 N N . PRO A 1 375 ? -50.968 -44.121 -39.625 1.00 38.50 375 PRO A N 1
ATOM 2809 C CA . PRO A 1 375 ? -51.057 -43.929 -38.173 1.00 38.50 375 PRO A CA 1
ATOM 2810 C C . PRO A 1 375 ? -52.109 -44.827 -37.496 1.00 38.50 375 PRO A C 1
ATOM 2812 O O . PRO A 1 375 ? -53.074 -45.218 -38.150 1.00 38.50 375 PRO A O 1
ATOM 2815 N N . ARG A 1 376 ? -52.027 -45.046 -36.166 1.00 22.39 376 ARG A N 1
ATOM 2816 C CA . ARG A 1 376 ? -53.214 -45.212 -35.285 1.00 22.39 376 ARG A CA 1
ATOM 2817 C C . ARG A 1 376 ? -52.905 -45.396 -33.784 1.00 22.39 376 ARG A C 1
ATOM 2819 O O . ARG A 1 376 ? -52.165 -46.279 -33.387 1.00 22.39 376 ARG A O 1
ATOM 2826 N N . ARG A 1 377 ? -53.664 -44.610 -33.005 1.00 22.67 377 ARG A N 1
ATOM 2827 C CA . ARG A 1 377 ? -54.405 -44.904 -31.754 1.00 22.67 377 ARG A CA 1
ATOM 2828 C C . ARG A 1 377 ? -53.680 -45.236 -30.434 1.00 22.67 377 ARG A C 1
ATOM 2830 O O . ARG A 1 377 ? -53.030 -46.254 -30.258 1.00 22.67 377 ARG A O 1
ATOM 2837 N N . ARG A 1 378 ? -54.024 -44.388 -29.449 1.00 26.95 378 ARG A N 1
ATOM 2838 C CA . ARG A 1 378 ? -54.116 -44.640 -28.000 1.00 26.95 378 ARG A CA 1
ATOM 2839 C C . ARG A 1 378 ? -54.771 -45.989 -27.675 1.00 26.95 378 ARG A C 1
ATOM 2841 O O . ARG A 1 378 ? -55.858 -46.229 -28.187 1.00 26.95 378 ARG A O 1
ATOM 2848 N N . THR A 1 379 ? -54.246 -46.684 -26.662 1.00 24.22 379 THR A N 1
ATOM 2849 C CA . THR A 1 379 ? -55.040 -47.272 -25.562 1.00 24.22 379 THR A CA 1
ATOM 2850 C C . THR A 1 379 ? -54.188 -47.528 -24.313 1.00 24.22 379 THR A C 1
ATOM 2852 O O . THR A 1 379 ? -53.003 -47.826 -24.375 1.00 24.22 379 THR A O 1
ATOM 2855 N N . SER A 1 380 ? -54.856 -47.360 -23.179 1.00 24.39 380 SER A N 1
ATOM 2856 C CA . SER A 1 380 ? -54.474 -47.434 -21.767 1.00 24.39 380 SER A CA 1
ATOM 2857 C C . SER A 1 380 ? -54.258 -48.847 -21.199 1.00 24.39 380 SER A C 1
ATOM 2859 O O . SER A 1 380 ? -55.062 -49.722 -21.512 1.00 24.39 380 SER A O 1
ATOM 2861 N N . ARG A 1 381 ? -53.348 -49.010 -20.217 1.00 24.12 381 ARG A N 1
ATOM 2862 C CA . ARG A 1 381 ? -53.634 -49.520 -18.844 1.00 24.12 381 ARG A CA 1
ATOM 2863 C C . ARG A 1 381 ? -52.369 -49.583 -17.942 1.00 24.12 381 ARG A C 1
ATOM 2865 O O . ARG A 1 381 ? -51.278 -49.710 -18.487 1.00 24.12 381 ARG A O 1
ATOM 2872 N N . PRO A 1 382 ? -52.497 -49.488 -16.594 1.00 35.03 382 PRO A N 1
ATOM 2873 C CA . PRO A 1 382 ? -51.376 -49.370 -15.644 1.00 35.03 382 PRO A CA 1
ATOM 2874 C C . PRO A 1 382 ? -51.209 -50.557 -14.661 1.00 35.03 382 PRO A C 1
ATOM 2876 O O . PRO A 1 382 ? -52.145 -51.321 -14.437 1.00 35.03 382 PRO A O 1
ATOM 2879 N N . GLY A 1 383 ? -50.056 -50.607 -13.975 1.00 23.27 383 GLY A N 1
ATOM 2880 C CA . GLY A 1 383 ? -49.846 -51.274 -12.672 1.00 23.27 383 GLY A CA 1
ATOM 2881 C C . GLY A 1 383 ? -48.369 -51.635 -12.394 1.00 23.27 383 GLY A C 1
ATOM 2882 O O . GLY A 1 383 ? -47.617 -51.758 -13.357 1.00 23.27 383 GLY A O 1
ATOM 2883 N N . PRO A 1 384 ? -47.924 -51.878 -11.137 1.00 31.55 384 PRO A N 1
ATOM 2884 C CA . PRO A 1 384 ? -48.400 -51.374 -9.842 1.00 31.55 384 PRO A CA 1
ATOM 2885 C C . PRO A 1 384 ? -47.278 -50.752 -8.958 1.00 31.55 384 PRO A C 1
ATOM 2887 O O . PRO A 1 384 ? -46.086 -50.835 -9.246 1.00 31.55 384 PRO A O 1
ATOM 2890 N N . ARG A 1 385 ? -47.687 -50.108 -7.853 1.00 27.22 385 ARG A N 1
ATOM 2891 C CA . ARG A 1 385 ? -46.831 -49.569 -6.774 1.00 27.22 385 ARG A CA 1
ATOM 2892 C C . ARG A 1 385 ? -46.485 -50.648 -5.737 1.00 27.22 385 ARG A C 1
ATOM 2894 O O . ARG A 1 385 ? -47.348 -51.459 -5.424 1.00 27.22 385 ARG A O 1
ATOM 2901 N N . CYS A 1 386 ? -45.316 -50.525 -5.099 1.00 24.83 386 CYS A N 1
ATOM 2902 C CA . CYS A 1 386 ? -44.994 -51.122 -3.793 1.00 24.83 386 CYS A CA 1
ATOM 2903 C C . CYS A 1 386 ? -44.318 -50.095 -2.854 1.00 24.83 386 CYS A C 1
ATOM 2905 O O . CYS A 1 386 ? -43.731 -49.112 -3.303 1.00 24.83 386 CYS A O 1
ATOM 2907 N N . ALA A 1 387 ? -44.511 -50.326 -1.554 1.00 25.52 387 ALA A N 1
ATOM 2908 C CA . ALA A 1 387 ? -44.639 -49.391 -0.427 1.00 25.52 387 ALA A CA 1
ATOM 2909 C C . ALA A 1 387 ? -43.331 -48.978 0.318 1.00 25.52 387 ALA A C 1
ATOM 2911 O O . ALA A 1 387 ? -42.284 -49.576 0.077 1.00 25.52 387 ALA A O 1
ATOM 2912 N N . PRO A 1 388 ? -43.374 -47.985 1.246 1.00 30.25 388 PRO A N 1
ATOM 2913 C CA . PRO A 1 388 ? -42.227 -47.516 2.043 1.00 30.25 388 PRO A CA 1
ATOM 2914 C C . PRO A 1 388 ? -42.214 -48.063 3.490 1.00 30.25 388 PRO A C 1
ATOM 2916 O O . PRO A 1 388 ? -43.270 -48.254 4.087 1.00 30.25 388 PRO A O 1
ATOM 2919 N N . ILE A 1 389 ? -41.028 -48.258 4.091 1.00 24.83 389 ILE A N 1
ATOM 2920 C CA . ILE A 1 389 ? -40.820 -48.709 5.496 1.00 24.83 389 ILE A CA 1
ATOM 2921 C C . ILE A 1 389 ? -39.536 -47.998 6.054 1.00 24.83 389 ILE A C 1
ATOM 2923 O O . ILE A 1 389 ? -38.713 -47.575 5.240 1.00 24.83 389 ILE A O 1
ATOM 2927 N N . PRO A 1 390 ? -39.341 -47.725 7.372 1.00 29.14 390 PRO A N 1
ATOM 2928 C CA . PRO A 1 390 ? -39.652 -46.458 8.041 1.00 29.14 390 PRO A CA 1
ATOM 2929 C C . PRO A 1 390 ? -38.451 -45.852 8.826 1.00 29.14 390 PRO A C 1
ATOM 2931 O O . PRO A 1 390 ? -37.330 -46.353 8.813 1.00 29.14 390 PRO A O 1
ATOM 2934 N N . ARG A 1 391 ? -38.695 -44.750 9.551 1.00 24.33 391 ARG A N 1
ATOM 2935 C CA . ARG A 1 391 ? -37.760 -44.121 10.509 1.00 24.33 391 ARG A CA 1
ATOM 2936 C C . ARG A 1 391 ? -37.741 -44.846 11.862 1.00 24.33 391 ARG A C 1
ATOM 2938 O O . ARG A 1 391 ? -38.802 -45.205 12.356 1.00 24.33 391 ARG A O 1
ATOM 2945 N N . TRP A 1 392 ? -36.574 -44.881 12.515 1.00 21.95 392 TRP A N 1
ATOM 2946 C CA . TRP A 1 392 ? -36.419 -45.170 13.949 1.00 21.95 392 TRP A CA 1
ATOM 2947 C C . TRP A 1 392 ? -35.398 -44.220 14.610 1.00 21.95 392 TRP A C 1
ATOM 2949 O O . TRP A 1 392 ? -34.323 -43.969 14.068 1.00 21.95 392 TRP A O 1
ATOM 2959 N N . ARG A 1 393 ? -35.765 -43.682 15.783 1.00 26.55 393 ARG A N 1
ATOM 2960 C CA . ARG A 1 393 ? -34.891 -43.100 16.827 1.00 26.55 393 ARG A CA 1
ATOM 2961 C C . ARG A 1 393 ? -34.846 -44.098 17.993 1.00 26.55 393 ARG A C 1
ATOM 2963 O O . ARG A 1 393 ? -35.828 -44.809 18.178 1.00 26.55 393 ARG A O 1
ATOM 2970 N N . PRO A 1 394 ? -33.797 -44.079 18.831 1.00 29.70 394 PRO A N 1
ATOM 2971 C CA . PRO A 1 394 ? -34.062 -43.914 20.270 1.00 29.70 394 PRO A CA 1
ATOM 2972 C C . PRO A 1 394 ? -33.015 -43.053 21.009 1.00 29.70 394 PRO A C 1
ATOM 2974 O O . PRO A 1 394 ? -31.944 -42.757 20.483 1.00 29.70 394 PRO A O 1
ATOM 2977 N N . GLY A 1 395 ? -33.365 -42.614 22.225 1.00 23.73 395 GLY A N 1
ATOM 2978 C CA . GLY A 1 395 ? -32.536 -41.803 23.124 1.00 23.73 395 GLY A CA 1
ATOM 2979 C C . GLY A 1 395 ? -32.094 -42.514 24.416 1.00 23.73 395 GLY A C 1
ATOM 2980 O O . GLY A 1 395 ? -32.524 -43.624 24.692 1.00 23.73 395 GLY A O 1
ATOM 2981 N N . ALA A 1 396 ? -31.256 -41.786 25.170 1.00 27.25 396 ALA A N 1
ATOM 2982 C CA . ALA A 1 396 ? -30.941 -41.815 26.612 1.00 27.25 396 ALA A CA 1
ATOM 2983 C C . ALA A 1 396 ? -30.506 -43.123 27.333 1.00 27.25 396 ALA A C 1
ATOM 2985 O O . ALA A 1 396 ? -31.322 -43.972 27.658 1.00 27.25 396 ALA A O 1
ATOM 2986 N N . GLY A 1 397 ? -29.231 -43.131 27.769 1.00 24.27 397 GLY A N 1
ATOM 2987 C CA . GLY A 1 397 ? -28.821 -43.319 29.176 1.00 24.27 397 GLY A CA 1
ATOM 2988 C C . GLY A 1 397 ? -28.565 -44.732 29.729 1.00 24.27 397 GLY A C 1
ATOM 2989 O O . GLY A 1 397 ? -29.513 -45.421 30.083 1.00 24.27 397 GLY A O 1
ATOM 2990 N N . ARG A 1 398 ? -27.281 -45.080 29.955 1.00 24.58 398 ARG A N 1
ATOM 2991 C CA . ARG A 1 398 ? -26.687 -45.616 31.215 1.00 24.58 398 ARG A CA 1
ATOM 2992 C C . ARG A 1 398 ? -25.244 -46.120 30.992 1.00 24.58 398 ARG A C 1
ATOM 2994 O O . ARG A 1 398 ? -24.984 -46.886 30.073 1.00 24.58 398 ARG A O 1
ATOM 3001 N N . THR A 1 399 ? -24.323 -45.690 31.854 1.00 25.53 399 THR A N 1
ATOM 3002 C CA . THR A 1 399 ? -22.990 -46.275 32.133 1.00 25.53 399 THR A CA 1
ATOM 3003 C C . THR A 1 399 ? -23.143 -47.522 33.025 1.00 25.53 399 THR A C 1
ATOM 3005 O O . THR A 1 399 ? -24.124 -47.566 33.775 1.00 25.53 399 THR A O 1
ATOM 3008 N N . PRO A 1 400 ? -22.229 -48.526 32.984 1.00 32.34 400 PRO A N 1
ATOM 3009 C CA . PRO A 1 400 ? -21.030 -48.487 33.848 1.00 32.34 400 PRO A CA 1
ATOM 3010 C C . PRO A 1 400 ? -19.746 -49.233 33.362 1.00 32.34 400 PRO A C 1
ATOM 3012 O O . PRO A 1 400 ? -19.787 -50.135 32.536 1.00 32.34 400 PRO A O 1
ATOM 3015 N N . THR A 1 401 ? -18.619 -48.831 33.977 1.00 24.75 401 THR A N 1
ATOM 3016 C CA . THR A 1 401 ? -17.391 -49.574 34.389 1.00 24.75 401 THR A CA 1
ATOM 3017 C C . THR A 1 401 ? -16.480 -50.365 33.421 1.00 24.75 401 THR A C 1
ATOM 3019 O O . THR A 1 401 ? -16.866 -51.372 32.847 1.00 24.75 401 THR A O 1
ATOM 3022 N N . ASN A 1 402 ? -15.200 -49.940 33.434 1.00 24.70 402 ASN A N 1
ATOM 3023 C CA . ASN A 1 402 ? -13.910 -50.665 33.468 1.00 24.70 402 ASN A CA 1
ATOM 3024 C C . ASN A 1 402 ? -13.717 -52.011 32.738 1.00 24.70 402 ASN A C 1
ATOM 3026 O O . ASN A 1 402 ? -14.289 -53.030 33.104 1.00 24.70 402 ASN A O 1
ATOM 3030 N N . GLY A 1 403 ? -12.704 -52.043 31.861 1.00 24.44 403 GLY A N 1
ATOM 3031 C CA . GLY A 1 403 ? -12.080 -53.271 31.364 1.00 24.44 403 GLY A CA 1
ATOM 3032 C C . GLY A 1 403 ? -10.863 -52.997 30.479 1.00 24.44 403 GLY A C 1
ATOM 3033 O O . GLY A 1 403 ? -10.992 -52.802 29.276 1.00 24.44 403 GLY A O 1
ATOM 3034 N N . LEU A 1 404 ? -9.675 -52.987 31.089 1.00 23.75 404 LEU A N 1
ATOM 3035 C CA . LEU A 1 404 ? -8.373 -53.092 30.423 1.00 23.75 404 LEU A CA 1
ATOM 3036 C C . LEU A 1 404 ? -8.323 -54.340 29.526 1.00 23.75 404 LEU A C 1
ATOM 3038 O O . LEU A 1 404 ? -8.608 -55.434 30.007 1.00 23.75 404 LEU A O 1
ATOM 3042 N N . ARG A 1 405 ? -7.850 -54.206 28.280 1.00 25.64 405 ARG A N 1
ATOM 3043 C CA . ARG A 1 405 ? -7.038 -55.244 27.620 1.00 25.64 405 ARG A CA 1
ATOM 3044 C C . ARG A 1 405 ? -6.211 -54.667 26.473 1.00 25.64 405 ARG A C 1
ATOM 3046 O O . ARG A 1 405 ? -6.718 -54.127 25.496 1.00 25.64 405 ARG A O 1
ATOM 3053 N N . SER A 1 406 ? -4.911 -54.804 26.665 1.00 23.03 406 SER A N 1
ATOM 3054 C CA . SER A 1 406 ? -3.815 -54.661 25.724 1.00 23.03 406 SER A CA 1
ATOM 3055 C C . SER A 1 406 ? -3.862 -55.741 24.639 1.00 23.03 406 SER A C 1
ATOM 3057 O O . SER A 1 406 ? -4.047 -56.913 24.951 1.00 23.03 406 SER A O 1
ATOM 3059 N N . VAL A 1 407 ? -3.595 -55.362 23.385 1.00 26.50 407 VAL A N 1
ATOM 3060 C CA . VAL A 1 407 ? -2.992 -56.245 22.373 1.00 26.50 407 VAL A CA 1
ATOM 3061 C C . VAL A 1 407 ? -2.051 -55.393 21.516 1.00 26.50 407 VAL A C 1
ATOM 3063 O O . VAL A 1 407 ? -2.478 -54.461 20.839 1.00 26.50 407 VAL A O 1
ATOM 3066 N N . ALA A 1 408 ? -0.756 -55.691 21.609 1.00 28.14 408 ALA A N 1
ATOM 3067 C CA . ALA A 1 408 ? 0.326 -55.130 20.802 1.00 28.14 408 ALA A CA 1
ATOM 3068 C C . ALA A 1 408 ? 0.611 -56.040 19.572 1.00 28.14 408 ALA A C 1
ATOM 3070 O O . ALA A 1 408 ? 0.112 -57.165 19.529 1.00 28.14 408 ALA A O 1
ATOM 3071 N N . PRO A 1 409 ? 1.373 -55.565 18.563 1.00 31.59 409 PRO A N 1
ATOM 3072 C CA . PRO A 1 409 ? 1.268 -55.963 17.151 1.00 31.59 409 PRO A CA 1
ATOM 3073 C C . PRO A 1 409 ? 2.359 -56.957 16.694 1.00 31.59 409 PRO A C 1
ATOM 3075 O O . PRO A 1 409 ? 3.338 -57.157 17.416 1.00 31.59 409 PRO A O 1
ATOM 3078 N N . PRO A 1 410 ? 2.311 -57.486 15.452 1.00 28.03 410 PRO A N 1
ATOM 3079 C CA . PRO A 1 410 ? 3.472 -58.113 14.837 1.00 28.03 410 PRO A CA 1
ATOM 3080 C C . PRO A 1 410 ? 4.243 -57.140 13.922 1.00 28.03 410 PRO A C 1
ATOM 3082 O O . PRO A 1 410 ? 3.783 -56.712 12.868 1.00 28.03 410 PRO A O 1
ATOM 3085 N N . SER A 1 411 ? 5.428 -56.779 14.416 1.00 24.36 411 SER A N 1
ATOM 3086 C CA . SER A 1 411 ? 6.749 -56.754 13.762 1.00 24.36 411 SER A CA 1
ATOM 3087 C C . SER A 1 411 ? 6.893 -56.594 12.231 1.00 24.36 411 SER A C 1
ATOM 3089 O O . SER A 1 411 ? 6.455 -57.432 11.449 1.00 24.36 411 SER A O 1
ATOM 3091 N N . ARG A 1 412 ? 7.741 -55.623 11.828 1.00 25.78 412 ARG A N 1
ATOM 3092 C CA . ARG A 1 412 ? 8.920 -55.818 10.941 1.00 25.78 412 ARG A CA 1
ATOM 3093 C C . ARG A 1 412 ? 9.832 -54.561 10.896 1.00 25.78 412 ARG A C 1
ATOM 3095 O O . ARG A 1 412 ? 9.454 -53.535 10.355 1.00 25.78 412 ARG A O 1
ATOM 3102 N N . ARG A 1 413 ? 11.016 -54.705 11.524 1.00 25.31 413 ARG A N 1
ATOM 3103 C CA . ARG A 1 413 ? 12.390 -54.186 11.234 1.00 25.31 413 ARG A CA 1
ATOM 3104 C C . ARG A 1 413 ? 12.514 -52.775 10.608 1.00 25.31 413 ARG A C 1
ATOM 3106 O O . ARG A 1 413 ? 12.183 -52.590 9.450 1.00 25.31 413 ARG A O 1
ATOM 3113 N N . TRP A 1 414 ? 12.879 -51.729 11.359 1.00 22.03 414 TRP A N 1
ATOM 3114 C CA . TRP A 1 414 ? 14.241 -51.255 11.725 1.00 22.03 414 TRP A CA 1
ATOM 3115 C C . TRP A 1 414 ? 15.232 -51.062 10.562 1.00 22.03 414 TRP A C 1
ATOM 3117 O O . TRP A 1 414 ? 15.877 -52.012 10.133 1.00 22.03 414 TRP A O 1
ATOM 3127 N N . CYS A 1 415 ? 15.443 -49.795 10.187 1.00 23.03 415 CYS A N 1
ATOM 3128 C CA . CYS A 1 415 ? 16.736 -49.252 9.763 1.00 23.03 415 CYS A CA 1
ATOM 3129 C C . CYS A 1 415 ? 16.886 -47.860 10.402 1.00 23.03 415 CYS A C 1
ATOM 3131 O O . CYS A 1 415 ? 16.136 -46.935 10.099 1.00 23.03 415 CYS A O 1
ATOM 3133 N N . THR A 1 416 ? 17.807 -47.741 11.354 1.00 25.94 416 THR A N 1
ATOM 3134 C CA . THR A 1 416 ? 18.152 -46.516 12.081 1.00 25.94 416 THR A CA 1
ATOM 3135 C C . THR A 1 416 ? 19.307 -45.804 11.378 1.00 25.94 416 THR A C 1
ATOM 3137 O O . THR A 1 416 ? 20.359 -46.397 11.155 1.00 25.94 416 THR A O 1
ATOM 3140 N N . LEU A 1 417 ? 19.148 -44.512 11.078 1.00 24.56 417 LEU A N 1
ATOM 3141 C CA . LEU A 1 417 ? 20.246 -43.624 10.686 1.00 24.56 417 LEU A CA 1
ATOM 3142 C C . LEU A 1 417 ? 20.507 -42.653 11.843 1.00 24.56 417 LEU A C 1
ATOM 3144 O O . LEU A 1 417 ? 19.629 -41.912 12.279 1.00 24.56 417 LEU A O 1
ATOM 3148 N N . ARG A 1 418 ? 21.712 -42.759 12.409 1.00 25.06 418 ARG A N 1
ATOM 3149 C CA . ARG A 1 418 ? 22.160 -42.060 13.617 1.00 25.06 418 ARG A CA 1
ATOM 3150 C C . ARG A 1 418 ? 22.277 -40.550 13.397 1.00 25.06 418 ARG A C 1
ATOM 3152 O O . ARG A 1 418 ? 22.886 -40.094 12.434 1.00 25.06 418 ARG A O 1
ATOM 3159 N N . HIS A 1 419 ? 21.809 -39.797 14.389 1.00 25.06 419 HIS A N 1
ATOM 3160 C CA . HIS A 1 419 ? 22.135 -38.393 14.614 1.00 25.06 419 HIS A CA 1
ATOM 3161 C C . HIS A 1 419 ? 23.654 -38.175 14.736 1.00 25.06 419 HIS A C 1
ATOM 3163 O O . HIS A 1 419 ? 24.304 -38.799 15.576 1.00 25.06 419 HIS A O 1
ATOM 3169 N N . ARG A 1 420 ? 24.206 -37.212 13.988 1.00 26.05 420 ARG A N 1
ATOM 3170 C CA . ARG A 1 420 ? 25.447 -36.516 14.362 1.00 26.05 420 ARG A CA 1
ATOM 3171 C C . ARG A 1 420 ? 25.081 -35.127 14.883 1.00 26.05 420 ARG A C 1
ATOM 3173 O O . ARG A 1 420 ? 24.615 -34.278 14.132 1.00 26.05 420 ARG A O 1
ATOM 3180 N N . ARG A 1 421 ? 25.257 -34.926 16.191 1.00 26.28 421 ARG A N 1
ATOM 3181 C CA . ARG A 1 421 ? 25.234 -33.609 16.839 1.00 26.28 421 ARG A CA 1
ATOM 3182 C C . ARG A 1 421 ? 26.576 -32.929 16.577 1.00 26.28 421 ARG A C 1
ATOM 3184 O O . ARG A 1 421 ? 27.610 -33.481 16.942 1.00 26.28 421 ARG A O 1
ATOM 3191 N N . TRP A 1 422 ? 26.550 -31.743 15.984 1.00 26.33 422 TRP A N 1
ATOM 3192 C CA . TRP A 1 422 ? 27.702 -30.847 15.939 1.00 26.33 422 TRP A CA 1
ATOM 3193 C C . TRP A 1 422 ? 27.715 -30.011 17.219 1.00 26.33 422 TRP A C 1
ATOM 3195 O O . TRP A 1 422 ? 26.708 -29.411 17.591 1.00 26.33 422 TRP A O 1
ATOM 3205 N N . ARG A 1 423 ? 28.846 -30.032 17.927 1.00 24.27 423 ARG A N 1
ATOM 3206 C CA . ARG A 1 423 ? 29.098 -29.256 19.143 1.00 24.27 423 ARG A CA 1
ATOM 3207 C C . ARG A 1 423 ? 29.953 -28.062 18.724 1.00 24.27 423 ARG A C 1
ATOM 3209 O O . ARG A 1 423 ? 31.105 -28.248 18.350 1.00 24.27 423 ARG A O 1
ATOM 3216 N N . ILE A 1 424 ? 29.378 -26.863 18.739 1.00 27.34 424 ILE A N 1
ATOM 3217 C CA . ILE A 1 424 ? 30.119 -25.615 18.534 1.00 27.34 424 ILE A CA 1
ATOM 3218 C C . ILE A 1 424 ? 30.788 -25.269 19.867 1.00 27.34 424 ILE A C 1
ATOM 3220 O O . ILE A 1 424 ? 30.113 -25.100 20.881 1.00 27.34 424 ILE A O 1
ATOM 3224 N N . VAL A 1 425 ? 32.118 -25.222 19.867 1.00 26.95 425 VAL A N 1
ATOM 3225 C CA . VAL A 1 425 ? 32.941 -24.740 20.981 1.00 26.95 425 VAL A CA 1
ATOM 3226 C C . VAL A 1 425 ? 33.332 -23.304 20.649 1.00 26.95 425 VAL A C 1
ATOM 3228 O O . VAL A 1 425 ? 34.115 -23.080 19.731 1.00 26.95 425 VAL A O 1
ATOM 3231 N N . ILE A 1 426 ? 32.781 -22.333 21.377 1.00 31.16 426 ILE A N 1
ATOM 3232 C CA . ILE A 1 426 ? 33.213 -20.933 21.303 1.00 31.16 426 ILE A CA 1
ATOM 3233 C C . ILE A 1 426 ? 34.324 -20.756 22.342 1.00 31.16 426 ILE A C 1
ATOM 3235 O O . ILE A 1 426 ? 34.073 -20.830 23.543 1.00 31.16 426 ILE A O 1
ATOM 3239 N N . ARG A 1 427 ? 35.564 -20.566 21.879 1.00 25.84 427 ARG A N 1
ATOM 3240 C CA . ARG A 1 427 ? 36.686 -20.116 22.714 1.00 25.84 427 ARG A CA 1
ATOM 3241 C C . ARG A 1 427 ? 36.648 -18.590 22.783 1.00 25.84 427 ARG A C 1
ATOM 3243 O O . ARG A 1 427 ? 36.812 -17.929 21.764 1.00 25.84 427 ARG A O 1
ATOM 3250 N N . SER A 1 428 ? 36.459 -18.049 23.982 1.00 31.03 428 SER A N 1
ATOM 3251 C CA . SER A 1 428 ? 36.672 -16.635 24.287 1.00 31.03 428 SER A CA 1
ATOM 3252 C C . SER A 1 428 ? 38.173 -16.334 24.280 1.00 31.03 428 SER A C 1
ATOM 3254 O O . SER A 1 428 ? 38.904 -16.798 25.156 1.00 31.03 428 SER A O 1
ATOM 3256 N N . GLY A 1 429 ? 38.638 -15.581 23.287 1.00 28.52 429 GLY A N 1
ATOM 3257 C CA . GLY A 1 429 ? 39.964 -14.972 23.284 1.00 28.52 429 GLY A CA 1
ATOM 3258 C C . GLY A 1 429 ? 39.854 -13.517 23.718 1.00 28.52 429 GLY A C 1
ATOM 3259 O O . GLY A 1 429 ? 39.353 -12.696 22.960 1.00 28.52 429 GLY A O 1
ATOM 3260 N N . ALA A 1 430 ? 40.307 -13.218 24.933 1.00 33.66 430 ALA A N 1
ATOM 3261 C CA . ALA A 1 430 ? 40.638 -11.867 25.367 1.00 33.66 430 ALA A CA 1
ATOM 3262 C C . ALA A 1 430 ? 42.107 -11.577 25.023 1.00 33.66 430 ALA A C 1
ATOM 3264 O O . ALA A 1 430 ? 42.958 -12.442 25.244 1.00 33.66 430 ALA A O 1
ATOM 3265 N N . ARG A 1 431 ? 42.371 -10.378 24.499 1.00 35.59 431 ARG A N 1
ATOM 3266 C CA . ARG A 1 431 ? 43.642 -9.622 24.458 1.00 35.59 431 ARG A CA 1
ATOM 3267 C C . ARG A 1 431 ? 43.275 -8.279 23.810 1.00 35.59 431 ARG A C 1
ATOM 3269 O O . ARG A 1 431 ? 42.696 -8.298 22.730 1.00 35.59 431 ARG A O 1
ATOM 3276 N N . SER A 1 432 ? 43.254 -7.175 24.553 1.00 42.00 432 SER A N 1
ATOM 3277 C CA . SER A 1 432 ? 44.354 -6.383 25.146 1.00 42.00 432 SER A CA 1
ATOM 3278 C C . SER A 1 432 ? 44.467 -5.092 24.356 1.00 42.00 432 SER A C 1
ATOM 3280 O O . SER A 1 432 ? 44.721 -5.228 23.139 1.00 42.00 432 SER A O 1
#

Solvent-accessible surface area (backbone atoms only — not comparable to full-atom values): 26572 Å² total; per-residue (Å²): 86,47,59,69,55,45,48,73,75,49,45,88,80,59,51,69,69,48,38,57,50,89,57,46,33,42,47,70,96,74,42,84,38,47,36,78,62,68,68,42,77,35,39,35,83,57,94,80,58,48,73,69,56,28,51,55,44,10,69,75,52,78,63,42,72,19,27,40,36,44,63,77,50,43,98,91,43,69,45,43,28,42,46,39,58,40,101,78,72,77,46,76,32,33,40,29,42,50,86,62,51,38,37,33,44,79,29,74,37,78,93,67,72,43,71,30,23,36,30,43,66,87,47,33,31,40,36,46,38,56,25,98,85,60,46,70,17,29,31,15,55,28,33,41,64,82,94,50,69,83,38,39,23,33,65,73,94,55,67,46,72,72,53,74,63,58,52,52,52,34,71,73,39,60,86,39,74,60,44,56,64,66,35,54,42,28,36,32,28,40,46,72,41,78,54,35,41,80,78,35,84,89,36,56,29,36,35,43,36,41,34,52,75,51,44,61,56,77,48,60,93,92,60,77,60,60,71,49,48,34,40,41,29,25,48,99,84,72,46,76,27,34,33,30,35,68,44,74,66,36,66,26,58,33,59,49,97,89,65,49,71,38,62,44,99,87,52,37,60,38,61,42,95,58,64,31,76,64,19,22,40,38,32,65,39,47,45,60,49,100,82,74,45,66,39,34,44,45,70,66,46,59,30,65,62,82,68,90,76,80,89,77,79,78,51,75,56,84,41,37,36,39,39,44,73,50,80,61,84,67,84,83,73,101,62,85,61,74,74,53,79,39,32,43,28,48,51,88,45,87,54,58,73,61,87,81,80,82,85,79,80,76,86,88,80,90,86,88,89,85,90,84,86,88,87,86,82,92,85,89,89,89,85,86,89,85,88,90,84,87,91,85,85,89,82,82,91,83,88,85,83,91,80,91,79,90,82,86,84,89,85,82,84,90,85,87,83,82,86,81,83,83,80,86,80,86,81,88,83,86,81,134

Foldseek 3Di:
DAPVVCCVPPNPVDDPCCCVPVVLFDQPPVNRDTDHDAKDFFQDQDPPDDPVRSVVNCVVLVVDGFKIFHSNDDPVAGQIKGWDAPPNSQATQWIAGSVGQIKGQPAADPQQSGRQWIQGSVQWIKGFDADPVRHTFFIWGWGHDPPDDTDTFDCVVADSDDDPVLVVVCLVPVQDPSVCVNCPRTQKGKDWDCCQCVVDPVAATKIKMKGFPDHPSRDDPPDDTDIWIKMFGAHPVRHTQKIKTWDPWDKFFDADPVRAGDADPQRAGDIDPGTAPRKIWMANHFDDDPVGDTQKHAHIGIDNDPGDDPPHAGDDASQIWGWDKDWDPDPDDPDDTDIDTQWIQGRPDGIDGDDDDDDDDDDDDDDDDDDDDDDDDDDDDDDDDDDDDDDDDDDDDDDDDDDDDDDDDDDDDDDDDDDDDDDDDDDDDDDD

Sequence (432 aa):
MTPGLVDQVYGTKVSAALLDGPGGYAHPDGHPGYWTSSTRELLSPGATDNPAQEFAYARAHFFRPLRLRDPFHTAATSTESFTVLDAHDLLVAETRDALGNTTRAVGLDYRVLRPSRLADPNGNISAVAYDPFGVVAGSAVMGKPAPAPVEGDTLDGFVADPTPAQLQDLLADPRGPLAATLLAGATTRTIVDRNAFRRTPAGPPVTVTIVREIHVSDLPAGAASPLQVRLAYSDGLGRQVQTKVQARAGPVAQRDAAGAVIVGADGQPVLTATDADPRWIASGWTVYNNKGFAVRQYQPFYTDRHQFEFDVRVGSAPSRSTTRWAARSGCCIPTTPGRRPSSARGARNPGTPTTRWRWWAPPTTTSVVSSNACPRRRTSRPGPRCAPIPRWRPGAGRTPTNGLRSVAPPSRRWCTLRHRRWRIVIRSGARS